Protein AF-A0A2M8AE95-F1 (afdb_monomer)

Radius of gyration: 59.17 Å; Cα contacts (8 Å, |Δi|>4): 294; chains: 1; bounding box: 162×64×140 Å

pLDDT: mean 81.01, std 19.3, range [27.33, 98.5]

Structure (mmCIF, N/CA/C/O backbone):
data_AF-A0A2M8AE95-F1
#
_entry.id   AF-A0A2M8AE95-F1
#
loop_
_atom_site.group_PD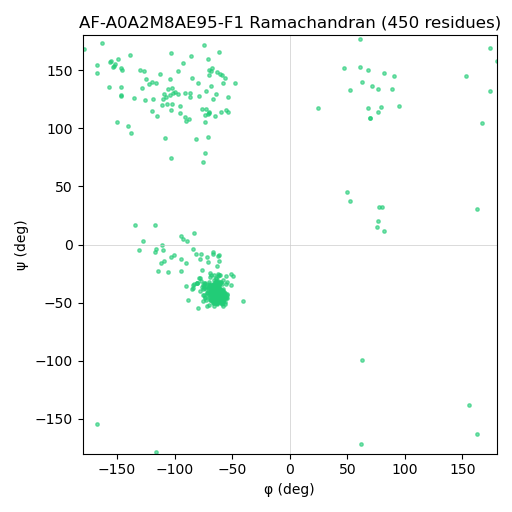B
_atom_site.id
_atom_site.type_symbol
_atom_site.label_atom_id
_atom_site.label_alt_id
_atom_site.label_comp_id
_atom_site.label_asym_id
_atom_site.label_entity_id
_atom_site.label_seq_id
_atom_site.pdbx_PDB_ins_code
_atom_site.Cartn_x
_atom_site.Cartn_y
_atom_site.Cartn_z
_atom_site.occupancy
_atom_site.B_iso_or_equiv
_atom_site.auth_seq_id
_atom_site.auth_comp_id
_atom_site.auth_asym_id
_atom_site.auth_atom_id
_atom_site.pdbx_PDB_model_num
ATOM 1 N N . MET A 1 1 ? -1.022 -20.435 -6.841 1.00 42.38 1 MET A N 1
ATOM 2 C CA . MET A 1 1 ? -2.293 -20.079 -7.516 1.00 42.38 1 MET A CA 1
ATOM 3 C C . MET A 1 1 ? -3.198 -19.402 -6.495 1.00 42.38 1 MET A C 1
ATOM 5 O O . MET A 1 1 ? -3.298 -19.947 -5.400 1.00 42.38 1 MET A O 1
ATOM 9 N N . PRO A 1 2 ? -3.819 -18.249 -6.792 1.00 39.44 2 PRO A N 1
ATOM 10 C CA . PRO A 1 2 ? -4.744 -17.602 -5.864 1.00 39.44 2 PRO A CA 1
ATOM 11 C C . PRO A 1 2 ? -6.071 -18.375 -5.791 1.00 39.44 2 PRO A C 1
ATOM 13 O O . PRO A 1 2 ? -6.656 -18.700 -6.822 1.00 39.44 2 PRO A O 1
ATOM 16 N N . LYS A 1 3 ? -6.560 -18.652 -4.577 1.00 48.22 3 LYS A N 1
ATOM 17 C CA . LYS A 1 3 ? -7.941 -19.104 -4.351 1.00 48.22 3 LYS A CA 1
ATOM 18 C C . LYS A 1 3 ? -8.813 -17.866 -4.143 1.00 48.22 3 LYS A C 1
ATOM 20 O O . LYS A 1 3 ? -8.722 -17.227 -3.100 1.00 48.22 3 LYS A O 1
ATOM 25 N N . SER A 1 4 ? -9.629 -17.512 -5.131 1.00 47.53 4 SER A N 1
ATOM 26 C CA . SER A 1 4 ? -10.583 -16.404 -5.024 1.00 47.53 4 SER A CA 1
ATOM 27 C C . SER A 1 4 ? -11.722 -16.761 -4.064 1.00 47.53 4 SER A C 1
ATOM 29 O O . SER A 1 4 ? -12.526 -17.645 -4.362 1.00 47.53 4 SER A O 1
ATOM 31 N N . LEU A 1 5 ? -11.808 -16.058 -2.932 1.00 52.19 5 LEU A N 1
ATOM 32 C CA . LEU A 1 5 ? -12.947 -16.109 -2.008 1.00 52.19 5 LEU A CA 1
ATOM 33 C C . LEU A 1 5 ? -14.142 -15.329 -2.583 1.00 52.19 5 LEU A C 1
ATOM 35 O O . LEU A 1 5 ? -14.493 -14.258 -2.099 1.00 52.19 5 LEU A O 1
ATOM 39 N N . ASP A 1 6 ? -14.767 -15.872 -3.627 1.00 53.12 6 ASP A N 1
ATOM 40 C CA . ASP A 1 6 ? -15.984 -15.314 -4.230 1.00 53.12 6 ASP A CA 1
ATOM 41 C C . ASP A 1 6 ? -17.212 -16.129 -3.785 1.00 53.12 6 ASP A C 1
ATOM 43 O O . ASP A 1 6 ? -17.710 -17.013 -4.484 1.00 53.12 6 ASP A O 1
ATOM 47 N N . GLY A 1 7 ? -17.611 -15.912 -2.526 1.00 52.91 7 GLY A N 1
ATOM 48 C CA . GLY A 1 7 ? -18.641 -16.695 -1.825 1.00 52.91 7 GLY A CA 1
ATOM 49 C C . GLY A 1 7 ? -19.902 -15.918 -1.433 1.00 52.91 7 GLY A C 1
ATOM 50 O O . GLY A 1 7 ? -20.849 -16.512 -0.914 1.00 52.91 7 GLY A O 1
ATOM 51 N N . ILE A 1 8 ? -19.948 -14.603 -1.670 1.00 60.50 8 ILE A N 1
ATOM 52 C CA . ILE A 1 8 ? -21.085 -13.760 -1.277 1.00 60.50 8 ILE A CA 1
ATOM 53 C C . ILE A 1 8 ? -22.193 -13.889 -2.328 1.00 60.50 8 ILE A C 1
ATOM 55 O O . ILE A 1 8 ? -22.260 -13.138 -3.303 1.00 60.50 8 ILE A O 1
ATOM 59 N N . LYS A 1 9 ? -23.104 -14.848 -2.116 1.00 66.50 9 LYS A N 1
ATOM 60 C CA . LYS A 1 9 ? -24.360 -14.929 -2.874 1.00 66.50 9 LYS A CA 1
ATOM 61 C C . LYS A 1 9 ? -25.110 -13.602 -2.751 1.00 66.50 9 LYS A C 1
ATOM 63 O O . LYS A 1 9 ? -25.570 -13.248 -1.667 1.00 66.50 9 LYS A O 1
ATOM 68 N N . LYS A 1 10 ? -25.287 -12.898 -3.872 1.00 68.00 10 LYS A N 1
ATOM 69 C CA . LYS A 1 10 ? -26.171 -11.727 -3.946 1.00 68.00 10 LYS A CA 1
ATOM 70 C C . LYS A 1 10 ? -27.594 -12.160 -3.574 1.00 68.00 10 LYS A C 1
ATOM 72 O O . LYS A 1 10 ? -28.198 -12.957 -4.290 1.00 68.00 10 LYS A O 1
ATOM 77 N N . LEU A 1 11 ? -28.096 -11.654 -2.447 1.00 69.50 11 LEU A N 1
ATOM 78 C CA . LEU A 1 11 ? -29.481 -11.841 -2.014 1.00 69.50 11 LEU A CA 1
ATOM 79 C C . LEU A 1 11 ? -30.442 -11.293 -3.076 1.00 69.50 11 LEU A C 1
ATOM 81 O O . LEU A 1 11 ? -30.143 -10.293 -3.735 1.00 69.50 11 LEU A O 1
ATOM 85 N N . LYS A 1 12 ? -31.605 -11.931 -3.238 1.00 80.00 12 LYS A N 1
ATOM 86 C CA . LYS A 1 12 ? -32.659 -11.385 -4.098 1.00 80.00 12 LYS A CA 1
ATOM 87 C C . LYS A 1 12 ? -33.258 -10.133 -3.446 1.00 80.00 12 LYS A C 1
ATOM 89 O O . LYS A 1 12 ? -33.339 -10.084 -2.217 1.00 80.00 12 LYS A O 1
ATOM 94 N N . PRO A 1 13 ? -33.754 -9.157 -4.230 1.00 75.88 13 PRO A N 1
ATOM 95 C CA . PRO A 1 13 ? -34.421 -7.977 -3.675 1.00 75.88 13 PRO A CA 1
ATOM 96 C C . PRO A 1 13 ? -35.641 -8.336 -2.807 1.00 75.88 13 PRO A C 1
ATOM 98 O O . PRO A 1 13 ? -35.895 -7.659 -1.820 1.00 75.88 13 PRO A O 1
ATOM 101 N N . GLU A 1 14 ? -36.335 -9.437 -3.114 1.00 76.44 14 GLU A N 1
ATOM 102 C CA . GLU A 1 14 ? -37.441 -9.995 -2.315 1.00 76.44 14 GLU A CA 1
ATOM 103 C C . GLU A 1 14 ? -37.008 -10.393 -0.890 1.00 76.44 14 GLU A C 1
ATOM 105 O O . GLU A 1 14 ? -37.695 -10.093 0.085 1.00 76.44 14 GLU A O 1
ATOM 110 N N . ASP A 1 15 ? -35.851 -11.046 -0.751 1.00 75.75 15 ASP A N 1
ATOM 111 C CA . ASP A 1 15 ? -35.314 -11.471 0.549 1.00 75.75 15 ASP A CA 1
ATOM 112 C C . ASP A 1 15 ? -34.770 -10.265 1.334 1.00 75.75 15 ASP A C 1
ATOM 114 O O . ASP A 1 15 ? -34.904 -10.195 2.556 1.00 75.75 15 ASP A O 1
ATOM 118 N N . LEU A 1 16 ? -34.233 -9.276 0.611 1.00 71.81 16 LEU A N 1
ATOM 119 C CA . LEU A 1 16 ? -33.784 -7.984 1.137 1.00 71.81 16 LEU A CA 1
ATOM 120 C C . LEU A 1 16 ? -34.950 -7.097 1.615 1.00 71.81 16 LEU A C 1
ATOM 122 O O . LEU A 1 16 ? -34.774 -6.293 2.526 1.00 71.81 16 LEU A O 1
ATOM 126 N N . GLN A 1 17 ? -36.147 -7.245 1.038 1.00 71.75 17 GLN A N 1
ATOM 127 C CA . GLN A 1 17 ? -37.371 -6.625 1.551 1.00 71.75 17 GLN A CA 1
ATOM 128 C C . GLN A 1 17 ? -37.873 -7.338 2.813 1.00 71.75 17 GLN A C 1
ATOM 130 O O . GLN A 1 17 ? -38.192 -6.666 3.790 1.00 71.75 17 GLN A O 1
ATOM 135 N N . LYS A 1 18 ? -37.875 -8.679 2.840 1.00 77.56 18 LYS A N 1
ATOM 136 C CA . LYS A 1 18 ? -38.295 -9.460 4.020 1.00 77.56 18 LYS A CA 1
ATOM 137 C C . LYS A 1 18 ? -37.411 -9.213 5.243 1.00 77.56 18 LYS A C 1
ATOM 139 O O . LYS A 1 18 ? -37.941 -9.044 6.335 1.00 77.56 18 LYS A O 1
ATOM 144 N N . SER A 1 19 ? -36.088 -9.140 5.082 1.00 75.50 19 SER A N 1
ATOM 145 C CA . SER A 1 19 ? -35.198 -8.800 6.203 1.00 75.50 19 SER A CA 1
ATOM 146 C C . SER A 1 19 ? -35.429 -7.373 6.711 1.00 75.50 19 SER A C 1
ATOM 148 O O . SER A 1 19 ? -35.422 -7.149 7.918 1.00 75.50 19 SER A O 1
ATOM 150 N N . ARG A 1 20 ? -35.726 -6.419 5.815 1.00 71.81 20 ARG A N 1
ATOM 151 C CA . ARG A 1 20 ? -36.128 -5.054 6.193 1.00 71.81 20 ARG A CA 1
ATOM 152 C C . ARG A 1 20 ? -37.452 -5.022 6.957 1.00 71.81 20 ARG A C 1
ATOM 154 O O . ARG A 1 20 ? -37.547 -4.282 7.927 1.00 71.81 20 ARG A O 1
ATOM 161 N N . GLN A 1 21 ? -38.432 -5.824 6.541 1.00 71.25 21 GLN A N 1
ATOM 162 C CA . GLN A 1 21 ? -39.724 -5.967 7.218 1.00 71.25 21 GLN A CA 1
ATOM 163 C C . GLN A 1 21 ? -39.521 -6.432 8.669 1.00 71.25 21 GLN A C 1
ATOM 165 O O . GLN A 1 21 ? -39.922 -5.735 9.591 1.00 71.25 21 GLN A O 1
ATOM 170 N N . ILE A 1 22 ? -38.775 -7.528 8.864 1.00 73.81 22 ILE A N 1
ATOM 171 C CA . ILE A 1 22 ? -38.477 -8.102 10.188 1.00 73.81 22 ILE A CA 1
ATOM 172 C C . ILE A 1 22 ? -37.761 -7.093 11.101 1.00 73.81 22 ILE A C 1
ATOM 174 O O . ILE A 1 22 ? -38.083 -7.004 12.281 1.00 73.81 22 ILE A O 1
ATOM 178 N N . ILE A 1 23 ? -36.813 -6.311 10.572 1.00 64.00 23 ILE A N 1
ATOM 179 C CA . ILE A 1 23 ? -36.101 -5.283 11.351 1.00 64.00 23 ILE A CA 1
ATOM 180 C C . ILE A 1 23 ? -37.037 -4.129 11.749 1.00 64.00 23 ILE A C 1
ATOM 182 O O . ILE A 1 23 ? -36.957 -3.648 12.875 1.00 64.00 23 ILE A O 1
ATOM 186 N N . LEU A 1 24 ? -37.937 -3.693 10.861 1.00 58.88 24 LEU A N 1
ATOM 187 C CA . LEU A 1 24 ? -38.900 -2.625 11.157 1.00 58.88 24 LEU A CA 1
ATOM 188 C C . LEU A 1 24 ? -39.956 -3.071 12.180 1.00 58.88 24 LEU A C 1
ATOM 190 O O . LEU A 1 24 ? -40.242 -2.330 13.120 1.00 58.88 24 LEU A O 1
ATOM 194 N N . ASP A 1 25 ? -40.468 -4.297 12.048 1.00 64.81 25 ASP A N 1
ATOM 195 C CA . ASP A 1 25 ? -41.425 -4.880 12.994 1.00 64.81 25 ASP A CA 1
ATOM 196 C C . ASP A 1 25 ? -40.797 -5.064 14.396 1.00 64.81 25 ASP A C 1
ATOM 198 O O . ASP A 1 25 ? -41.482 -4.903 15.405 1.00 64.81 25 ASP A O 1
ATOM 202 N N . PHE A 1 26 ? -39.483 -5.326 14.478 1.00 63.97 26 PHE A N 1
ATOM 203 C CA . PHE A 1 26 ? -38.739 -5.456 15.743 1.00 63.97 26 PHE A CA 1
ATOM 204 C C . PHE A 1 26 ? -38.430 -4.111 16.434 1.00 63.97 26 PHE A C 1
ATOM 206 O O . PHE A 1 26 ? -38.200 -4.084 17.640 1.00 63.97 26 PHE A O 1
ATOM 213 N N . ILE A 1 27 ? -38.427 -2.994 15.695 1.00 58.19 27 ILE A N 1
ATOM 214 C CA . ILE A 1 27 ? -38.140 -1.645 16.229 1.00 58.19 27 ILE A CA 1
ATOM 215 C C . ILE A 1 27 ? -39.421 -0.930 16.717 1.00 58.19 27 ILE A C 1
ATOM 217 O O . ILE A 1 27 ? -39.345 0.013 17.501 1.00 58.19 27 ILE A O 1
ATOM 221 N N . GLY A 1 28 ? -40.610 -1.409 16.333 1.00 46.84 28 GLY A N 1
ATOM 222 C CA . GLY A 1 28 ? -41.886 -0.979 16.925 1.00 46.84 28 GLY A CA 1
ATOM 223 C C . GLY A 1 28 ? -42.479 0.329 16.379 1.00 46.84 28 GLY A C 1
ATOM 224 O O . GLY A 1 28 ? -43.452 0.841 16.940 1.00 46.84 28 GLY A O 1
ATOM 225 N N . GLU A 1 29 ? -41.953 0.871 15.276 1.00 43.97 29 GLU A N 1
ATOM 226 C CA . GLU A 1 29 ? -42.468 2.098 14.652 1.00 43.97 29 GLU A CA 1
ATOM 227 C C . GLU A 1 29 ? -43.832 1.891 13.961 1.00 43.97 29 GLU A C 1
ATOM 229 O O . GLU A 1 29 ? -43.932 1.587 12.768 1.00 43.97 29 GLU A O 1
ATOM 234 N N . LYS A 1 30 ? -44.925 2.143 14.692 1.00 49.62 30 LYS A N 1
ATOM 235 C CA . LYS A 1 30 ? -46.255 2.313 14.087 1.00 49.62 30 LYS A CA 1
ATOM 236 C C . LYS A 1 30 ? -46.289 3.563 13.202 1.00 49.62 30 LYS A C 1
ATOM 238 O O . LYS A 1 30 ? -46.329 4.684 13.703 1.00 49.62 30 LYS A O 1
ATOM 243 N N . LYS A 1 31 ? -46.383 3.378 11.883 1.00 41.44 31 LYS A N 1
ATOM 244 C CA . LYS A 1 31 ? -46.636 4.479 10.942 1.00 41.44 31 LYS A CA 1
ATOM 245 C C . LYS A 1 31 ? -48.066 5.014 11.067 1.00 41.44 31 LYS A C 1
ATOM 247 O O . LYS A 1 31 ? -49.020 4.341 10.684 1.00 41.44 31 LYS A O 1
ATOM 252 N N . ALA A 1 32 ? -48.199 6.255 11.527 1.00 41.31 32 ALA A N 1
ATOM 253 C CA . ALA A 1 32 ? -49.382 7.092 11.324 1.00 41.31 32 ALA A CA 1
ATOM 254 C C . ALA A 1 32 ? -49.151 8.035 10.125 1.00 41.31 32 ALA A C 1
ATOM 256 O O . ALA A 1 32 ? -48.007 8.431 9.903 1.00 41.31 32 ALA A O 1
ATOM 257 N N . GLY A 1 33 ? -50.193 8.430 9.365 1.00 38.28 33 GLY A N 1
ATOM 258 C CA . GLY A 1 33 ? -49.979 9.466 8.332 1.00 38.28 33 GLY A CA 1
ATOM 259 C C . GLY A 1 33 ? -50.961 9.715 7.170 1.00 38.28 33 GLY A C 1
ATOM 260 O O . GLY A 1 33 ? -50.482 10.189 6.151 1.00 38.28 33 GLY A O 1
ATOM 261 N N . GLY A 1 34 ? -52.281 9.500 7.290 1.00 37.19 34 GLY A N 1
ATOM 262 C CA . GLY A 1 34 ? -53.304 10.160 6.431 1.00 37.19 34 GLY A CA 1
ATOM 263 C C . GLY A 1 34 ? -53.283 9.900 4.900 1.00 37.19 34 GLY A C 1
ATOM 264 O O . GLY A 1 34 ? -52.563 9.029 4.430 1.00 37.19 34 GLY A O 1
ATOM 265 N N . LYS A 1 35 ? -54.080 10.603 4.067 1.00 38.38 35 LYS A N 1
ATOM 266 C CA . LYS A 1 35 ? -55.273 11.464 4.312 1.00 38.38 35 LYS A CA 1
ATOM 267 C C . LYS A 1 35 ? -56.059 11.694 2.983 1.00 38.38 35 LYS A C 1
ATOM 269 O O . LYS A 1 35 ? -55.512 11.406 1.927 1.00 38.38 35 LYS A O 1
ATOM 274 N N . VAL A 1 36 ? -57.244 12.333 3.061 1.00 35.00 36 VAL A N 1
ATOM 275 C CA . VAL A 1 36 ? -58.127 12.826 1.954 1.00 35.00 36 VAL A CA 1
ATOM 276 C C . VAL A 1 36 ? -58.947 11.726 1.228 1.00 35.00 36 VAL A C 1
ATOM 278 O O . VAL A 1 36 ? -58.392 10.686 0.899 1.00 35.00 36 VAL A O 1
ATOM 281 N N . GLY A 1 37 ? -60.258 11.884 0.966 1.00 34.81 37 GLY A N 1
ATOM 282 C CA . GLY A 1 37 ? -61.173 12.968 1.382 1.00 34.81 37 GLY A CA 1
ATOM 283 C C . GLY A 1 37 ? -62.648 12.828 0.933 1.00 34.81 37 GLY A C 1
ATOM 284 O O . GLY A 1 37 ? -62.957 12.003 0.081 1.00 34.81 37 GLY A O 1
ATOM 285 N N . ASP A 1 38 ? -63.476 13.689 1.542 1.00 32.12 38 ASP A N 1
ATOM 286 C CA . ASP A 1 38 ? -64.802 14.242 1.175 1.00 32.12 38 ASP A CA 1
ATOM 287 C C . ASP A 1 38 ? -66.143 13.454 1.168 1.00 32.12 38 ASP A C 1
ATOM 289 O O . ASP A 1 38 ? -66.253 12.327 0.703 1.00 32.12 38 ASP A O 1
ATOM 293 N N . GLU A 1 39 ? -67.149 14.175 1.711 1.00 35.81 39 GLU A N 1
ATOM 294 C CA . GLU A 1 39 ? -68.609 14.250 1.434 1.00 35.81 39 GLU A CA 1
ATOM 295 C C . GLU A 1 39 ? -69.486 12.959 1.402 1.00 35.81 39 GLU A C 1
ATOM 297 O O . GLU A 1 39 ? -69.161 11.973 0.761 1.00 35.81 39 GLU A O 1
ATOM 302 N N . SER A 1 40 ? -70.672 12.866 2.043 1.00 34.53 40 SER A N 1
ATOM 303 C CA . SER A 1 40 ? -71.634 13.911 2.470 1.00 34.53 40 SER A CA 1
ATOM 304 C C . SER A 1 40 ? -72.745 13.442 3.460 1.00 34.53 40 SER A C 1
ATOM 306 O O . SER A 1 40 ? -73.200 12.307 3.379 1.00 34.53 40 SER A O 1
ATOM 308 N N . LEU A 1 41 ? -73.280 14.392 4.256 1.00 33.72 41 LEU A N 1
ATOM 309 C CA . LEU A 1 41 ? -74.686 14.568 4.732 1.00 33.72 41 LEU A CA 1
ATOM 310 C C . LEU A 1 41 ? -75.423 13.612 5.735 1.00 33.72 41 LEU A C 1
ATOM 312 O O . LEU A 1 41 ? -75.870 12.525 5.398 1.00 33.72 41 LEU A O 1
ATOM 316 N N . ALA A 1 42 ? -75.781 14.221 6.888 1.00 34.62 42 ALA A N 1
ATOM 317 C CA . ALA A 1 42 ? -77.111 14.268 7.561 1.00 34.62 42 ALA A CA 1
ATOM 318 C C . ALA A 1 42 ? -77.691 13.098 8.435 1.00 34.62 42 ALA A C 1
ATOM 320 O O . ALA A 1 42 ? -78.057 12.047 7.917 1.00 34.62 42 ALA A O 1
ATOM 321 N N . PRO A 1 43 ? -77.955 13.347 9.750 1.00 55.47 43 PRO A N 1
ATOM 322 C CA . PRO A 1 43 ? -78.745 12.478 10.658 1.00 55.47 43 PRO A CA 1
ATOM 323 C C . PRO A 1 43 ? -79.950 13.170 11.369 1.00 55.47 43 PRO A C 1
ATOM 325 O O . PRO A 1 43 ? -79.819 14.308 11.819 1.00 55.47 43 PRO A O 1
ATOM 328 N N . ILE A 1 44 ? -81.110 12.500 11.566 1.00 37.19 44 ILE A N 1
ATOM 329 C CA . ILE A 1 44 ? -82.309 13.075 12.252 1.00 37.19 44 ILE A CA 1
ATOM 330 C C . ILE A 1 44 ? -83.153 12.046 13.073 1.00 37.19 44 ILE A C 1
ATOM 332 O O . ILE A 1 44 ? -83.663 11.093 12.500 1.00 37.19 44 ILE A O 1
ATOM 336 N N . ARG A 1 45 ? -83.423 12.371 14.365 1.00 33.41 45 ARG A N 1
ATOM 337 C CA . ARG A 1 45 ? -84.492 11.900 15.321 1.00 33.41 45 ARG A CA 1
ATOM 338 C C . ARG A 1 45 ? -84.592 10.402 15.731 1.00 33.41 45 ARG A C 1
ATOM 340 O O . ARG A 1 45 ? -84.245 9.520 14.967 1.00 33.41 45 ARG A O 1
ATOM 347 N N . GLY A 1 46 ? -85.131 10.053 16.920 1.00 35.09 46 GLY A N 1
ATOM 348 C CA . GLY A 1 46 ? -85.419 10.875 18.124 1.00 35.09 46 GLY A CA 1
ATOM 349 C C . GLY A 1 46 ? -86.575 10.405 19.054 1.00 35.09 46 GLY A C 1
ATOM 350 O O . GLY A 1 46 ? -87.614 9.981 18.564 1.00 35.09 46 GLY A O 1
ATOM 351 N N . GLY A 1 47 ? -86.428 10.606 20.383 1.00 32.62 47 GLY A N 1
ATOM 352 C CA . GLY A 1 47 ? -87.447 10.389 21.452 1.00 32.62 47 GLY A CA 1
ATOM 353 C C . GLY A 1 47 ? -87.446 8.973 22.069 1.00 32.62 47 GLY A C 1
ATOM 354 O O . GLY A 1 47 ? -87.166 8.024 21.352 1.00 32.62 47 GLY A O 1
ATOM 355 N N . GLY A 1 48 ? -87.712 8.713 23.364 1.00 32.78 48 GLY A N 1
ATOM 356 C CA . GLY A 1 48 ? -88.051 9.497 24.584 1.00 32.78 48 GLY A CA 1
ATOM 357 C C . GLY A 1 48 ? -87.921 8.555 25.822 1.00 32.78 48 GLY A C 1
ATOM 358 O O . GLY A 1 48 ? -87.229 7.553 25.692 1.00 32.78 48 GLY A O 1
ATOM 359 N N . ALA A 1 49 ? -88.547 8.666 27.010 1.00 32.78 49 ALA A N 1
ATOM 360 C CA . ALA A 1 49 ? -89.221 9.689 27.850 1.00 32.78 49 ALA A CA 1
ATOM 361 C C . ALA A 1 49 ? -89.709 8.950 29.152 1.00 32.78 49 ALA A C 1
ATOM 363 O O . ALA A 1 49 ? -89.896 7.742 29.074 1.00 32.78 49 ALA A O 1
ATOM 364 N N . LYS A 1 50 ? -89.993 9.495 30.357 1.00 35.19 50 LYS A N 1
ATOM 365 C CA . LYS A 1 50 ? -89.871 10.816 31.032 1.00 35.19 50 LYS A CA 1
ATOM 366 C C . LYS A 1 50 ? -90.124 10.627 32.567 1.00 35.19 50 LYS A C 1
ATOM 368 O O . LYS A 1 50 ? -91.039 9.884 32.892 1.00 35.19 50 LYS A O 1
ATOM 373 N N . LYS A 1 51 ? -89.467 11.421 33.445 1.00 35.31 51 LYS A N 1
ATOM 374 C CA . LYS A 1 51 ? -89.795 11.717 34.884 1.00 35.31 51 LYS A CA 1
ATOM 375 C C . LYS A 1 51 ? -89.670 10.577 35.939 1.00 35.31 51 LYS A C 1
ATOM 377 O O . LYS A 1 51 ? -89.758 9.421 35.557 1.00 35.31 51 LYS A O 1
ATOM 382 N N . LEU A 1 52 ? -89.370 10.746 37.249 1.00 37.12 52 LEU A N 1
ATOM 383 C CA . LEU A 1 52 ? -89.374 11.823 38.293 1.00 37.12 52 LEU A CA 1
ATOM 384 C C . LEU A 1 52 ? -90.721 12.241 38.927 1.00 37.12 52 LEU A C 1
ATOM 386 O O . LEU A 1 52 ? -91.540 12.861 38.262 1.00 37.12 52 LEU A O 1
ATOM 390 N N . ASP A 1 53 ? -90.892 11.981 40.233 1.00 30.36 53 ASP A N 1
ATOM 391 C CA . ASP A 1 53 ? -91.048 12.988 41.316 1.00 30.36 53 ASP A CA 1
ATOM 392 C C . ASP A 1 53 ? -91.385 12.288 42.664 1.00 30.36 53 ASP A C 1
ATOM 394 O O . ASP A 1 53 ? -91.660 11.088 42.700 1.00 30.36 53 ASP A O 1
ATOM 398 N N . GLY A 1 54 ? -91.346 13.016 43.788 1.00 36.28 54 GLY A N 1
ATOM 399 C CA . GLY A 1 54 ? -91.790 12.548 45.113 1.00 36.28 54 GLY A CA 1
ATOM 400 C C . GLY A 1 54 ? -92.264 13.717 45.988 1.00 36.28 54 GLY A C 1
ATOM 401 O O . GLY A 1 54 ? -91.851 14.846 45.744 1.00 36.28 54 GLY A O 1
ATOM 402 N N . ILE A 1 55 ? -93.134 13.475 46.980 1.00 34.47 55 ILE A N 1
ATOM 403 C CA . ILE A 1 55 ? -93.696 14.509 47.879 1.00 34.47 55 ILE A CA 1
ATOM 404 C C . ILE A 1 55 ? -94.157 13.904 49.224 1.00 34.47 55 ILE A C 1
ATOM 406 O O . ILE A 1 55 ? -94.400 12.703 49.328 1.00 34.47 55 ILE A O 1
ATOM 410 N N . THR A 1 56 ? -94.237 14.738 50.265 1.00 33.97 56 THR A N 1
ATOM 411 C CA . THR A 1 56 ? -94.536 14.390 51.670 1.00 33.97 56 THR A CA 1
ATOM 412 C C . THR A 1 56 ? -95.974 14.732 52.093 1.00 33.97 56 THR A C 1
ATOM 414 O O . THR A 1 56 ? -96.639 15.548 51.461 1.00 33.97 56 THR A O 1
ATOM 417 N N . ILE A 1 57 ? -96.444 14.181 53.224 1.00 31.12 57 ILE A N 1
ATOM 418 C CA . ILE A 1 57 ? -97.579 14.733 53.993 1.00 31.12 57 ILE A CA 1
ATOM 419 C C . ILE A 1 57 ? -97.415 14.439 55.503 1.00 31.12 57 ILE A C 1
ATOM 421 O O . ILE A 1 57 ? -96.567 13.632 55.881 1.00 31.12 57 ILE A O 1
ATOM 425 N N . ASN A 1 58 ? -98.098 15.186 56.386 1.00 29.62 58 ASN A N 1
ATOM 426 C CA . ASN A 1 58 ? -97.507 15.573 57.682 1.00 29.62 58 ASN A CA 1
ATOM 427 C C . ASN A 1 58 ? -98.519 15.757 58.848 1.00 29.62 58 ASN A C 1
ATOM 429 O O . ASN A 1 58 ? -99.116 16.823 58.953 1.00 29.62 58 ASN A O 1
ATOM 433 N N . LYS A 1 59 ? -98.565 14.779 59.783 1.00 30.45 59 LYS A N 1
ATOM 434 C CA . LYS A 1 59 ? -99.055 14.854 61.195 1.00 30.45 59 LYS A CA 1
ATOM 435 C C . LYS A 1 59 ? -100.539 15.185 61.480 1.00 30.45 59 LYS A C 1
ATOM 437 O O . LYS A 1 59 ? -101.063 16.178 60.999 1.00 30.45 59 LYS A O 1
ATOM 442 N N . SER A 1 60 ? -101.128 14.496 62.470 1.00 32.25 60 SER A N 1
ATOM 443 C CA . SER A 1 60 ? -101.909 15.032 63.631 1.00 32.25 60 SER A CA 1
ATOM 444 C C . SER A 1 60 ? -102.510 13.842 64.420 1.00 32.25 60 SER A C 1
ATOM 446 O O . SER A 1 60 ? -102.894 12.867 63.792 1.00 32.25 60 SER A O 1
ATOM 448 N N . LYS A 1 61 ? -102.449 13.692 65.759 1.00 30.80 61 LYS A N 1
ATOM 449 C CA . LYS A 1 61 ? -102.656 14.536 66.972 1.00 30.80 61 LYS A CA 1
ATOM 450 C C . LYS A 1 61 ? -104.078 14.412 67.558 1.00 30.80 61 LYS A C 1
ATOM 452 O O . LYS A 1 61 ? -105.009 14.845 66.900 1.00 30.80 61 LYS A O 1
ATOM 457 N N . ILE A 1 62 ? -104.162 13.951 68.820 1.00 35.16 62 ILE A N 1
ATOM 458 C CA . ILE A 1 62 ? -105.047 14.320 69.970 1.00 35.16 62 ILE A CA 1
ATOM 459 C C . ILE A 1 62 ? -104.850 13.188 71.020 1.00 35.16 62 ILE A C 1
ATOM 461 O O . ILE A 1 62 ? -105.052 12.031 70.678 1.00 35.16 62 ILE A O 1
ATOM 465 N N . LYS A 1 63 ? -104.116 13.376 72.136 1.00 32.06 63 LYS A N 1
ATOM 466 C CA . LYS A 1 63 ? -104.430 14.059 73.427 1.00 32.06 63 LYS A CA 1
ATOM 467 C C . LYS A 1 63 ? -105.478 13.294 74.274 1.00 32.06 63 LYS A C 1
ATOM 469 O O . LYS A 1 63 ? -106.587 13.119 73.803 1.00 32.06 63 LYS A O 1
ATOM 474 N N . GLU A 1 64 ? -105.075 12.669 75.399 1.00 29.02 64 GLU A N 1
ATOM 475 C CA . GLU A 1 64 ? -105.187 13.153 76.817 1.00 29.02 64 GLU A CA 1
ATOM 476 C C . GLU A 1 64 ? -106.593 12.908 77.428 1.00 29.02 64 GLU A C 1
ATOM 478 O O . GLU A 1 64 ? -107.563 12.951 76.689 1.00 29.02 64 GLU A O 1
ATOM 483 N N . ASN A 1 65 ? -106.844 12.647 78.725 1.00 29.05 65 ASN A N 1
ATOM 484 C CA . ASN A 1 65 ? -106.051 12.498 79.969 1.00 29.05 65 ASN A CA 1
ATOM 485 C C . ASN A 1 65 ? -106.896 11.628 80.962 1.00 29.05 65 ASN A C 1
ATOM 487 O O . ASN A 1 65 ? -108.114 11.737 80.945 1.00 29.05 65 ASN A O 1
ATOM 491 N N . ALA A 1 66 ? -106.368 10.629 81.685 1.00 27.33 66 ALA A N 1
ATOM 492 C CA . ALA A 1 66 ? -105.721 10.668 83.017 1.00 27.33 66 ALA A CA 1
ATOM 493 C C . ALA A 1 66 ? -106.635 10.500 84.274 1.00 27.33 66 ALA A C 1
ATOM 495 O O . ALA A 1 66 ? -107.601 11.227 84.451 1.00 27.33 66 ALA A O 1
ATOM 496 N N . LYS A 1 67 ? -106.177 9.632 85.203 1.00 33.22 67 LYS A N 1
ATOM 497 C CA . LYS A 1 67 ? -106.462 9.534 86.665 1.00 33.22 67 LYS A CA 1
ATOM 498 C C . LYS A 1 67 ? -107.846 9.085 87.197 1.00 33.22 67 LYS A C 1
ATOM 500 O O . LYS A 1 67 ? -108.792 9.853 87.271 1.00 33.22 67 LYS A O 1
ATOM 505 N N . SER A 1 68 ? -107.842 7.865 87.750 1.00 40.69 68 SER A N 1
ATOM 506 C CA . SER A 1 68 ? -108.359 7.460 89.081 1.00 40.69 68 SER A CA 1
ATOM 507 C C . SER A 1 68 ? -109.467 8.280 89.773 1.00 40.69 68 SER A C 1
ATOM 509 O O . SER A 1 68 ? -109.188 9.366 90.279 1.00 40.69 68 SER A O 1
ATOM 511 N N . ILE A 1 69 ? -110.623 7.645 90.007 1.00 33.88 69 ILE A N 1
ATOM 512 C CA . ILE A 1 69 ? -111.434 7.776 91.235 1.00 33.88 69 ILE A CA 1
ATOM 513 C C . ILE A 1 69 ? -112.240 6.482 91.464 1.00 33.88 69 ILE A C 1
ATOM 515 O O . ILE A 1 69 ? -112.467 5.703 90.542 1.00 33.88 69 ILE A O 1
ATOM 519 N N . GLN A 1 70 ? -112.553 6.237 92.732 1.00 34.72 70 GLN A N 1
ATOM 520 C CA . GLN A 1 70 ? -113.008 4.990 93.349 1.00 34.72 70 GLN A CA 1
ATOM 521 C C . GLN A 1 70 ? -114.335 4.389 92.827 1.00 34.72 70 GLN A C 1
ATOM 523 O O . GLN A 1 70 ? -115.264 5.125 92.529 1.00 34.72 70 GLN A O 1
ATOM 528 N N . GLN A 1 71 ? -114.383 3.046 92.836 1.00 49.44 71 GLN A N 1
ATOM 529 C CA . GLN A 1 71 ? -115.436 2.126 93.339 1.00 49.44 71 GLN A CA 1
ATOM 530 C C . GLN A 1 71 ? -116.947 2.332 93.006 1.00 49.44 71 GLN A C 1
ATOM 532 O O . GLN A 1 71 ? -117.464 3.425 92.823 1.00 49.44 71 GLN A O 1
ATOM 537 N N . ASP A 1 72 ? -117.667 1.201 92.995 1.00 49.50 72 ASP A N 1
ATOM 538 C CA . ASP A 1 72 ? -119.134 1.058 93.121 1.00 49.50 72 ASP A CA 1
ATOM 539 C C . ASP A 1 72 ? -120.058 1.362 91.917 1.00 49.50 72 ASP A C 1
ATOM 541 O O . ASP A 1 72 ? -121.229 1.705 92.096 1.00 49.50 72 ASP A O 1
ATOM 545 N N . ARG A 1 73 ? -119.609 1.112 90.671 1.00 44.19 73 ARG A N 1
ATOM 546 C CA . ARG A 1 73 ? -120.516 0.879 89.507 1.00 44.19 73 ARG A CA 1
ATOM 547 C C . ARG A 1 73 ? -120.168 -0.317 88.598 1.00 44.19 73 ARG A C 1
ATOM 549 O O . ARG A 1 73 ? -120.697 -0.424 87.496 1.00 44.19 73 ARG A O 1
ATOM 556 N N . ALA A 1 74 ? -119.334 -1.248 89.066 1.00 44.66 74 ALA A N 1
ATOM 557 C CA . ALA A 1 74 ? -118.788 -2.340 88.246 1.00 44.66 74 ALA A CA 1
ATOM 558 C C . ALA A 1 74 ? -119.828 -3.338 87.679 1.00 44.66 74 ALA A C 1
ATOM 560 O O . ALA A 1 74 ? -119.644 -3.863 86.584 1.00 44.66 74 ALA A O 1
ATOM 561 N N . GLU A 1 75 ? -120.932 -3.597 88.386 1.00 52.16 75 GLU A N 1
ATOM 562 C CA . GLU A 1 75 ? -121.795 -4.764 88.112 1.00 52.16 75 GLU A CA 1
ATOM 563 C C . GLU A 1 75 ? -122.738 -4.631 86.899 1.00 52.16 75 GLU A C 1
ATOM 565 O O . GLU A 1 75 ? -123.326 -5.626 86.477 1.00 52.16 75 GLU A O 1
ATOM 570 N N . LYS A 1 76 ? -122.913 -3.429 86.323 1.00 53.06 76 LYS A N 1
ATOM 571 C CA . LYS A 1 76 ? -123.876 -3.205 85.219 1.00 53.06 76 LYS A CA 1
ATOM 572 C C . LYS A 1 76 ? -123.259 -3.037 83.833 1.00 53.06 76 LYS A C 1
ATOM 574 O O . LYS A 1 76 ? -123.931 -3.347 82.853 1.00 53.06 76 LYS A O 1
ATOM 579 N N . GLU A 1 77 ? -121.999 -2.623 83.725 1.00 52.31 77 GLU A N 1
ATOM 580 C CA . GLU A 1 77 ? -121.296 -2.656 82.433 1.00 52.31 77 GLU A CA 1
ATOM 581 C C . GLU A 1 77 ? -120.822 -4.074 82.085 1.00 52.31 77 GLU A C 1
ATOM 583 O O . GLU A 1 77 ? -120.780 -4.434 80.909 1.00 52.31 77 GLU A O 1
ATOM 588 N N . GLU A 1 78 ? -120.538 -4.920 83.084 1.00 54.19 78 GLU A N 1
ATOM 589 C CA . GLU A 1 78 ? -119.969 -6.249 82.839 1.00 54.19 78 GLU A CA 1
ATOM 590 C C . GLU A 1 78 ? -120.913 -7.187 82.063 1.00 54.19 78 GLU A C 1
ATOM 592 O O . GLU A 1 78 ? -120.461 -7.953 81.213 1.00 54.19 78 GLU A O 1
ATOM 597 N N . GLN A 1 79 ? -122.230 -7.108 82.289 1.00 57.25 79 GLN A N 1
ATOM 598 C CA . GLN A 1 79 ? -123.202 -7.918 81.540 1.00 57.25 79 GLN A CA 1
ATOM 599 C C . GLN A 1 79 ? -123.276 -7.504 80.061 1.00 57.25 79 GLN A C 1
ATOM 601 O O . GLN A 1 79 ? -123.232 -8.366 79.183 1.00 57.25 79 GLN A O 1
ATOM 606 N N . ALA A 1 80 ? -123.290 -6.198 79.769 1.00 57.47 80 ALA A N 1
ATOM 607 C CA . ALA A 1 80 ? -123.265 -5.692 78.395 1.00 57.47 80 ALA A CA 1
ATOM 608 C C . ALA A 1 80 ? -121.935 -6.013 77.685 1.00 57.47 80 ALA A C 1
ATOM 610 O O . ALA A 1 80 ? -121.927 -6.426 76.523 1.00 57.47 80 ALA A O 1
ATOM 611 N N . ALA A 1 81 ? -120.809 -5.890 78.398 1.00 57.69 81 ALA A N 1
ATOM 612 C CA . ALA A 1 81 ? -119.487 -6.226 77.879 1.00 57.69 81 ALA A CA 1
ATOM 613 C C . ALA A 1 81 ? -119.357 -7.721 77.539 1.00 57.69 81 ALA A C 1
ATOM 615 O O . ALA A 1 81 ? -118.801 -8.060 76.494 1.00 57.69 81 ALA A O 1
ATOM 616 N N . ARG A 1 82 ? -119.900 -8.621 78.374 1.00 62.22 82 ARG A N 1
ATOM 617 C CA . ARG A 1 82 ? -119.871 -10.076 78.137 1.00 62.22 82 ARG A CA 1
ATOM 618 C C . ARG A 1 82 ? -120.638 -10.482 76.869 1.00 62.22 82 ARG A C 1
ATOM 620 O O . ARG A 1 82 ? -120.151 -11.342 76.135 1.00 62.22 82 ARG A O 1
ATOM 627 N N . GLU A 1 83 ? -121.780 -9.858 76.563 1.00 64.06 83 GLU A N 1
ATOM 628 C CA . GLU A 1 83 ? -122.520 -10.152 75.323 1.00 64.06 83 GLU A CA 1
ATOM 629 C C . GLU A 1 83 ? -121.815 -9.648 74.055 1.00 64.06 83 GLU A C 1
ATOM 631 O O . GLU A 1 83 ? -121.749 -10.374 73.058 1.00 64.06 83 GLU A O 1
ATOM 636 N N . ASP A 1 84 ? -121.273 -8.426 74.070 1.00 62.75 84 ASP A N 1
ATOM 637 C CA . ASP A 1 84 ? -120.545 -7.891 72.912 1.00 62.75 84 ASP A CA 1
ATOM 638 C C . ASP A 1 84 ? -119.220 -8.646 72.689 1.00 62.75 84 ASP A C 1
ATOM 640 O O . ASP A 1 84 ? -118.844 -8.937 71.553 1.00 62.75 84 ASP A O 1
ATOM 644 N N . TRP A 1 85 ? -118.555 -9.078 73.766 1.00 62.09 85 TRP A N 1
ATOM 645 C CA . TRP A 1 85 ? -117.362 -9.928 73.706 1.00 62.09 85 TRP A CA 1
ATOM 646 C C . TRP A 1 85 ? -117.641 -11.296 73.063 1.00 62.09 85 TRP A C 1
ATOM 648 O O . TRP A 1 85 ? -116.889 -11.715 72.182 1.00 62.09 85 TRP A O 1
ATOM 658 N N . GLN A 1 86 ? -118.751 -11.966 73.405 1.00 69.75 86 GLN A N 1
ATOM 659 C CA . GLN A 1 86 ? -119.124 -13.233 72.754 1.00 69.75 86 GLN A CA 1
ATOM 660 C C . GLN A 1 86 ? -119.461 -13.067 71.263 1.00 69.75 86 GLN A C 1
ATOM 662 O O . GLN A 1 86 ? -119.094 -13.923 70.454 1.00 69.75 86 GLN A O 1
ATOM 667 N N . LYS A 1 87 ? -120.117 -11.963 70.875 1.00 69.12 87 LYS A N 1
ATOM 668 C CA . LYS A 1 87 ? -120.384 -11.646 69.458 1.00 69.12 87 LYS A CA 1
ATOM 669 C C . LYS A 1 87 ? -119.087 -11.362 68.693 1.00 69.12 87 LYS A C 1
ATOM 671 O O . LYS A 1 87 ? -118.921 -11.862 67.581 1.00 69.12 87 LYS A O 1
ATOM 676 N N . ARG A 1 88 ? -118.142 -10.634 69.301 1.00 64.44 88 ARG A N 1
ATOM 677 C CA . ARG A 1 88 ? -116.809 -10.382 68.728 1.00 64.44 88 ARG A CA 1
ATOM 678 C C . ARG A 1 88 ? -116.002 -11.663 68.547 1.00 64.44 88 ARG A C 1
ATOM 680 O O . ARG A 1 88 ? -115.444 -11.835 67.472 1.00 64.44 88 ARG A O 1
ATOM 687 N N . ILE A 1 89 ? -115.977 -12.568 69.532 1.00 66.75 89 ILE A N 1
ATOM 688 C CA . ILE A 1 89 ? -115.233 -13.834 69.414 1.00 66.75 89 ILE A CA 1
ATOM 689 C C . ILE A 1 89 ? -115.734 -14.662 68.234 1.00 66.75 89 ILE A C 1
ATOM 691 O O . ILE A 1 89 ? -114.921 -15.020 67.388 1.00 66.75 89 ILE A O 1
ATOM 695 N N . LYS A 1 90 ? -117.048 -14.886 68.098 1.00 70.75 90 LYS A N 1
ATOM 696 C CA . LYS A 1 90 ? -117.579 -15.661 66.961 1.00 70.75 90 LYS A CA 1
ATOM 697 C C . LYS A 1 90 ? -117.244 -15.018 65.612 1.00 70.75 90 LYS A C 1
ATOM 699 O O . LYS A 1 90 ? -116.745 -15.699 64.723 1.00 70.75 90 LYS A O 1
ATOM 704 N N . ALA A 1 91 ? -117.410 -13.700 65.488 1.00 68.31 91 ALA A N 1
ATOM 705 C CA . ALA A 1 91 ? -117.051 -12.971 64.269 1.00 68.31 91 ALA A CA 1
ATOM 706 C C . ALA A 1 91 ? -115.531 -12.957 63.980 1.00 68.31 91 ALA A C 1
ATOM 708 O O . ALA A 1 91 ? -115.117 -12.823 62.826 1.00 68.31 91 ALA A O 1
ATOM 709 N N . GLU A 1 92 ? -114.681 -13.080 65.005 1.00 66.69 92 GLU A N 1
ATOM 710 C CA . GLU A 1 92 ? -113.225 -13.164 64.862 1.00 66.69 92 GLU A CA 1
ATOM 711 C C . GLU A 1 92 ? -112.756 -14.595 64.539 1.00 66.69 92 GLU A C 1
ATOM 713 O O . GLU A 1 92 ? -111.814 -14.767 63.765 1.00 66.69 92 GLU A O 1
ATOM 718 N N . GLU A 1 93 ? -113.422 -15.623 65.071 1.00 71.31 93 GLU A N 1
ATOM 719 C CA . GLU A 1 93 ? -113.188 -17.031 64.731 1.00 71.31 93 GLU A CA 1
ATOM 720 C C . GLU A 1 93 ? -113.626 -17.339 63.293 1.00 71.31 93 GLU A C 1
ATOM 722 O O . GLU A 1 93 ? -112.808 -17.841 62.521 1.00 71.31 93 GLU A O 1
ATOM 727 N N . GLU A 1 94 ? -114.828 -16.922 62.879 1.00 70.88 94 GLU A N 1
ATOM 728 C CA . GLU A 1 94 ? -115.298 -17.039 61.488 1.00 70.88 94 GLU A CA 1
ATOM 729 C C . GLU A 1 94 ? -114.348 -16.326 60.507 1.00 70.88 94 GLU A C 1
ATOM 731 O O . GLU A 1 94 ? -113.997 -16.877 59.459 1.00 70.88 94 GLU A O 1
ATOM 736 N N . LYS A 1 95 ? -113.834 -15.137 60.867 1.00 70.19 95 LYS A N 1
ATOM 737 C CA . LYS A 1 95 ? -112.790 -14.450 60.085 1.00 70.19 95 LYS A CA 1
ATOM 738 C C . LYS A 1 95 ? -111.481 -15.230 60.019 1.00 70.19 95 LYS A C 1
ATOM 740 O O . LYS A 1 95 ? -110.885 -15.308 58.946 1.00 70.19 95 LYS A O 1
ATOM 745 N N . LYS A 1 96 ? -111.009 -15.796 61.134 1.00 70.19 96 LYS A N 1
ATOM 746 C CA . LYS A 1 96 ? -109.770 -16.595 61.174 1.00 70.19 96 LYS A CA 1
ATOM 747 C C . LYS A 1 96 ? -109.904 -17.889 60.374 1.00 70.19 96 LYS A C 1
ATOM 749 O O . LYS A 1 96 ? -108.923 -18.319 59.767 1.00 70.19 96 LYS A O 1
ATOM 754 N N . GLU A 1 97 ? -111.087 -18.493 60.340 1.00 71.69 97 GLU A N 1
ATOM 755 C CA . GLU A 1 97 ? -111.367 -19.685 59.540 1.00 71.69 97 GLU A CA 1
ATOM 756 C C . GLU A 1 97 ? -111.467 -19.358 58.044 1.00 71.69 97 GLU A C 1
ATOM 758 O O . GLU A 1 97 ? -110.787 -19.998 57.238 1.00 71.69 97 GLU A O 1
ATOM 763 N N . GLN A 1 98 ? -112.181 -18.291 57.663 1.00 67.94 98 GLN A N 1
ATOM 764 C CA . GLN A 1 98 ? -112.174 -17.801 56.280 1.00 67.94 98 GLN A CA 1
ATOM 765 C C . GLN A 1 98 ? -110.764 -17.404 55.821 1.00 67.94 98 GLN A C 1
ATOM 767 O O . GLN A 1 98 ? -110.347 -17.819 54.743 1.00 67.94 98 GLN A O 1
ATOM 772 N N . GLU A 1 99 ? -109.974 -16.702 56.642 1.00 67.31 99 GLU A N 1
ATOM 773 C CA . GLU A 1 99 ? -108.573 -16.397 56.323 1.00 67.31 99 GLU A CA 1
ATOM 774 C C . GLU A 1 99 ? -107.701 -17.650 56.159 1.00 67.31 99 GLU A C 1
ATOM 776 O O . GLU A 1 99 ? -106.776 -17.635 55.344 1.00 67.31 99 GLU A O 1
ATOM 781 N 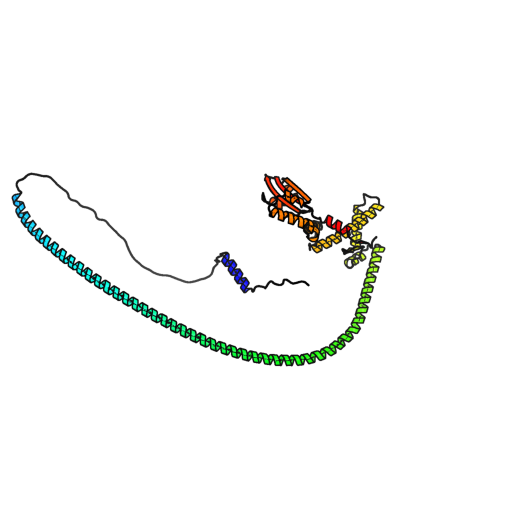N . ARG A 1 100 ? -107.952 -18.728 56.913 1.00 73.75 100 ARG A N 1
ATOM 782 C CA . ARG A 1 100 ? -107.244 -20.009 56.744 1.00 73.75 100 ARG A CA 1
ATOM 783 C C . ARG A 1 100 ? -107.618 -20.674 55.422 1.00 73.75 100 ARG A C 1
ATOM 785 O O . ARG A 1 100 ? -106.720 -21.045 54.670 1.00 73.75 100 ARG A O 1
ATOM 792 N N . LEU A 1 101 ? -108.909 -20.755 55.102 1.00 70.88 101 LEU A N 1
ATOM 793 C CA . LEU A 1 101 ? -109.398 -21.313 53.836 1.00 70.88 101 LEU A CA 1
ATOM 794 C C . LEU A 1 101 ? -108.879 -20.523 52.623 1.00 70.88 101 LEU A C 1
ATOM 796 O O . LEU A 1 101 ? -108.457 -21.120 51.633 1.00 70.88 101 LEU A O 1
ATOM 800 N N . ASP A 1 102 ? -108.834 -19.193 52.710 1.00 72.56 102 ASP A N 1
ATOM 801 C CA . ASP A 1 102 ? -108.300 -18.335 51.649 1.00 72.56 102 ASP A CA 1
ATOM 802 C C . ASP A 1 102 ? -106.777 -18.451 51.491 1.00 72.56 102 ASP A C 1
ATOM 804 O O . ASP A 1 102 ? -106.271 -18.355 50.372 1.00 72.56 102 ASP A O 1
ATOM 808 N N . LYS A 1 103 ? -106.032 -18.673 52.583 1.00 73.12 103 LYS A N 1
ATOM 809 C CA . LYS A 1 103 ? -104.585 -18.946 52.526 1.00 73.12 103 LYS A CA 1
ATOM 810 C C . LYS A 1 103 ? -104.314 -20.302 51.872 1.00 73.12 103 LYS A C 1
ATOM 812 O O . LYS A 1 103 ? -103.516 -20.349 50.942 1.00 73.12 103 LYS A O 1
ATOM 817 N N . ILE A 1 104 ? -105.048 -21.351 52.254 1.00 71.88 104 ILE A N 1
ATOM 818 C CA . ILE A 1 104 ? -104.944 -22.691 51.648 1.00 71.88 104 ILE A CA 1
ATOM 819 C C . ILE A 1 104 ? -105.241 -22.636 50.140 1.00 71.88 104 ILE A C 1
ATOM 821 O O . ILE A 1 104 ? -104.430 -23.104 49.343 1.00 71.88 104 ILE A O 1
ATOM 825 N N . LYS A 1 105 ? -106.335 -21.980 49.719 1.00 72.88 105 LYS A N 1
ATOM 826 C CA . LYS A 1 105 ? -106.656 -21.794 48.288 1.00 72.88 105 LYS A CA 1
ATOM 827 C C . LYS A 1 105 ? -105.542 -21.067 47.526 1.00 72.88 105 LYS A C 1
ATOM 829 O O . LYS A 1 105 ? -105.142 -21.515 46.454 1.00 72.88 105 LYS A O 1
ATOM 834 N N . LYS A 1 106 ? -104.995 -19.984 48.092 1.00 71.00 106 LYS A N 1
ATOM 835 C CA . LYS A 1 106 ? -103.904 -19.208 47.470 1.00 71.00 106 LYS A CA 1
ATOM 836 C C . LYS A 1 106 ? -102.584 -19.985 47.413 1.00 71.00 106 LYS A C 1
ATOM 838 O O . LYS A 1 106 ? -101.776 -19.726 46.522 1.00 71.00 106 LYS A O 1
ATOM 843 N N . GLU A 1 107 ? -102.351 -20.940 48.311 1.00 70.25 107 GLU A N 1
ATOM 844 C CA . GLU A 1 107 ? -101.202 -21.850 48.229 1.00 70.25 107 GLU A CA 1
ATOM 845 C C . GLU A 1 107 ? -101.415 -22.973 47.207 1.00 70.25 107 GLU A C 1
ATOM 847 O O . GLU A 1 107 ? -100.511 -23.227 46.410 1.00 70.25 107 GLU A O 1
ATOM 852 N N . GLU A 1 108 ? -102.614 -23.559 47.116 1.00 70.81 108 GLU A N 1
ATOM 853 C CA . GLU A 1 108 ? -102.961 -24.492 46.036 1.00 70.81 108 GLU A CA 1
ATOM 854 C C . GLU A 1 108 ? -102.825 -23.859 44.644 1.00 70.81 108 GLU A C 1
ATOM 856 O O . GLU A 1 108 ? -102.235 -24.461 43.747 1.00 70.81 108 GLU A O 1
ATOM 861 N N . GLU A 1 109 ? -103.342 -22.643 44.445 1.00 71.50 109 GLU A N 1
ATOM 862 C CA . GLU A 1 109 ? -103.198 -21.912 43.181 1.00 71.50 109 GLU A CA 1
ATOM 863 C C . GLU A 1 109 ? -101.724 -21.638 42.862 1.00 71.50 109 GLU A C 1
ATOM 865 O O . GLU A 1 109 ? -101.283 -21.851 41.732 1.00 71.50 109 GLU A O 1
ATOM 870 N N . ARG A 1 110 ? -100.916 -21.254 43.859 1.00 71.81 110 ARG A N 1
ATOM 871 C CA . ARG A 1 110 ? -99.464 -21.068 43.692 1.00 71.81 110 ARG A CA 1
ATOM 872 C C . ARG A 1 110 ? -98.732 -22.363 43.340 1.00 71.81 110 ARG A C 1
ATOM 874 O O . ARG A 1 110 ? -97.773 -22.304 42.571 1.00 71.81 110 ARG A O 1
ATOM 881 N N . LEU A 1 111 ? -99.155 -23.513 43.864 1.00 74.69 111 LEU A N 1
ATOM 882 C CA . LEU A 1 111 ? -98.607 -24.821 43.489 1.00 74.69 111 LEU A CA 1
ATOM 883 C C . LEU A 1 111 ? -99.000 -25.191 42.051 1.00 74.69 111 LEU A C 1
ATOM 885 O O . LEU A 1 111 ? -98.123 -25.494 41.244 1.00 74.69 111 LEU A O 1
ATOM 889 N N . LYS A 1 112 ? -100.281 -25.045 41.691 1.00 72.75 112 LYS A N 1
ATOM 890 C CA . LYS A 1 112 ? -100.800 -25.282 40.330 1.00 72.75 112 LYS A CA 1
ATOM 891 C C . LYS A 1 112 ? -100.105 -24.390 39.285 1.00 72.75 112 LYS A C 1
ATOM 893 O O . LYS A 1 112 ? -99.710 -24.878 38.228 1.00 72.75 112 LYS A O 1
ATOM 898 N N . ILE A 1 113 ? -99.857 -23.115 39.604 1.00 68.38 113 ILE A N 1
ATOM 899 C CA . ILE A 1 113 ? -99.096 -22.180 38.754 1.00 68.38 113 ILE A CA 1
ATOM 900 C C . ILE A 1 113 ? -97.621 -22.599 38.631 1.00 68.38 113 ILE A C 1
ATOM 902 O O . ILE A 1 113 ? -97.077 -22.584 37.526 1.00 68.38 113 ILE A O 1
ATOM 906 N N . LYS A 1 114 ? -96.965 -23.011 39.726 1.00 69.88 114 LYS A N 1
ATOM 907 C CA . LYS A 1 114 ? -95.578 -23.510 39.680 1.00 69.88 114 LYS A CA 1
ATOM 908 C C . LYS A 1 114 ? -95.446 -24.766 38.818 1.00 69.88 114 LYS A C 1
ATOM 910 O O . LYS A 1 114 ? -94.514 -24.844 38.024 1.00 69.88 114 LYS A O 1
ATOM 915 N N . GLU A 1 115 ? -96.373 -25.716 38.927 1.00 72.38 115 GLU A N 1
ATOM 916 C CA . GLU A 1 115 ? -96.378 -26.913 38.080 1.00 72.38 115 GLU A CA 1
ATOM 917 C C . GLU A 1 115 ? -96.636 -26.610 36.601 1.00 72.38 115 GLU A C 1
ATOM 919 O O . GLU A 1 115 ? -96.033 -27.241 35.733 1.00 72.38 115 GLU A O 1
ATOM 924 N N . ALA A 1 116 ? -97.516 -25.654 36.292 1.00 72.31 116 ALA A N 1
ATOM 925 C CA . ALA A 1 116 ? -97.741 -25.221 34.916 1.00 72.31 116 ALA A CA 1
ATOM 926 C C . ALA A 1 116 ? -96.467 -24.599 34.311 1.00 72.31 116 ALA A C 1
ATOM 928 O O . ALA A 1 116 ? -96.094 -24.924 33.183 1.00 72.31 116 ALA A O 1
ATOM 929 N N . LEU A 1 117 ? -95.759 -23.765 35.083 1.00 66.44 117 LEU A N 1
ATOM 930 C CA . LEU A 1 117 ? -94.502 -23.144 34.661 1.00 66.44 117 LEU A CA 1
ATOM 931 C C . LEU A 1 117 ? -93.375 -24.169 34.462 1.00 66.44 117 LEU A C 1
ATOM 933 O O . LEU A 1 117 ? -92.695 -24.117 33.439 1.00 66.44 117 LEU A O 1
ATOM 937 N N . THR A 1 118 ? -93.190 -25.137 35.369 1.00 72.44 118 THR A N 1
ATOM 938 C CA . THR A 1 118 ? -92.136 -26.158 35.204 1.00 72.44 118 THR A CA 1
ATOM 939 C C . THR A 1 118 ? -92.405 -27.094 34.025 1.00 72.44 118 THR A C 1
ATOM 941 O O . THR A 1 118 ? -91.463 -27.451 33.313 1.00 72.44 118 THR A O 1
ATOM 944 N N . LYS A 1 119 ? -93.675 -27.434 33.750 1.00 77.12 119 LYS A N 1
ATOM 945 C CA . LYS A 1 119 ? -94.081 -28.169 32.537 1.00 77.12 119 LYS A CA 1
ATOM 946 C C . LYS A 1 119 ? -93.768 -27.356 31.270 1.00 77.12 119 LYS A C 1
ATOM 948 O O . LYS A 1 119 ? -93.076 -27.858 30.385 1.00 77.12 119 LYS A O 1
ATOM 953 N N . GLN A 1 120 ? -94.155 -26.078 31.226 1.00 71.19 120 GLN A N 1
ATOM 954 C CA . GLN A 1 120 ? -93.896 -25.200 30.076 1.00 71.19 120 GLN A CA 1
ATOM 955 C C . GLN A 1 120 ? -92.392 -24.934 29.844 1.00 71.19 120 GLN A C 1
ATOM 957 O O . GLN A 1 120 ? -91.941 -24.860 28.699 1.00 71.19 120 GLN A O 1
ATOM 962 N N . GLU A 1 121 ? -91.582 -24.834 30.902 1.00 73.38 121 GLU A N 1
ATOM 963 C CA . GLU A 1 121 ? -90.121 -24.764 30.782 1.00 73.38 121 GLU A CA 1
ATOM 964 C C . GLU A 1 121 ? -89.504 -26.058 30.239 1.00 73.38 121 GLU A C 1
ATOM 966 O O . GLU A 1 121 ? -88.572 -25.997 29.433 1.00 73.38 121 GLU A O 1
ATOM 971 N N . ALA A 1 122 ? -89.989 -27.224 30.674 1.00 76.06 122 ALA A N 1
ATOM 972 C CA . ALA A 1 122 ? -89.500 -28.515 30.197 1.00 76.06 122 ALA A CA 1
ATOM 973 C C . ALA A 1 122 ? -89.810 -28.723 28.704 1.00 76.06 122 ALA A C 1
ATOM 975 O O . ALA A 1 122 ? -88.960 -29.210 27.959 1.00 76.06 122 ALA A O 1
ATOM 976 N N . GLU A 1 123 ? -90.989 -28.299 28.246 1.00 77.31 123 GLU A N 1
ATOM 977 C CA . GLU A 1 123 ? -91.358 -28.308 26.826 1.00 77.31 123 GLU A CA 1
ATOM 978 C C . GLU A 1 123 ? -90.507 -27.331 26.007 1.00 77.31 123 GLU A C 1
ATOM 980 O O . GLU A 1 123 ? -89.939 -27.723 24.987 1.00 77.31 123 GLU A O 1
ATOM 985 N N . ARG A 1 124 ? -90.308 -26.093 26.485 1.00 74.00 124 ARG A N 1
ATOM 986 C CA . ARG A 1 124 ? -89.411 -25.125 25.826 1.00 74.00 124 ARG A CA 1
ATOM 987 C C . ARG A 1 124 ? -87.975 -25.642 25.708 1.00 74.00 124 ARG A C 1
ATOM 989 O O . ARG A 1 124 ? -87.363 -25.458 24.660 1.00 74.00 124 ARG A O 1
ATOM 996 N N . LYS A 1 125 ? -87.446 -26.317 26.736 1.00 77.12 125 LYS A N 1
ATOM 997 C CA . LYS A 1 125 ? -86.107 -26.937 26.696 1.00 77.12 125 LYS A CA 1
ATOM 998 C C . LYS A 1 125 ? -86.027 -28.020 25.610 1.00 77.12 125 LYS A C 1
ATOM 1000 O O . LYS A 1 125 ? -85.110 -27.964 24.795 1.00 77.12 125 LYS A O 1
ATOM 1005 N N . LYS A 1 126 ? -87.024 -28.912 25.514 1.00 80.06 126 LYS A N 1
ATOM 1006 C CA . LYS A 1 126 ? -87.107 -29.936 24.449 1.00 80.06 126 LYS A CA 1
ATOM 1007 C C . LYS A 1 126 ? -87.171 -29.330 23.042 1.00 80.06 126 LYS A C 1
ATOM 1009 O O . LYS A 1 126 ? -86.464 -29.799 22.157 1.00 80.06 126 LYS A O 1
ATOM 1014 N N . ILE A 1 127 ? -87.966 -28.275 22.842 1.00 74.38 127 ILE A N 1
ATOM 1015 C CA . ILE A 1 127 ? -88.081 -27.584 21.545 1.00 74.38 127 ILE A CA 1
ATOM 1016 C C . ILE A 1 127 ? -86.736 -26.959 21.140 1.00 74.38 127 ILE A C 1
ATOM 1018 O O . ILE A 1 127 ? -86.277 -27.168 20.020 1.00 74.38 127 ILE A O 1
ATOM 1022 N N . ILE A 1 128 ? -86.063 -26.255 22.058 1.00 73.50 128 ILE A N 1
ATOM 1023 C CA . ILE A 1 128 ? -84.744 -25.642 21.810 1.00 73.50 128 ILE A CA 1
ATOM 1024 C C . ILE A 1 128 ? -83.679 -26.706 21.490 1.00 73.50 128 ILE A C 1
ATOM 1026 O O . ILE A 1 128 ? -82.795 -26.475 20.666 1.00 73.50 128 ILE A O 1
ATOM 1030 N N . GLU A 1 129 ? -83.743 -27.872 22.132 1.00 80.25 129 GLU A N 1
ATOM 1031 C CA . GLU A 1 129 ? -82.805 -28.974 21.906 1.00 80.25 129 GLU A CA 1
ATOM 1032 C C . GLU A 1 129 ? -83.031 -29.665 20.550 1.00 80.25 129 GLU A C 1
ATOM 1034 O O . GLU A 1 129 ? -82.071 -29.891 19.812 1.00 80.25 129 GLU A O 1
ATOM 1039 N N . GLN A 1 130 ? -84.290 -29.886 20.156 1.00 77.25 130 GLN A N 1
ATOM 1040 C CA . GLN A 1 130 ? -84.645 -30.362 18.813 1.00 77.25 130 GLN A CA 1
ATOM 1041 C C . GLN A 1 130 ? -84.243 -29.359 17.718 1.00 77.25 130 GLN A C 1
ATOM 1043 O O . GLN A 1 130 ? -83.684 -29.754 16.695 1.00 77.25 130 GLN A O 1
ATOM 1048 N N . GLU A 1 131 ? -84.457 -28.057 17.935 1.00 77.88 131 GLU A N 1
ATOM 1049 C CA . GLU A 1 131 ? -84.076 -27.015 16.973 1.00 77.88 131 GLU A CA 1
ATOM 1050 C C . GLU A 1 131 ? -82.548 -26.932 16.787 1.00 77.88 131 GLU A C 1
ATOM 1052 O O . GLU A 1 131 ? -82.068 -26.734 15.667 1.00 77.88 131 GLU A O 1
ATOM 1057 N N . LYS A 1 132 ? -81.770 -27.143 17.861 1.00 80.19 132 LYS A N 1
ATOM 1058 C CA . LYS A 1 132 ? -80.305 -27.267 17.789 1.00 80.19 132 LYS A CA 1
ATOM 1059 C C . LYS A 1 132 ? -79.875 -28.482 16.971 1.00 80.19 132 LYS A C 1
ATOM 1061 O O . LYS A 1 132 ? -79.095 -28.313 16.038 1.00 80.19 132 LYS A O 1
ATOM 1066 N N . GLN A 1 133 ? -80.404 -29.670 17.274 1.00 78.62 133 GLN A N 1
ATOM 1067 C CA . GLN A 1 133 ? -80.063 -30.900 16.546 1.00 78.62 133 GLN A CA 1
ATOM 1068 C C . GLN A 1 133 ? -80.406 -30.792 15.052 1.00 78.62 133 GLN A C 1
ATOM 1070 O O . GLN A 1 133 ? -79.616 -31.201 14.203 1.00 78.62 133 GLN A O 1
ATOM 1075 N N . TYR A 1 134 ? -81.542 -30.176 14.711 1.00 81.62 134 TYR A N 1
ATOM 1076 C CA . TYR A 1 134 ? -81.936 -29.950 13.319 1.00 81.62 134 TYR A CA 1
ATOM 1077 C C . TYR A 1 134 ? -81.007 -28.965 12.586 1.00 81.62 134 TYR A C 1
ATOM 1079 O O . TYR A 1 134 ? -80.617 -29.212 11.443 1.00 81.62 134 TYR A O 1
ATOM 1087 N N . LYS A 1 135 ? -80.596 -27.870 13.244 1.00 78.12 135 LYS A N 1
ATOM 1088 C CA . LYS A 1 135 ? -79.606 -26.925 12.693 1.00 78.12 135 LYS A CA 1
ATOM 1089 C C . LYS A 1 135 ? -78.244 -27.584 12.481 1.00 78.12 135 LYS A C 1
ATOM 1091 O O . LYS A 1 135 ? -77.665 -27.438 11.407 1.00 78.12 135 LYS A O 1
ATOM 1096 N N . GLU A 1 136 ? -77.776 -28.362 13.453 1.00 80.44 136 GLU A N 1
ATOM 1097 C CA . GLU A 1 136 ? -76.509 -29.090 13.365 1.00 80.44 136 GLU A CA 1
ATOM 1098 C C . GLU A 1 136 ? -76.510 -30.103 12.207 1.00 80.44 136 GLU A C 1
ATOM 1100 O O . GLU A 1 136 ? -75.563 -30.136 11.421 1.00 80.44 136 GLU A O 1
ATOM 1105 N N . GLN A 1 137 ? -77.601 -30.855 12.018 1.00 81.25 137 GLN A N 1
ATOM 1106 C CA . GLN A 1 137 ? -77.757 -31.752 10.866 1.00 81.25 137 GLN A CA 1
ATOM 1107 C C . GLN A 1 137 ? -77.728 -30.997 9.528 1.00 81.25 137 GLN A C 1
ATOM 1109 O O . GLN A 1 137 ? -77.035 -31.427 8.603 1.00 81.25 137 GLN A O 1
ATOM 1114 N N . GLN A 1 138 ? -78.421 -29.856 9.416 1.00 79.69 138 GLN A N 1
ATOM 1115 C CA . GLN A 1 138 ? -78.381 -29.048 8.193 1.00 79.69 138 GLN A CA 1
ATOM 1116 C C . GLN A 1 138 ? -76.983 -28.502 7.884 1.00 79.69 138 GLN A C 1
ATOM 1118 O O . GLN A 1 138 ? -76.605 -28.432 6.713 1.00 79.69 138 GLN A O 1
ATOM 1123 N N . ASP A 1 139 ? -76.221 -28.086 8.893 1.00 79.69 139 ASP A N 1
ATOM 1124 C CA . ASP A 1 139 ? -74.881 -27.539 8.679 1.00 79.69 139 ASP A CA 1
ATOM 1125 C C . ASP A 1 139 ? -73.864 -28.646 8.357 1.00 79.69 139 ASP A C 1
ATOM 1127 O O . ASP A 1 139 ? -73.102 -28.492 7.400 1.00 79.69 139 ASP A O 1
ATOM 1131 N N . GLN A 1 140 ? -73.950 -29.818 9.002 1.00 82.25 140 GLN A N 1
ATOM 1132 C CA . GLN A 1 140 ? -73.197 -31.011 8.588 1.00 82.25 140 GLN A CA 1
ATOM 1133 C C . GLN A 1 140 ? -73.513 -31.425 7.137 1.00 82.25 140 GLN A C 1
ATOM 1135 O O . GLN A 1 140 ? -72.610 -31.815 6.390 1.00 82.25 140 GLN A O 1
ATOM 1140 N N . GLU A 1 141 ? -74.770 -31.319 6.686 1.00 84.25 141 GLU A N 1
ATOM 1141 C CA . GLU A 1 141 ? -75.123 -31.624 5.294 1.00 84.25 141 GLU A CA 1
ATOM 1142 C C . GLU A 1 141 ? -74.560 -30.582 4.309 1.00 84.25 141 GLU A C 1
ATOM 1144 O O . GLU A 1 141 ? -74.017 -30.947 3.261 1.00 84.25 141 GLU A O 1
ATOM 1149 N N . LYS A 1 142 ? -74.614 -29.285 4.652 1.00 81.06 142 LYS A N 1
ATOM 1150 C CA . LYS A 1 142 ? -73.991 -28.206 3.859 1.00 81.06 142 LYS A CA 1
ATOM 1151 C C . LYS A 1 142 ? -72.479 -28.398 3.746 1.00 81.06 142 LYS A C 1
ATOM 1153 O O . LYS A 1 142 ? -71.928 -28.189 2.664 1.00 81.06 142 LYS A O 1
ATOM 1158 N N . GLU A 1 143 ? -71.803 -28.815 4.815 1.00 82.06 143 GLU A N 1
ATOM 1159 C CA . GLU A 1 143 ? -70.369 -29.118 4.773 1.00 82.06 143 GLU A CA 1
ATOM 1160 C C . GLU A 1 143 ? -70.057 -30.330 3.893 1.00 82.06 143 GLU A C 1
ATOM 1162 O O . GLU A 1 143 ? -69.185 -30.229 3.030 1.00 82.06 143 GLU A O 1
ATOM 1167 N N . ARG A 1 144 ? -70.813 -31.431 4.006 1.00 84.81 144 ARG A N 1
ATOM 1168 C CA . ARG A 1 144 ? -70.658 -32.598 3.115 1.00 84.81 144 ARG A CA 1
ATOM 1169 C C . ARG A 1 144 ? -70.868 -32.235 1.642 1.00 84.81 144 ARG A C 1
ATOM 1171 O O . ARG A 1 144 ? -70.082 -32.656 0.794 1.00 84.81 144 ARG A O 1
ATOM 1178 N N . ARG A 1 145 ? -71.874 -31.407 1.327 1.00 83.12 145 ARG A N 1
ATOM 1179 C CA . ARG A 1 145 ? -72.104 -30.888 -0.036 1.00 83.12 145 ARG A CA 1
ATOM 1180 C C . ARG A 1 145 ? -70.917 -30.044 -0.527 1.00 83.12 145 ARG A C 1
ATOM 1182 O O . ARG A 1 145 ? -70.431 -30.285 -1.630 1.00 83.12 145 ARG A O 1
ATOM 1189 N N . ARG A 1 146 ? -70.397 -29.127 0.302 1.00 83.31 146 ARG A N 1
ATOM 1190 C CA . ARG A 1 146 ? -69.210 -28.300 -0.009 1.00 83.31 146 ARG A CA 1
ATOM 1191 C C . ARG A 1 146 ? -67.940 -29.131 -0.211 1.00 83.31 146 ARG A C 1
ATOM 1193 O O . ARG A 1 146 ? -67.171 -28.836 -1.122 1.00 83.31 146 ARG A O 1
ATOM 1200 N N . GLN A 1 147 ? -67.713 -30.164 0.601 1.00 84.38 147 GLN A N 1
ATOM 1201 C CA . GLN A 1 147 ? -66.574 -31.077 0.450 1.00 84.38 147 GLN A CA 1
ATOM 1202 C C . GLN A 1 147 ? -66.666 -31.844 -0.879 1.00 84.38 147 GLN A C 1
ATOM 1204 O O . GLN A 1 147 ? -65.736 -31.789 -1.681 1.00 84.38 147 GLN A O 1
ATOM 1209 N N . ALA A 1 148 ? -67.823 -32.447 -1.177 1.00 84.44 148 ALA A N 1
ATOM 1210 C CA . ALA A 1 148 ? -68.050 -33.168 -2.431 1.00 84.44 148 ALA A CA 1
ATOM 1211 C C . ALA A 1 148 ? -67.919 -32.275 -3.683 1.00 84.44 148 ALA A C 1
ATOM 1213 O O . ALA A 1 148 ? -67.439 -32.727 -4.725 1.00 84.44 148 ALA A O 1
ATOM 1214 N N . GLU A 1 149 ? -68.320 -31.004 -3.603 1.00 84.00 149 GLU A N 1
ATOM 1215 C CA . GLU A 1 149 ? -68.117 -30.018 -4.670 1.00 84.00 149 GLU A CA 1
ATOM 1216 C C . GLU A 1 149 ? -66.635 -29.645 -4.835 1.00 84.00 149 GLU A C 1
ATOM 1218 O O . GLU A 1 149 ? -66.104 -29.685 -5.948 1.00 84.00 149 GLU A O 1
ATOM 1223 N N . GLN A 1 150 ? -65.925 -29.370 -3.734 1.00 84.19 150 GLN A N 1
ATOM 1224 C CA . GLN A 1 150 ? -64.482 -29.122 -3.771 1.00 84.19 150 GLN A CA 1
ATOM 1225 C C . GLN A 1 150 ? -63.703 -30.308 -4.347 1.00 84.19 150 GLN A C 1
ATOM 1227 O O . GLN A 1 150 ? -62.752 -30.092 -5.097 1.00 84.19 150 GLN A O 1
ATOM 1232 N N . ASP A 1 151 ? -64.084 -31.545 -4.032 1.00 87.50 151 ASP A N 1
ATOM 1233 C CA . ASP A 1 151 ? -63.384 -32.740 -4.506 1.00 87.50 151 ASP A CA 1
ATOM 1234 C C . ASP A 1 151 ? -63.647 -33.027 -5.990 1.00 87.50 151 ASP A C 1
ATOM 1236 O O . ASP A 1 151 ? -62.711 -33.386 -6.710 1.00 87.50 151 ASP A O 1
ATOM 1240 N N . LYS A 1 152 ? -64.852 -32.730 -6.503 1.00 89.62 152 LYS A N 1
ATOM 1241 C CA . LYS A 1 152 ? -65.107 -32.674 -7.956 1.00 89.62 152 LYS A CA 1
ATOM 1242 C C . LYS A 1 152 ? -64.197 -31.648 -8.640 1.00 89.62 152 LYS A C 1
ATOM 1244 O O . LYS A 1 152 ? -63.515 -31.985 -9.607 1.00 89.62 152 LYS A O 1
ATOM 1249 N N . ILE A 1 153 ? -64.110 -30.433 -8.092 1.00 83.44 153 ILE A N 1
ATOM 1250 C CA . ILE A 1 153 ? -63.259 -29.354 -8.620 1.00 83.44 153 ILE A CA 1
ATOM 1251 C C . ILE A 1 153 ? -61.764 -29.729 -8.563 1.00 83.44 153 ILE A C 1
ATOM 1253 O O . ILE A 1 153 ? -61.007 -29.381 -9.472 1.00 83.44 153 ILE A O 1
ATOM 1257 N N . LYS A 1 154 ? -61.307 -30.447 -7.526 1.00 88.81 154 LYS A N 1
ATOM 1258 C CA . LYS A 1 154 ? -59.932 -30.983 -7.441 1.00 88.81 154 LYS A CA 1
ATOM 1259 C C . LYS A 1 154 ? -59.688 -32.045 -8.519 1.00 88.81 154 LYS A C 1
ATOM 1261 O O . LYS A 1 154 ? -58.685 -31.956 -9.225 1.00 88.81 154 LYS A O 1
ATOM 1266 N N . ALA A 1 155 ? -60.600 -33.004 -8.684 1.00 86.81 155 ALA A N 1
ATOM 1267 C CA . ALA A 1 155 ? -60.483 -34.079 -9.671 1.00 86.81 155 ALA A CA 1
ATOM 1268 C C . ALA A 1 155 ? -60.462 -33.554 -11.120 1.00 86.81 155 ALA A C 1
ATOM 1270 O O . ALA A 1 155 ? -59.651 -34.001 -11.931 1.00 86.81 155 ALA A O 1
ATOM 1271 N N . GLU A 1 156 ? -61.297 -32.565 -11.441 1.00 88.19 156 GLU A N 1
ATOM 1272 C CA . GLU A 1 156 ? -61.301 -31.910 -12.753 1.00 88.19 156 GLU A CA 1
ATOM 1273 C C . GLU A 1 156 ? -59.995 -31.137 -13.010 1.00 88.19 156 GLU A C 1
ATOM 1275 O O . GLU A 1 156 ? -59.361 -31.301 -14.055 1.00 88.19 156 GLU A O 1
ATOM 1280 N N . LYS A 1 157 ? -59.518 -30.367 -12.019 1.00 87.44 157 LYS A N 1
ATOM 1281 C CA . LYS A 1 157 ? -58.226 -29.663 -12.099 1.00 87.44 157 LYS A CA 1
ATOM 1282 C C . LYS A 1 157 ? -57.041 -30.617 -12.274 1.00 87.44 157 LYS A C 1
ATOM 1284 O O . LYS A 1 157 ? -56.091 -3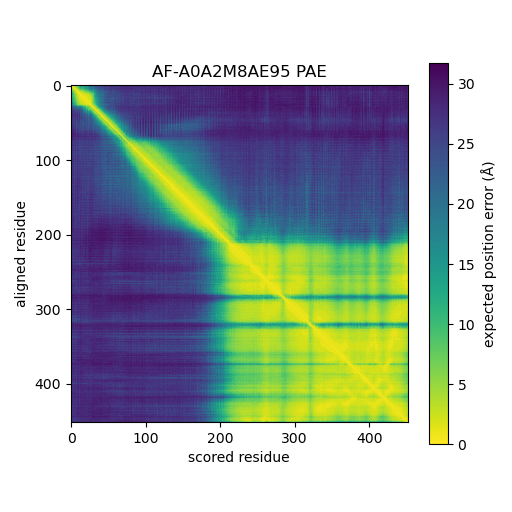0.248 -12.963 1.00 87.44 157 LYS A O 1
ATOM 1289 N N . LEU A 1 158 ? -57.090 -31.820 -11.696 1.00 88.94 158 LEU A N 1
ATOM 1290 C CA . LEU A 1 158 ? -56.073 -32.857 -11.894 1.00 88.94 158 LEU A CA 1
ATOM 1291 C C . LEU A 1 158 ? -56.065 -33.374 -13.339 1.00 88.94 158 LEU A C 1
ATOM 1293 O O . LEU A 1 158 ? -55.012 -33.321 -13.972 1.00 88.94 158 LEU A O 1
ATOM 1297 N N . LYS A 1 159 ? -57.223 -33.749 -13.904 1.00 91.25 159 LYS A N 1
ATOM 1298 C CA . LYS A 1 159 ? -57.332 -34.179 -15.315 1.00 91.25 159 LYS A CA 1
ATOM 1299 C C . LYS A 1 159 ? -56.805 -33.114 -16.283 1.00 91.25 159 LYS A C 1
ATOM 1301 O O . LYS A 1 159 ? -55.913 -33.382 -17.086 1.00 91.25 159 LYS A O 1
ATOM 1306 N N . ILE A 1 160 ? -57.256 -31.869 -16.117 1.00 87.06 160 ILE A N 1
ATOM 1307 C CA . ILE A 1 160 ? -56.801 -30.720 -16.916 1.00 87.06 160 ILE A CA 1
ATOM 1308 C C . ILE A 1 160 ? -55.286 -30.482 -16.753 1.00 87.06 160 ILE A C 1
ATOM 1310 O O . ILE A 1 160 ? -54.622 -30.019 -17.685 1.00 87.06 160 ILE A O 1
ATOM 1314 N N . ALA A 1 161 ? -54.706 -30.771 -15.583 1.00 89.31 161 ALA A N 1
ATOM 1315 C CA . ALA A 1 161 ? -53.265 -30.669 -15.364 1.00 89.31 161 ALA A CA 1
ATOM 1316 C C . ALA A 1 161 ? -52.478 -31.809 -16.034 1.00 89.31 161 ALA A C 1
ATOM 1318 O O . ALA A 1 161 ? -51.358 -31.570 -16.484 1.00 89.31 161 ALA A O 1
ATOM 1319 N N . GLU A 1 162 ? -53.038 -33.015 -16.128 1.00 89.94 162 GLU A N 1
ATOM 1320 C CA . GLU A 1 162 ? -52.426 -34.180 -16.780 1.00 89.94 162 GLU A CA 1
ATOM 1321 C C . GLU A 1 162 ? -52.436 -34.060 -18.305 1.00 89.94 162 GLU A C 1
ATOM 1323 O O . GLU A 1 162 ? -51.379 -34.173 -18.927 1.00 89.94 162 GLU A O 1
ATOM 1328 N N . GLU A 1 163 ? -53.562 -33.673 -18.906 1.00 89.38 163 GLU A N 1
ATOM 1329 C CA . GLU A 1 163 ? -53.639 -33.322 -20.333 1.00 89.38 163 GLU A CA 1
ATOM 1330 C C . GLU A 1 163 ? -52.615 -32.229 -20.694 1.00 89.38 163 GLU A C 1
ATOM 1332 O O . GLU A 1 163 ? -51.872 -32.334 -21.675 1.00 89.38 163 GLU A O 1
ATOM 1337 N N . LYS A 1 164 ? -52.487 -31.204 -19.837 1.00 86.88 164 LYS A N 1
ATOM 1338 C CA . LYS A 1 164 ? -51.490 -30.131 -19.986 1.00 86.88 164 LYS A CA 1
ATOM 1339 C C . LYS A 1 164 ? -50.046 -30.571 -19.714 1.00 86.88 164 LYS A C 1
ATOM 1341 O O . LYS A 1 164 ? -49.146 -29.813 -20.081 1.00 86.88 164 LYS A O 1
ATOM 1346 N N . LYS A 1 165 ? -49.784 -31.732 -19.099 1.00 89.62 165 LYS A N 1
ATOM 1347 C CA . LYS A 1 165 ? -48.440 -32.348 -19.051 1.00 89.62 165 LYS A CA 1
ATOM 1348 C C . LYS A 1 165 ? -48.158 -33.067 -20.368 1.00 89.62 165 LYS A C 1
ATOM 1350 O O . LYS A 1 165 ? -47.198 -32.705 -21.042 1.00 89.62 165 LYS A O 1
ATOM 1355 N N . LEU A 1 166 ? -49.043 -33.977 -20.782 1.00 91.56 166 LEU A N 1
ATOM 1356 C CA . LEU A 1 166 ? -48.898 -34.776 -22.006 1.00 91.56 166 LEU A CA 1
ATOM 1357 C C . LEU A 1 166 ? -48.714 -33.893 -23.253 1.00 91.56 166 LEU A C 1
ATOM 1359 O O . LEU A 1 166 ? -47.781 -34.092 -24.031 1.00 91.56 166 LEU A O 1
ATOM 1363 N N . LEU A 1 167 ? -49.525 -32.839 -23.398 1.00 89.81 167 LEU A N 1
ATOM 1364 C CA . LEU A 1 167 ? -49.415 -31.892 -24.512 1.00 89.81 167 LEU A CA 1
ATOM 136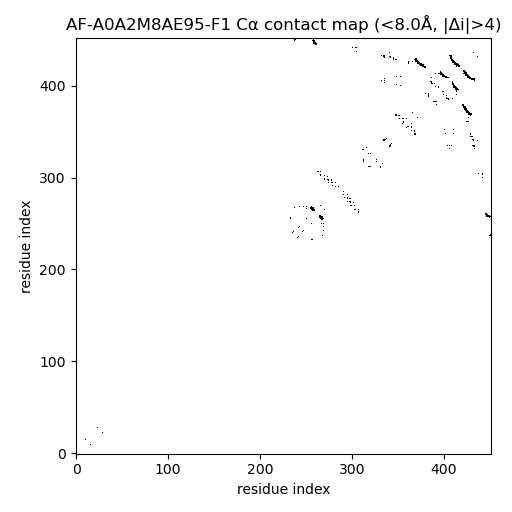5 C C . LEU A 1 167 ? -48.098 -31.087 -24.479 1.00 89.81 167 LEU A C 1
ATOM 1367 O O . LEU A 1 167 ? -47.510 -30.810 -25.526 1.00 89.81 167 LEU A O 1
ATOM 1371 N N . LYS A 1 168 ? -47.578 -30.745 -23.289 1.00 88.75 168 LYS A N 1
ATOM 1372 C CA . LYS A 1 168 ? -46.252 -30.110 -23.156 1.00 88.75 168 LYS A CA 1
ATOM 1373 C C . LYS A 1 168 ? -45.124 -31.076 -23.509 1.00 88.75 168 LYS A C 1
ATOM 1375 O O . LYS A 1 168 ? -44.151 -30.648 -24.124 1.00 88.75 168 LYS A O 1
ATOM 1380 N N . GLU A 1 169 ? -45.236 -32.345 -23.138 1.00 89.12 169 GLU A N 1
ATOM 1381 C CA . GLU A 1 169 ? -44.230 -33.368 -23.430 1.00 89.12 169 GLU A CA 1
ATOM 1382 C C . GLU A 1 169 ? -44.162 -33.676 -24.929 1.00 89.12 169 GLU A C 1
ATOM 1384 O O . GLU A 1 169 ? -43.067 -33.644 -25.495 1.00 89.12 169 GLU A O 1
ATOM 1389 N N . ALA A 1 170 ? -45.307 -33.815 -25.604 1.00 90.25 170 ALA A N 1
ATOM 1390 C CA . ALA A 1 170 ? -45.380 -33.930 -27.062 1.00 90.25 170 ALA A CA 1
ATOM 1391 C C . ALA A 1 170 ? -44.700 -32.739 -27.772 1.00 90.25 170 ALA A C 1
ATOM 1393 O O . ALA A 1 170 ? -43.784 -32.930 -28.578 1.00 90.25 170 ALA A O 1
ATOM 1394 N N . LEU A 1 171 ? -45.052 -31.500 -27.397 1.00 91.00 171 LEU A N 1
ATOM 1395 C CA . LEU A 1 171 ? -44.416 -30.287 -27.933 1.00 91.00 171 LEU A CA 1
ATOM 1396 C C . LEU A 1 171 ? -42.914 -30.203 -27.611 1.00 91.00 171 LEU A C 1
ATOM 1398 O O . LEU A 1 171 ? -42.143 -29.631 -28.384 1.00 91.00 171 LEU A O 1
ATOM 1402 N N . LEU A 1 172 ? -42.458 -30.747 -26.478 1.00 91.31 172 LEU A N 1
ATOM 1403 C CA . LEU A 1 172 ? -41.034 -30.809 -26.138 1.00 91.31 172 LEU A CA 1
ATOM 1404 C C . LEU A 1 172 ? -40.284 -31.850 -26.977 1.00 91.31 172 LEU A C 1
ATOM 1406 O O . LEU A 1 172 ? -39.141 -31.583 -27.353 1.00 91.31 172 LEU A O 1
ATOM 1410 N N . ILE A 1 173 ? -40.898 -32.990 -27.299 1.00 89.94 173 ILE A N 1
ATOM 1411 C CA . ILE A 1 173 ? -40.333 -34.017 -28.187 1.00 89.94 173 ILE A CA 1
ATOM 1412 C C . ILE A 1 173 ? -40.204 -33.468 -29.613 1.00 89.94 173 ILE A C 1
ATOM 1414 O O . ILE A 1 173 ? -39.113 -33.510 -30.186 1.00 89.94 173 ILE A O 1
ATOM 1418 N N . GLU A 1 174 ? -41.259 -32.851 -30.150 1.00 89.56 174 GLU A N 1
ATOM 1419 C CA . GLU A 1 174 ? -41.231 -32.216 -31.472 1.00 89.56 174 GLU A CA 1
ATOM 1420 C C . GLU A 1 174 ? -40.156 -31.116 -31.538 1.00 89.56 174 GLU A C 1
ATOM 1422 O O . GLU A 1 174 ? -39.263 -31.148 -32.391 1.00 89.56 174 GLU A O 1
ATOM 1427 N N . ARG A 1 175 ? -40.147 -30.191 -30.565 1.00 87.50 175 ARG A N 1
ATOM 1428 C CA . ARG A 1 175 ? -39.126 -29.131 -30.468 1.00 87.50 175 ARG A CA 1
ATOM 1429 C C . ARG A 1 175 ? -37.710 -29.677 -30.273 1.00 87.50 175 ARG A C 1
ATOM 1431 O O . ARG A 1 175 ? -36.759 -28.980 -30.627 1.00 87.50 175 ARG A O 1
ATOM 1438 N N . ARG A 1 176 ? -37.522 -30.878 -29.712 1.00 88.38 176 ARG A N 1
ATOM 1439 C CA . ARG A 1 176 ? -36.213 -31.558 -29.667 1.00 88.38 176 ARG A CA 1
ATOM 1440 C C . ARG A 1 176 ? -35.834 -32.055 -31.062 1.00 88.38 176 ARG A C 1
ATOM 1442 O O . ARG A 1 176 ? -34.780 -31.654 -31.550 1.00 88.38 176 ARG A O 1
ATOM 1449 N N . ALA A 1 177 ? -36.695 -32.818 -31.734 1.00 89.75 177 ALA A N 1
ATOM 1450 C CA . ALA A 1 177 ? -36.445 -33.333 -33.084 1.00 89.75 177 ALA A CA 1
ATOM 1451 C C . ALA A 1 177 ? -36.173 -32.212 -34.111 1.00 89.75 177 ALA A C 1
ATOM 1453 O O . ALA A 1 177 ? -35.264 -32.313 -34.939 1.00 89.75 177 ALA A O 1
ATOM 1454 N N . GLU A 1 178 ? -36.905 -31.100 -34.029 1.00 91.19 178 GLU A N 1
ATOM 1455 C CA . GLU A 1 178 ? -36.721 -29.935 -34.900 1.00 91.19 178 GLU A CA 1
ATOM 1456 C C . GLU A 1 178 ? -35.394 -29.209 -34.604 1.00 91.19 178 GLU A C 1
ATOM 1458 O O . GLU A 1 178 ? -34.628 -28.898 -35.523 1.00 91.19 178 GLU A O 1
ATOM 1463 N N . LYS A 1 179 ? -35.027 -29.055 -33.320 1.00 87.69 179 LYS A N 1
ATOM 1464 C CA . LYS A 1 179 ? -33.701 -28.553 -32.912 1.00 87.69 179 LYS A CA 1
ATOM 1465 C C . LYS A 1 179 ? -32.565 -29.464 -33.378 1.00 87.69 179 LYS A C 1
ATOM 1467 O O . LYS A 1 179 ? -31.527 -28.943 -33.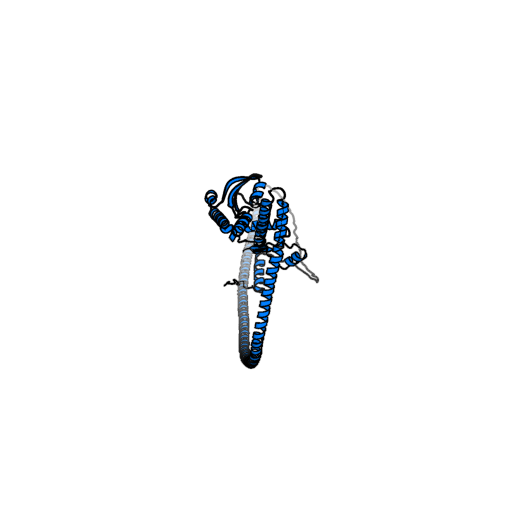773 1.00 87.69 179 LYS A O 1
ATOM 1472 N N . GLU A 1 180 ? -32.733 -30.782 -33.372 1.00 87.25 180 GLU A N 1
ATOM 1473 C CA . GLU A 1 180 ? -31.741 -31.751 -33.864 1.00 87.25 180 GLU A CA 1
ATOM 1474 C C . GLU A 1 180 ? -31.545 -31.621 -35.384 1.00 87.25 180 GLU A C 1
ATOM 1476 O O . GLU A 1 180 ? -30.417 -31.431 -35.847 1.00 87.25 180 GLU A O 1
ATOM 1481 N N . LYS A 1 181 ? -32.635 -31.577 -36.165 1.00 89.19 181 LYS A N 1
ATOM 1482 C CA . LYS A 1 181 ? -32.591 -31.296 -37.614 1.00 89.19 181 LYS A CA 1
ATOM 1483 C C . LYS A 1 181 ? -31.897 -29.952 -37.903 1.00 89.19 181 LYS A C 1
ATOM 1485 O O . LYS A 1 181 ? -30.979 -29.893 -38.729 1.00 89.19 181 LYS A O 1
ATOM 1490 N N . ARG A 1 182 ? -32.234 -28.886 -37.158 1.00 84.62 182 ARG A N 1
ATOM 1491 C CA . ARG A 1 182 ? -31.566 -27.567 -37.239 1.00 84.62 182 ARG A CA 1
ATOM 1492 C C . ARG A 1 182 ? -30.079 -27.626 -36.849 1.00 84.62 182 ARG A C 1
ATOM 1494 O O . ARG A 1 182 ? -29.260 -27.017 -37.542 1.00 84.62 182 ARG A O 1
ATOM 1501 N N . LYS A 1 183 ? -29.695 -28.357 -35.791 1.00 86.50 183 LYS A N 1
ATOM 1502 C CA . LYS A 1 183 ? -28.289 -28.578 -35.384 1.00 86.50 183 LYS A CA 1
ATOM 1503 C C . LYS A 1 183 ? -27.504 -29.277 -36.494 1.00 86.50 183 LYS A C 1
ATOM 1505 O O . LYS A 1 183 ? -26.434 -28.798 -36.854 1.00 86.50 183 LYS A O 1
ATOM 1510 N N . LEU A 1 184 ? -28.028 -30.365 -37.062 1.00 88.25 184 LEU A N 1
ATOM 1511 C CA . LEU A 1 184 ? -27.365 -31.139 -38.118 1.00 88.25 184 LEU A CA 1
ATOM 1512 C C . LEU A 1 184 ? -27.188 -30.316 -39.403 1.00 88.25 184 LEU A C 1
ATOM 1514 O O . LEU A 1 184 ? -26.103 -30.315 -39.990 1.00 88.25 184 LEU A O 1
ATOM 1518 N N . ALA A 1 185 ? -28.204 -29.544 -39.804 1.00 85.50 185 ALA A N 1
ATOM 1519 C CA . ALA A 1 185 ? -28.106 -28.618 -40.932 1.00 85.50 185 ALA A CA 1
ATOM 1520 C C . ALA A 1 185 ? -27.048 -27.521 -40.692 1.00 85.50 185 ALA A C 1
ATOM 1522 O O . ALA A 1 185 ? -26.193 -27.279 -41.552 1.00 85.50 185 ALA A O 1
ATOM 1523 N N . ARG A 1 186 ? -27.041 -26.901 -39.500 1.00 83.81 186 ARG A N 1
ATOM 1524 C CA . ARG A 1 186 ? -26.008 -25.930 -39.092 1.00 83.81 186 ARG A CA 1
ATOM 1525 C C . ARG A 1 186 ? -24.617 -26.569 -39.066 1.00 83.81 186 ARG A C 1
ATOM 1527 O O . ARG A 1 186 ? -23.690 -25.988 -39.617 1.00 83.81 186 ARG A O 1
ATOM 1534 N N . ALA A 1 187 ? -24.465 -27.778 -38.529 1.00 83.50 187 ALA A N 1
ATOM 1535 C CA . ALA A 1 187 ? -23.195 -28.500 -38.485 1.00 83.50 187 ALA A CA 1
ATOM 1536 C C . ALA A 1 187 ? -22.656 -28.827 -39.890 1.00 83.50 187 ALA A C 1
ATOM 1538 O O . ALA A 1 187 ? -21.462 -28.652 -40.133 1.00 83.50 187 ALA A O 1
ATOM 1539 N N . LYS A 1 188 ? -23.515 -29.227 -40.841 1.00 86.62 188 LYS A N 1
ATOM 1540 C CA . LYS A 1 188 ? -23.127 -29.425 -42.252 1.00 86.62 188 LYS A CA 1
ATOM 1541 C C . LYS A 1 188 ? -22.661 -28.109 -42.901 1.00 86.62 188 LYS A C 1
ATOM 1543 O O . LYS A 1 188 ? -21.594 -28.095 -43.519 1.00 86.62 188 LYS A O 1
ATOM 1548 N N . LYS A 1 189 ? -23.381 -26.993 -42.702 1.00 82.25 189 LYS A N 1
ATOM 1549 C CA . LYS A 1 189 ? -22.965 -25.655 -43.185 1.00 82.25 189 LYS A CA 1
ATOM 1550 C C . LYS A 1 189 ? -21.638 -25.199 -42.551 1.00 82.25 189 LYS A C 1
ATOM 1552 O O . LYS A 1 189 ? -20.716 -24.823 -43.272 1.00 82.25 189 LYS A O 1
ATOM 1557 N N . ILE A 1 190 ? -21.490 -25.328 -41.230 1.00 80.31 190 ILE A N 1
ATOM 1558 C CA . ILE A 1 190 ? -20.270 -24.974 -40.483 1.00 80.31 190 ILE A CA 1
ATOM 1559 C C . ILE A 1 190 ? -19.077 -25.846 -40.904 1.00 80.31 190 ILE A C 1
ATOM 1561 O O . ILE A 1 190 ? -17.978 -25.317 -41.040 1.00 80.31 190 ILE A O 1
ATOM 1565 N N . LYS A 1 191 ? -19.255 -27.151 -41.166 1.00 80.25 191 LYS A N 1
ATOM 1566 C CA . LYS A 1 191 ? -18.174 -28.019 -41.675 1.00 80.25 191 LYS A CA 1
ATOM 1567 C C . LYS A 1 191 ? -17.672 -27.567 -43.055 1.00 80.25 191 LYS A C 1
ATOM 1569 O O . LYS A 1 191 ? -16.458 -27.526 -43.244 1.00 80.25 191 LYS A O 1
ATOM 1574 N N . LYS A 1 192 ? -18.559 -27.171 -43.983 1.00 78.50 192 LYS A N 1
ATOM 1575 C CA . LYS A 1 192 ? -18.149 -26.575 -45.274 1.00 78.50 192 LYS A CA 1
ATOM 1576 C C . LYS A 1 192 ? -17.414 -25.241 -45.067 1.00 78.50 192 LYS A C 1
ATOM 1578 O O . LYS A 1 192 ? -16.290 -25.087 -45.534 1.00 78.50 192 LYS A O 1
ATOM 1583 N N . TYR A 1 193 ? -17.991 -24.322 -44.290 1.00 76.50 193 TYR A N 1
ATOM 1584 C CA . TYR A 1 193 ? -17.402 -22.999 -44.038 1.00 76.50 193 TYR A CA 1
ATOM 1585 C C . TYR A 1 193 ? -16.028 -23.083 -43.343 1.00 76.50 193 TYR A C 1
ATOM 1587 O O . TYR A 1 193 ? -15.081 -22.422 -43.761 1.00 76.50 193 TYR A O 1
ATOM 1595 N N . ARG A 1 194 ? -15.867 -23.978 -42.355 1.00 76.31 194 ARG A N 1
ATOM 1596 C CA . ARG A 1 194 ? -14.582 -24.236 -41.680 1.00 76.31 194 ARG A CA 1
ATOM 1597 C C . ARG A 1 194 ? -13.510 -24.812 -42.609 1.00 76.31 194 ARG A C 1
ATOM 1599 O O . ARG A 1 194 ? -12.345 -24.501 -42.385 1.00 76.31 194 ARG A O 1
ATOM 1606 N N . LYS A 1 195 ? -13.849 -25.618 -43.627 1.00 77.62 195 LYS A N 1
ATOM 1607 C CA . LYS A 1 195 ? -12.860 -26.072 -44.628 1.00 77.62 195 LYS A CA 1
ATOM 1608 C C . LYS A 1 195 ? -12.351 -24.892 -45.463 1.00 77.62 195 LYS A C 1
ATOM 1610 O O . LYS A 1 195 ? -11.143 -24.680 -45.523 1.00 77.62 195 LYS A O 1
ATOM 1615 N N . ASN A 1 196 ? -13.257 -24.083 -46.012 1.00 75.31 196 ASN A N 1
ATOM 1616 C CA . ASN A 1 196 ? -12.890 -22.938 -46.853 1.00 75.31 196 ASN A CA 1
ATOM 1617 C C . ASN A 1 196 ? -12.126 -21.860 -46.061 1.00 75.31 196 ASN A C 1
ATOM 1619 O O . ASN A 1 196 ? -11.140 -21.323 -46.565 1.00 75.31 196 ASN A O 1
ATOM 1623 N N . ILE A 1 197 ? -12.520 -21.595 -44.806 1.00 75.88 197 ILE A N 1
ATOM 1624 C CA . ILE A 1 197 ? -11.745 -20.733 -43.903 1.00 75.88 197 ILE A CA 1
ATOM 1625 C C . ILE A 1 197 ? -10.376 -21.340 -43.617 1.00 75.88 197 ILE A C 1
ATOM 1627 O O . ILE A 1 197 ? -9.399 -20.621 -43.763 1.00 75.88 197 ILE A O 1
ATOM 1631 N N . LYS A 1 198 ? -10.259 -22.626 -43.246 1.00 74.50 198 LYS A N 1
ATOM 1632 C CA . LYS A 1 198 ? -8.949 -23.217 -42.916 1.00 74.50 198 LYS A CA 1
ATOM 1633 C C . LYS A 1 198 ? -7.932 -23.042 -44.044 1.00 74.50 198 LYS A C 1
ATOM 1635 O O . LYS A 1 198 ? -6.810 -22.671 -43.739 1.00 74.50 198 LYS A O 1
ATOM 1640 N N . ILE A 1 199 ? -8.331 -23.241 -45.303 1.00 74.44 199 ILE A N 1
ATOM 1641 C CA . ILE A 1 199 ? -7.445 -23.101 -46.471 1.00 74.44 199 ILE A CA 1
ATOM 1642 C C . ILE A 1 199 ? -7.014 -21.637 -46.673 1.00 74.44 199 ILE A C 1
ATOM 1644 O O . ILE A 1 199 ? -5.818 -21.354 -46.762 1.00 74.44 199 ILE A O 1
ATOM 1648 N N . LYS A 1 200 ? -7.965 -20.688 -46.683 1.00 73.56 200 LYS A N 1
ATOM 1649 C CA . LYS A 1 200 ? -7.641 -19.253 -46.812 1.00 73.56 200 LYS A CA 1
ATOM 1650 C C . LYS A 1 200 ? -6.805 -18.744 -45.632 1.00 73.56 200 LYS A C 1
ATOM 1652 O O . LYS A 1 200 ? -5.856 -17.995 -45.833 1.00 73.56 200 LYS A O 1
ATOM 1657 N N . LEU A 1 201 ? -7.117 -19.190 -44.415 1.00 72.69 201 LEU A N 1
ATOM 1658 C CA . LEU A 1 201 ? -6.412 -18.805 -43.196 1.00 72.69 201 LEU A CA 1
ATOM 1659 C C . LEU A 1 201 ? -5.011 -19.424 -43.129 1.00 72.69 201 LEU A C 1
ATOM 1661 O O . LEU A 1 201 ? -4.096 -18.738 -42.702 1.00 72.69 201 LEU A O 1
ATOM 1665 N N . SER A 1 202 ? -4.793 -20.669 -43.573 1.00 75.38 202 SER A N 1
ATOM 1666 C CA . SER A 1 202 ? -3.443 -21.255 -43.616 1.00 75.38 202 SER A CA 1
ATOM 1667 C C . SER A 1 202 ? -2.551 -20.581 -44.657 1.00 75.38 202 SER A C 1
ATOM 1669 O O . SER A 1 202 ? -1.375 -20.357 -44.382 1.00 75.38 202 SER A O 1
ATOM 1671 N N . ALA A 1 203 ? -3.105 -20.203 -45.815 1.00 73.62 203 ALA A N 1
ATOM 1672 C CA . ALA A 1 203 ? -2.383 -19.409 -46.808 1.00 73.62 203 ALA A CA 1
ATOM 1673 C C . ALA A 1 203 ? -2.016 -18.024 -46.245 1.00 73.62 203 ALA A C 1
ATOM 1675 O O . ALA A 1 203 ? -0.846 -17.645 -46.252 1.00 73.62 203 ALA A O 1
ATOM 1676 N N . PHE A 1 204 ? -2.992 -17.315 -45.663 1.00 71.75 204 PHE A N 1
ATOM 1677 C CA . PHE A 1 204 ? -2.780 -16.008 -45.038 1.00 71.75 204 PHE A CA 1
ATOM 1678 C C . PHE A 1 204 ? -1.783 -16.061 -43.870 1.00 71.75 204 PHE A C 1
ATOM 1680 O O . PHE A 1 204 ? -0.896 -15.219 -43.799 1.00 71.75 204 PHE A O 1
ATOM 1687 N N . LEU A 1 205 ? -1.872 -17.068 -42.992 1.00 71.69 205 LEU A N 1
ATOM 1688 C CA . LEU A 1 205 ? -0.959 -17.248 -41.857 1.00 71.69 205 LEU A CA 1
ATOM 1689 C C . LEU A 1 205 ? 0.465 -17.604 -42.292 1.00 71.69 205 LEU A C 1
ATOM 1691 O O . LEU A 1 205 ? 1.413 -17.191 -41.634 1.00 71.69 205 LEU A O 1
ATOM 1695 N N . ASN A 1 206 ? 0.646 -18.364 -43.373 1.00 72.75 206 ASN A N 1
ATOM 1696 C CA . ASN A 1 206 ? 1.986 -18.667 -43.877 1.00 72.75 206 ASN A CA 1
ATOM 1697 C C . ASN A 1 206 ? 2.608 -17.461 -44.594 1.00 72.75 206 ASN A C 1
ATOM 1699 O O . ASN A 1 206 ? 3.792 -17.197 -44.396 1.00 72.75 206 ASN A O 1
ATOM 1703 N N . LEU A 1 207 ? 1.815 -16.681 -45.337 1.00 70.12 207 LEU A N 1
ATOM 1704 C CA . LEU A 1 207 ? 2.278 -15.426 -45.930 1.00 70.12 207 LEU A CA 1
ATOM 1705 C C . LEU A 1 207 ? 2.619 -14.394 -44.841 1.00 70.12 207 LEU A C 1
ATOM 1707 O O . LEU A 1 207 ? 3.717 -13.836 -44.840 1.00 70.12 207 LEU A O 1
ATOM 1711 N N . SER A 1 208 ? 1.735 -14.199 -43.855 1.00 67.81 208 SER A N 1
ATOM 1712 C CA . SER A 1 208 ? 1.980 -13.270 -42.748 1.00 67.81 208 SER A CA 1
ATOM 1713 C C . SER A 1 208 ? 3.160 -13.705 -41.881 1.00 67.81 208 SER A C 1
ATOM 1715 O O . SER A 1 208 ? 3.960 -12.857 -41.518 1.00 67.81 208 SER A O 1
ATOM 1717 N N . ARG A 1 209 ? 3.387 -15.005 -41.640 1.00 74.69 209 ARG A N 1
ATOM 1718 C CA . ARG A 1 209 ? 4.610 -15.500 -40.971 1.00 74.69 209 ARG A CA 1
ATOM 1719 C C . ARG A 1 209 ? 5.906 -15.064 -41.662 1.00 74.69 209 ARG A C 1
ATOM 1721 O O . ARG A 1 209 ? 6.894 -14.846 -40.965 1.00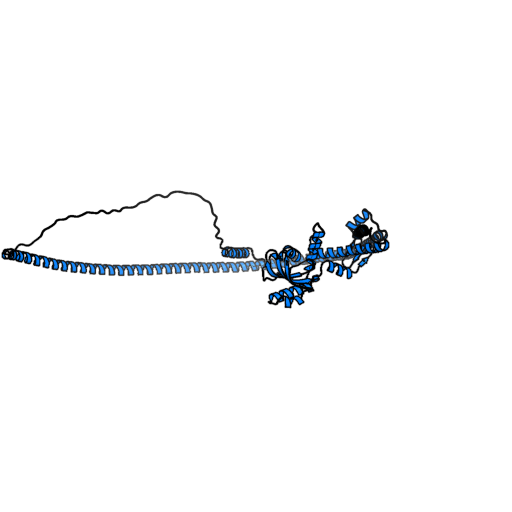 74.69 209 ARG A O 1
ATOM 1728 N N . ILE A 1 210 ? 5.929 -14.946 -42.990 1.00 72.62 210 ILE A N 1
ATOM 1729 C CA . ILE A 1 210 ? 7.120 -14.503 -43.734 1.00 72.62 210 ILE A CA 1
ATOM 1730 C C . ILE A 1 210 ? 7.304 -12.987 -43.584 1.00 72.62 210 ILE A C 1
ATOM 1732 O O . ILE A 1 210 ? 8.390 -12.539 -43.210 1.00 72.62 210 ILE A O 1
ATOM 1736 N N . PHE A 1 211 ? 6.242 -12.203 -43.796 1.00 72.81 211 PHE A N 1
ATOM 1737 C CA . PHE A 1 211 ? 6.291 -10.747 -43.629 1.00 72.81 211 PHE A CA 1
ATOM 1738 C C . PHE A 1 211 ? 6.569 -10.338 -42.177 1.00 72.81 211 PHE A C 1
ATOM 1740 O O . PHE A 1 211 ? 7.521 -9.602 -41.937 1.00 72.81 211 PHE A O 1
ATOM 1747 N N . CYS A 1 212 ? 5.831 -10.880 -41.204 1.00 75.25 212 CYS A N 1
ATOM 1748 C CA . CYS A 1 212 ? 6.010 -10.609 -39.777 1.00 75.25 212 CYS A CA 1
ATOM 1749 C C . CYS A 1 212 ? 7.406 -10.978 -39.266 1.00 75.25 212 CYS A C 1
ATOM 1751 O O . CYS A 1 212 ? 7.907 -10.287 -38.391 1.00 75.25 212 CYS A O 1
ATOM 1753 N N . LYS A 1 213 ? 8.073 -12.013 -39.803 1.00 84.75 213 LYS A N 1
ATOM 1754 C CA . LYS A 1 213 ? 9.476 -12.295 -39.444 1.00 84.75 213 LYS A CA 1
ATOM 1755 C C . LYS A 1 213 ? 10.414 -11.169 -39.883 1.00 84.75 213 LYS A C 1
ATOM 1757 O O . LYS A 1 213 ? 11.258 -10.752 -39.097 1.00 84.75 213 LYS A O 1
ATOM 1762 N N . ARG A 1 214 ? 10.260 -10.661 -41.112 1.00 88.00 214 ARG A N 1
ATOM 1763 C CA . ARG A 1 214 ? 11.087 -9.555 -41.627 1.00 88.00 214 ARG A CA 1
ATOM 1764 C C . ARG A 1 214 ? 10.759 -8.230 -40.936 1.00 88.00 214 ARG A C 1
ATOM 1766 O O . ARG A 1 214 ? 11.679 -7.543 -40.510 1.00 88.00 214 ARG A O 1
ATOM 1773 N N . THR A 1 215 ? 9.482 -7.890 -40.758 1.00 85.88 215 THR A N 1
ATOM 1774 C CA . THR A 1 215 ? 9.099 -6.639 -40.084 1.00 85.88 215 THR A CA 1
ATOM 1775 C C . THR A 1 215 ? 9.424 -6.660 -38.592 1.00 85.88 215 THR A C 1
ATOM 1777 O O . THR A 1 215 ? 9.907 -5.654 -38.089 1.00 85.88 215 THR A O 1
ATOM 1780 N N . ALA A 1 216 ? 9.271 -7.790 -37.890 1.00 87.94 216 ALA A N 1
ATOM 1781 C CA . ALA A 1 216 ? 9.708 -7.904 -36.496 1.00 87.94 216 ALA A CA 1
ATOM 1782 C C . ALA A 1 216 ? 11.233 -7.782 -36.352 1.00 87.94 216 ALA A C 1
ATOM 1784 O O . ALA A 1 216 ? 11.688 -7.145 -35.410 1.00 87.94 216 ALA A O 1
ATOM 1785 N N . ALA A 1 217 ? 12.023 -8.324 -37.289 1.00 92.50 217 ALA A N 1
ATOM 1786 C CA . ALA A 1 217 ? 13.476 -8.140 -37.287 1.00 92.50 217 ALA A CA 1
ATOM 1787 C C . ALA A 1 217 ? 13.874 -6.666 -37.497 1.00 92.50 217 ALA A C 1
ATOM 1789 O O . ALA A 1 217 ? 14.717 -6.155 -36.765 1.00 92.50 217 ALA A O 1
ATOM 1790 N N . VAL A 1 218 ? 13.226 -5.960 -38.434 1.00 95.00 218 VAL A N 1
ATOM 1791 C CA . VAL A 1 218 ? 13.451 -4.519 -38.661 1.00 95.00 218 VAL A CA 1
ATOM 1792 C C . VAL A 1 218 ? 13.016 -3.681 -37.452 1.00 95.00 218 VAL A C 1
ATOM 1794 O O . VAL A 1 218 ? 13.751 -2.790 -37.040 1.00 95.00 218 VAL A O 1
ATOM 1797 N N . LEU A 1 219 ? 11.869 -3.986 -36.837 1.00 94.06 219 LEU A N 1
ATOM 1798 C CA . LEU A 1 219 ? 11.392 -3.299 -35.630 1.00 94.06 219 LEU A CA 1
ATOM 1799 C C . LEU A 1 219 ? 12.298 -3.560 -34.417 1.00 94.06 219 LEU A C 1
ATOM 1801 O O . LEU A 1 219 ? 12.573 -2.635 -33.660 1.00 94.06 219 LEU A O 1
ATOM 1805 N N . ALA A 1 220 ? 12.801 -4.786 -34.248 1.00 95.12 220 ALA A N 1
ATOM 1806 C CA . ALA A 1 220 ? 13.760 -5.117 -33.196 1.00 95.12 220 ALA A CA 1
ATOM 1807 C C . ALA A 1 220 ? 15.103 -4.400 -33.407 1.00 95.12 220 ALA A C 1
ATOM 1809 O O . ALA A 1 220 ? 15.652 -3.849 -32.457 1.00 95.12 220 ALA A O 1
ATOM 1810 N N . TYR A 1 221 ? 15.601 -4.340 -34.647 1.00 97.25 221 TYR A N 1
ATOM 1811 C CA . TYR A 1 221 ? 16.802 -3.574 -34.990 1.00 97.25 221 TYR A CA 1
ATOM 1812 C C . TYR A 1 221 ? 16.620 -2.072 -34.717 1.00 97.25 221 TYR A C 1
ATOM 1814 O O . TYR A 1 221 ? 17.480 -1.455 -34.095 1.00 97.25 221 TYR A O 1
ATOM 1822 N N . LEU A 1 222 ? 15.477 -1.497 -35.105 1.00 97.12 222 LEU A N 1
ATOM 1823 C CA . LEU A 1 222 ? 15.142 -0.096 -34.838 1.00 97.12 222 LEU A CA 1
ATOM 1824 C C . LEU A 1 222 ? 15.052 0.189 -33.328 1.00 97.12 222 LEU A C 1
ATOM 1826 O O . LEU A 1 222 ? 15.555 1.213 -32.875 1.00 97.12 222 LEU A O 1
ATOM 1830 N N . LEU A 1 223 ? 14.487 -0.728 -32.536 1.00 96.69 223 LEU A N 1
ATOM 1831 C CA . LEU A 1 223 ? 14.449 -0.622 -31.073 1.00 96.69 223 LEU A CA 1
ATOM 1832 C C . LEU A 1 223 ? 15.859 -0.667 -30.460 1.00 96.69 223 LEU A C 1
ATOM 1834 O O . LEU A 1 223 ? 16.165 0.145 -29.590 1.00 96.69 223 LEU A O 1
ATOM 1838 N N . VAL A 1 224 ? 16.734 -1.560 -30.935 1.00 97.62 224 VAL A N 1
ATOM 1839 C CA . VAL A 1 224 ? 18.145 -1.620 -30.506 1.00 97.62 224 VAL A CA 1
ATOM 1840 C C . VAL A 1 224 ? 18.900 -0.341 -30.884 1.00 97.62 224 VAL A C 1
ATOM 1842 O O . VAL A 1 224 ? 19.674 0.165 -30.074 1.00 97.62 224 VAL A O 1
ATOM 1845 N N . LEU A 1 225 ? 18.643 0.225 -32.067 1.00 97.88 225 LEU A N 1
ATOM 1846 C CA . LEU A 1 225 ? 19.240 1.487 -32.513 1.00 97.88 225 LEU A CA 1
ATOM 1847 C C . LEU A 1 225 ? 18.772 2.668 -31.648 1.00 97.88 225 LEU A C 1
ATOM 1849 O O . LEU A 1 225 ? 19.604 3.459 -31.209 1.00 97.88 225 LEU A O 1
ATOM 1853 N N . LEU A 1 226 ? 17.474 2.759 -31.332 1.00 96.62 226 LEU A N 1
ATOM 1854 C CA . LEU A 1 226 ? 16.944 3.766 -30.402 1.00 96.62 226 LEU A CA 1
ATOM 1855 C C . LEU A 1 226 ? 17.533 3.620 -28.991 1.00 96.62 226 LEU A C 1
ATOM 1857 O O . LEU A 1 226 ? 17.874 4.625 -28.371 1.00 96.62 226 LEU A O 1
ATOM 1861 N N . LEU A 1 227 ? 17.699 2.389 -28.497 1.00 96.88 227 LEU A N 1
ATOM 1862 C CA . LEU A 1 227 ? 18.325 2.123 -27.200 1.00 96.88 227 LEU A CA 1
ATOM 1863 C C . LEU A 1 227 ? 19.800 2.557 -27.183 1.00 96.88 227 LEU A C 1
ATOM 1865 O O . LEU A 1 227 ? 20.230 3.221 -26.242 1.00 96.88 227 LEU A O 1
ATOM 1869 N N . ALA A 1 228 ? 20.560 2.239 -28.235 1.00 97.00 228 ALA A N 1
ATOM 1870 C CA . ALA A 1 228 ? 21.950 2.669 -28.381 1.00 97.00 228 ALA A CA 1
ATOM 1871 C C . ALA A 1 228 ? 22.074 4.201 -28.478 1.00 97.00 228 ALA A C 1
ATOM 1873 O O . ALA A 1 228 ? 22.943 4.788 -27.834 1.00 97.00 228 ALA A O 1
ATOM 1874 N N . PHE A 1 229 ? 21.172 4.857 -29.218 1.00 96.69 229 PHE A N 1
ATOM 1875 C CA . PHE A 1 229 ? 21.106 6.316 -29.308 1.00 96.69 229 PHE A CA 1
ATOM 1876 C C . PHE A 1 229 ? 20.791 6.967 -27.952 1.00 96.69 229 PHE A C 1
ATOM 1878 O O . PHE A 1 229 ? 21.467 7.915 -27.565 1.00 96.69 229 PHE A O 1
ATOM 1885 N N . TYR A 1 230 ? 19.825 6.434 -27.197 1.00 96.19 230 TYR A N 1
ATOM 1886 C CA . TYR A 1 230 ? 19.502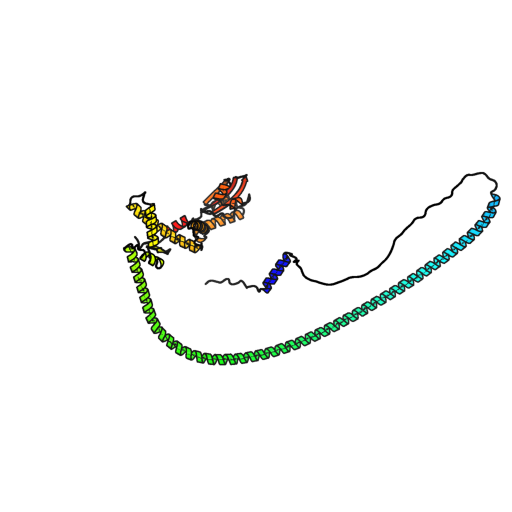 6.903 -25.843 1.00 96.19 230 TYR A CA 1
ATOM 1887 C C . TYR A 1 230 ? 20.686 6.754 -24.869 1.00 96.19 230 TYR A C 1
ATOM 1889 O O . TYR A 1 230 ? 20.984 7.681 -24.112 1.00 96.19 230 TYR A O 1
ATOM 1897 N N . ILE A 1 231 ? 21.405 5.626 -24.916 1.00 95.81 231 ILE A N 1
ATOM 1898 C CA . ILE A 1 231 ? 22.607 5.403 -24.097 1.00 95.81 231 ILE A CA 1
ATOM 1899 C C . ILE A 1 231 ? 23.704 6.416 -24.463 1.00 95.81 231 ILE A C 1
ATOM 1901 O O . ILE A 1 231 ? 24.260 7.061 -23.574 1.00 95.81 231 ILE A O 1
ATOM 1905 N N . ALA A 1 232 ? 23.974 6.621 -25.756 1.00 96.06 232 ALA A N 1
ATOM 1906 C CA . ALA A 1 232 ? 24.950 7.608 -26.221 1.00 96.06 232 ALA A CA 1
ATOM 1907 C C . ALA A 1 232 ? 24.564 9.046 -25.820 1.00 96.06 232 ALA A C 1
ATOM 1909 O O . ALA A 1 232 ? 25.405 9.792 -25.320 1.00 96.06 232 ALA A O 1
ATOM 1910 N N . LEU A 1 233 ? 23.288 9.420 -25.968 1.00 95.19 233 LEU A N 1
ATOM 1911 C CA . LEU A 1 233 ? 22.757 10.720 -25.547 1.00 95.19 233 LEU A CA 1
ATOM 1912 C C . LEU A 1 233 ? 22.916 10.944 -24.034 1.00 95.19 233 LEU A C 1
ATOM 1914 O O . LEU A 1 233 ? 23.324 12.029 -23.622 1.00 95.19 233 LEU A O 1
ATOM 1918 N N . SER A 1 234 ? 22.658 9.915 -23.220 1.00 95.56 234 SER A N 1
ATOM 1919 C CA . SER A 1 234 ? 22.851 9.965 -21.764 1.00 95.56 234 SER A CA 1
ATOM 1920 C C . SER A 1 234 ? 24.317 10.235 -21.411 1.00 95.56 234 SER A C 1
ATOM 1922 O O . SER A 1 234 ? 24.605 11.169 -20.664 1.00 95.56 234 SER A O 1
ATOM 1924 N N . PHE A 1 235 ? 25.258 9.490 -22.007 1.00 96.25 235 PHE A N 1
ATOM 1925 C CA . PHE A 1 235 ? 26.693 9.713 -21.790 1.00 96.25 235 PHE A CA 1
ATOM 1926 C C . PHE A 1 235 ? 27.156 11.106 -22.241 1.00 96.25 235 PHE A C 1
ATOM 1928 O O . PHE A 1 235 ? 27.958 11.728 -21.545 1.00 96.25 235 PHE A O 1
ATOM 1935 N N . ILE A 1 236 ? 26.635 11.630 -23.356 1.00 96.19 236 ILE A N 1
ATOM 1936 C CA . ILE A 1 236 ? 26.955 12.984 -23.836 1.00 96.19 236 ILE A CA 1
ATOM 1937 C C . ILE A 1 236 ? 26.455 14.048 -22.848 1.00 96.19 236 ILE A C 1
ATOM 1939 O O . ILE A 1 236 ? 27.226 14.925 -22.460 1.00 96.19 236 ILE A O 1
ATOM 1943 N N . ILE A 1 237 ? 25.194 13.975 -22.407 1.00 95.81 237 ILE A N 1
ATOM 1944 C CA . ILE A 1 237 ? 24.617 14.980 -21.498 1.00 95.81 237 ILE A CA 1
ATOM 1945 C C . ILE A 1 237 ? 25.348 14.995 -20.152 1.00 95.81 237 ILE A C 1
ATOM 1947 O O . ILE A 1 237 ? 25.666 16.075 -19.649 1.00 95.81 237 ILE A O 1
ATOM 1951 N N . ILE A 1 238 ? 25.655 13.819 -19.598 1.00 95.06 238 ILE A N 1
ATOM 1952 C CA . ILE A 1 238 ? 26.327 13.692 -18.301 1.00 95.06 238 ILE A CA 1
ATOM 1953 C C . ILE A 1 238 ? 27.809 14.092 -18.410 1.00 95.06 238 ILE A C 1
ATOM 1955 O O . ILE A 1 238 ? 28.280 14.916 -17.626 1.00 95.06 238 ILE A O 1
ATOM 1959 N N . GLY A 1 239 ? 28.533 13.578 -19.411 1.00 94.75 239 GLY A N 1
ATOM 1960 C CA . GLY A 1 239 ? 29.968 13.824 -19.592 1.00 94.75 239 GLY A CA 1
ATOM 1961 C C . GLY A 1 239 ? 30.310 15.286 -19.896 1.00 94.75 239 GLY A C 1
ATOM 1962 O O . GLY A 1 239 ? 31.248 15.831 -19.317 1.00 94.75 239 GLY A O 1
ATOM 1963 N N . PHE A 1 240 ? 29.512 15.953 -20.738 1.00 95.94 240 PHE A N 1
ATOM 1964 C CA . PHE A 1 240 ? 29.657 17.387 -21.027 1.00 95.94 240 PHE A CA 1
ATOM 1965 C C . PHE A 1 240 ? 28.865 18.293 -20.065 1.00 95.94 240 PHE A C 1
ATOM 1967 O O . PHE A 1 240 ? 28.870 19.511 -20.234 1.00 95.94 240 PHE A O 1
ATOM 1974 N N . LYS A 1 241 ? 28.195 17.718 -19.054 1.00 95.44 241 LYS A N 1
ATOM 1975 C CA . LYS A 1 241 ? 27.398 18.411 -18.024 1.00 95.44 241 LYS A CA 1
ATOM 1976 C C . LYS A 1 241 ? 26.401 19.426 -18.598 1.00 95.44 241 LYS A C 1
ATOM 1978 O O . LYS A 1 241 ? 26.288 20.553 -18.119 1.00 95.44 241 LYS A O 1
ATOM 1983 N N . ILE A 1 242 ? 25.682 19.029 -19.646 1.00 95.44 242 ILE A N 1
ATOM 1984 C CA . ILE A 1 242 ? 24.859 19.939 -20.450 1.00 95.44 242 ILE A CA 1
ATOM 1985 C C . ILE A 1 242 ? 23.598 20.343 -19.674 1.00 95.44 242 ILE A C 1
ATOM 1987 O O . ILE A 1 242 ? 22.647 19.568 -19.591 1.00 95.44 242 ILE A O 1
ATOM 1991 N N . ASP A 1 243 ? 23.551 21.573 -19.159 1.00 95.12 243 ASP A N 1
ATOM 1992 C CA . ASP A 1 243 ? 22.338 22.164 -18.581 1.00 95.12 243 ASP A CA 1
ATOM 1993 C C . ASP A 1 243 ? 21.759 23.258 -19.488 1.00 95.12 243 ASP A C 1
ATOM 1995 O O . ASP A 1 243 ? 22.131 24.429 -19.424 1.00 95.12 243 ASP A O 1
ATOM 1999 N N . ASN A 1 244 ? 20.851 22.851 -20.378 1.00 95.81 244 ASN A N 1
ATOM 2000 C CA . ASN A 1 244 ? 20.163 23.732 -21.313 1.00 95.81 244 ASN A CA 1
ATOM 2001 C C . ASN A 1 244 ? 18.643 23.564 -21.208 1.00 95.81 244 ASN A C 1
ATOM 2003 O O . ASN A 1 244 ? 18.124 22.466 -21.010 1.00 95.81 244 ASN A O 1
ATOM 2007 N N . LYS A 1 245 ? 17.895 24.645 -21.475 1.00 96.25 245 LYS A N 1
ATOM 2008 C CA . LYS A 1 245 ? 16.415 24.626 -21.493 1.00 96.25 245 LYS A CA 1
ATOM 2009 C C . LYS A 1 245 ? 15.827 23.575 -22.447 1.00 96.25 245 LYS A C 1
ATOM 2011 O O . LYS A 1 245 ? 14.713 23.116 -22.221 1.00 96.25 245 LYS A O 1
ATOM 2016 N N . LEU A 1 246 ? 16.554 23.207 -23.508 1.00 95.25 246 LEU A N 1
ATOM 2017 C CA . LEU A 1 246 ? 16.157 22.143 -24.432 1.00 95.25 246 LEU A CA 1
ATOM 2018 C C . LEU A 1 246 ? 16.368 20.745 -23.835 1.00 95.25 246 LEU A C 1
ATOM 2020 O O . LEU A 1 246 ? 15.487 19.905 -23.963 1.00 95.25 246 LEU A O 1
ATOM 2024 N N . THR A 1 247 ? 17.498 20.488 -23.171 1.00 94.00 247 THR A N 1
ATOM 2025 C CA . THR A 1 247 ? 17.806 19.157 -22.627 1.00 94.00 247 THR A CA 1
ATOM 2026 C C . THR A 1 247 ? 16.994 18.852 -21.369 1.00 94.00 247 THR A C 1
ATOM 2028 O O . THR A 1 247 ? 16.501 17.735 -21.247 1.00 94.00 247 THR A O 1
ATOM 2031 N N . ARG A 1 248 ? 16.706 19.853 -20.521 1.00 95.00 248 ARG A N 1
ATOM 2032 C CA . ARG A 1 248 ? 15.695 19.722 -19.451 1.00 95.00 248 ARG A CA 1
ATOM 2033 C C . ARG A 1 248 ? 14.310 19.361 -20.007 1.00 95.00 248 ARG A C 1
ATOM 2035 O O . ARG A 1 248 ? 13.703 18.405 -19.545 1.00 95.00 248 ARG A O 1
ATOM 2042 N N . LYS A 1 249 ? 13.863 20.027 -21.082 1.00 95.50 249 LYS A N 1
ATOM 2043 C CA . LYS A 1 249 ? 12.605 19.687 -21.782 1.00 95.50 249 LYS A CA 1
ATOM 2044 C C . LYS A 1 249 ? 12.578 18.299 -22.427 1.00 95.50 249 LYS A C 1
ATOM 2046 O O . LYS A 1 249 ? 11.502 17.820 -22.766 1.00 95.50 249 LYS A O 1
ATOM 2051 N N . ILE A 1 250 ? 13.733 17.675 -22.655 1.00 92.19 250 ILE A N 1
ATOM 2052 C CA . ILE A 1 250 ? 13.821 16.280 -23.107 1.00 92.19 250 ILE A CA 1
ATOM 2053 C C . ILE A 1 250 ? 13.730 15.338 -21.897 1.00 92.19 250 ILE A C 1
ATOM 2055 O O . ILE A 1 250 ? 13.047 14.319 -21.987 1.00 92.19 250 ILE A O 1
ATOM 2059 N N . ALA A 1 251 ? 14.331 15.707 -20.760 1.00 92.19 251 ALA A N 1
ATOM 2060 C CA . ALA A 1 251 ? 14.250 14.947 -19.512 1.00 92.19 251 ALA A CA 1
ATOM 2061 C C . ALA A 1 251 ? 12.813 14.803 -18.976 1.00 92.19 251 ALA A C 1
ATOM 2063 O O . ALA A 1 251 ? 12.462 13.732 -18.487 1.00 92.19 251 ALA A O 1
ATOM 2064 N N . ASP A 1 252 ? 11.954 15.811 -19.192 1.00 92.81 252 ASP A N 1
ATOM 2065 C CA . ASP A 1 252 ? 10.503 15.752 -18.919 1.00 92.81 252 ASP A CA 1
ATOM 2066 C C . ASP A 1 252 ? 9.804 14.517 -19.549 1.00 92.81 252 ASP A C 1
ATOM 2068 O O . ASP A 1 252 ? 8.764 14.074 -19.059 1.00 92.81 252 ASP A O 1
ATOM 2072 N N . TYR A 1 253 ? 10.362 13.955 -20.632 1.00 94.94 253 TYR A N 1
ATOM 2073 C CA . TYR A 1 253 ? 9.839 12.775 -21.343 1.00 94.94 253 TYR A CA 1
ATOM 2074 C C . TYR A 1 253 ? 10.758 11.546 -21.270 1.00 94.94 253 TYR A C 1
ATOM 2076 O O . TYR A 1 253 ? 10.296 10.424 -21.487 1.00 94.94 253 TYR A O 1
ATOM 2084 N N . ILE A 1 254 ? 12.058 11.741 -21.033 1.00 93.94 254 ILE A N 1
ATOM 2085 C CA . ILE A 1 254 ? 13.097 10.707 -21.094 1.00 93.94 254 ILE A CA 1
ATOM 2086 C C . ILE A 1 254 ? 14.044 10.898 -19.906 1.00 93.94 254 ILE A C 1
ATOM 2088 O O . ILE A 1 254 ? 14.994 11.670 -19.993 1.00 93.94 254 ILE A O 1
ATOM 2092 N N . THR A 1 255 ? 13.811 10.166 -18.816 1.00 95.19 255 THR A N 1
ATOM 2093 C CA . THR A 1 255 ? 14.687 10.166 -17.632 1.00 95.19 255 THR A CA 1
ATOM 2094 C C . THR A 1 255 ? 16.137 9.860 -18.015 1.00 95.19 255 THR A C 1
ATOM 2096 O O . THR A 1 255 ? 16.406 8.829 -18.631 1.00 95.19 255 THR A O 1
ATOM 2099 N N . ILE A 1 256 ? 17.074 10.719 -17.614 1.00 96.62 256 ILE A N 1
ATOM 2100 C CA . ILE A 1 256 ? 18.513 10.549 -17.849 1.00 96.62 256 ILE A CA 1
ATOM 2101 C C . ILE A 1 256 ? 19.144 10.072 -16.534 1.00 96.62 256 ILE A C 1
ATOM 2103 O O . ILE A 1 256 ? 19.109 10.806 -15.548 1.00 96.62 256 ILE A O 1
ATOM 2107 N N . PRO A 1 257 ? 19.713 8.857 -16.459 1.00 97.06 257 PRO A N 1
ATOM 2108 C CA . PRO A 1 257 ? 20.147 8.281 -15.190 1.00 97.06 257 PRO A CA 1
ATOM 2109 C C . PRO A 1 257 ? 21.415 8.958 -14.647 1.00 97.06 257 PRO A C 1
ATOM 2111 O O . PRO A 1 257 ? 22.486 8.817 -15.229 1.00 97.06 257 PRO A O 1
ATOM 2114 N N . ALA A 1 258 ? 21.323 9.615 -13.488 1.00 96.88 258 ALA A N 1
ATOM 2115 C CA . ALA A 1 258 ? 22.495 10.029 -12.707 1.00 96.88 258 ALA A CA 1
ATOM 2116 C C . ALA A 1 258 ? 22.951 8.946 -11.724 1.00 96.88 258 ALA A C 1
ATOM 2118 O O . ALA A 1 258 ? 24.135 8.619 -11.663 1.00 96.88 258 ALA A O 1
ATOM 2119 N N . LEU A 1 259 ? 22.011 8.382 -10.961 1.00 96.88 259 LEU A N 1
ATOM 2120 C CA . LEU A 1 259 ? 22.272 7.306 -10.004 1.00 96.88 259 LEU A CA 1
ATOM 2121 C C . LEU A 1 259 ? 21.341 6.134 -10.317 1.00 96.88 259 LEU A C 1
ATOM 2123 O O . LEU A 1 259 ? 20.119 6.294 -10.331 1.00 96.88 259 LEU A O 1
ATOM 2127 N N . ILE A 1 260 ? 21.910 4.952 -10.540 1.00 96.62 260 ILE A N 1
ATOM 2128 C CA . ILE A 1 260 ? 21.167 3.703 -10.730 1.00 96.62 260 ILE A CA 1
ATOM 2129 C C . ILE A 1 260 ? 21.269 2.890 -9.442 1.00 96.62 260 ILE A C 1
ATOM 2131 O O . ILE A 1 260 ? 22.354 2.673 -8.905 1.00 96.62 260 ILE A O 1
ATOM 2135 N N . THR A 1 261 ? 20.128 2.439 -8.927 1.00 96.38 261 THR A N 1
ATOM 2136 C CA . THR A 1 261 ? 20.041 1.716 -7.654 1.00 96.38 261 THR A CA 1
ATOM 2137 C C . THR A 1 261 ? 19.067 0.544 -7.757 1.00 96.38 261 THR A C 1
ATOM 2139 O O . THR A 1 261 ? 18.194 0.518 -8.624 1.00 96.38 261 THR A O 1
ATOM 2142 N N . ASN A 1 262 ? 19.128 -0.404 -6.817 1.00 94.38 262 ASN A N 1
ATOM 2143 C CA . ASN A 1 262 ? 18.092 -1.441 -6.686 1.00 94.38 262 ASN A CA 1
ATOM 2144 C C . ASN A 1 262 ? 16.715 -0.886 -6.252 1.00 94.38 262 ASN A C 1
ATOM 2146 O O . ASN A 1 262 ? 15.722 -1.616 -6.268 1.00 94.38 262 ASN A O 1
ATOM 2150 N N . TYR A 1 263 ? 16.631 0.396 -5.881 1.00 92.94 263 TYR A N 1
ATOM 2151 C CA . TYR A 1 263 ? 15.362 1.079 -5.643 1.00 92.94 263 TYR A CA 1
ATOM 2152 C C . TYR A 1 263 ? 14.825 1.746 -6.917 1.00 92.94 263 TYR A C 1
ATOM 2154 O O . TYR A 1 263 ? 13.622 1.686 -7.153 1.00 92.94 263 TYR A O 1
ATOM 2162 N N . GLY A 1 264 ? 15.675 2.288 -7.779 1.00 95.19 264 GLY A N 1
ATOM 2163 C CA . GLY A 1 264 ? 15.268 2.938 -9.020 1.00 95.19 264 GLY A CA 1
ATOM 2164 C C . GLY A 1 264 ? 16.370 3.817 -9.599 1.00 95.19 264 GLY A C 1
ATOM 2165 O O . GLY A 1 264 ? 17.537 3.701 -9.221 1.00 95.19 264 GLY A O 1
ATOM 2166 N N . ILE A 1 265 ? 15.973 4.701 -10.508 1.00 96.19 265 ILE A N 1
ATOM 2167 C CA . ILE A 1 265 ? 16.846 5.663 -11.179 1.00 96.19 265 ILE A CA 1
ATOM 2168 C C . ILE A 1 265 ? 16.576 7.055 -10.601 1.00 96.19 265 ILE A C 1
ATOM 2170 O O . ILE A 1 265 ? 15.418 7.444 -10.466 1.00 96.19 265 ILE A O 1
ATOM 2174 N N . VAL A 1 266 ? 17.636 7.793 -10.277 1.00 96.06 266 VAL A N 1
ATOM 2175 C CA . VAL A 1 266 ? 17.589 9.241 -10.023 1.00 96.06 266 VAL A CA 1
ATOM 2176 C C . VAL A 1 266 ? 17.849 9.962 -11.343 1.00 96.06 266 VAL A C 1
ATOM 2178 O O . VAL A 1 266 ? 18.833 9.638 -12.015 1.00 96.06 266 VAL A O 1
ATOM 2181 N N . ASP A 1 267 ? 17.004 1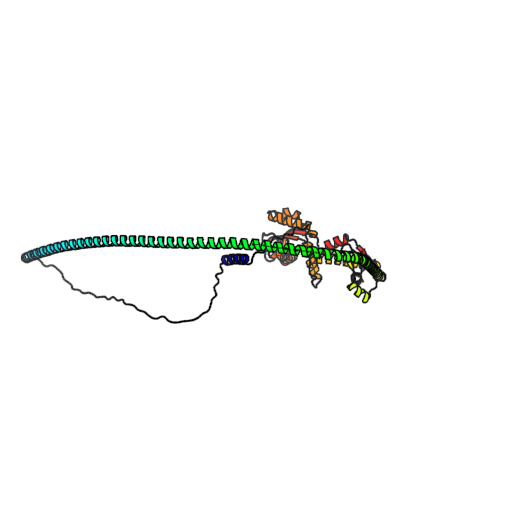0.931 -11.703 1.00 96.69 267 ASP A N 1
ATOM 2182 C CA . ASP A 1 267 ? 17.230 11.761 -12.890 1.00 96.69 267 ASP A CA 1
ATOM 2183 C C . ASP A 1 267 ? 18.416 12.722 -12.706 1.00 96.69 267 ASP A C 1
ATOM 2185 O O . ASP A 1 267 ? 18.684 13.230 -11.613 1.00 96.69 267 ASP A O 1
ATOM 2189 N N . TYR A 1 268 ? 19.131 12.981 -13.795 1.00 96.62 268 TYR A N 1
ATOM 2190 C CA . TYR A 1 268 ? 20.287 13.858 -13.832 1.00 96.62 268 TYR A CA 1
ATOM 2191 C C . TYR A 1 268 ? 19.979 15.308 -13.449 1.00 96.62 268 TYR A C 1
ATOM 2193 O O . TYR A 1 268 ? 20.746 15.893 -12.683 1.00 96.62 268 TYR A O 1
ATOM 2201 N N . TYR A 1 269 ? 18.870 15.891 -13.906 1.00 96.19 269 TYR A N 1
ATOM 2202 C CA . TYR A 1 269 ? 18.544 17.281 -13.575 1.00 96.19 269 TYR A CA 1
ATOM 2203 C C . TYR A 1 269 ? 18.014 17.424 -12.148 1.00 96.19 269 TYR A C 1
ATOM 2205 O O . TYR A 1 269 ? 18.419 18.358 -11.455 1.00 96.19 269 TYR A O 1
ATOM 2213 N N . ASP A 1 270 ? 17.237 16.448 -11.664 1.00 94.62 270 ASP A N 1
ATOM 2214 C CA . ASP A 1 270 ? 16.903 16.340 -10.237 1.00 94.62 270 ASP A CA 1
ATOM 2215 C C . ASP A 1 270 ? 18.177 16.269 -9.381 1.00 94.62 270 ASP A C 1
ATOM 2217 O O . ASP A 1 270 ? 18.274 16.945 -8.361 1.00 94.62 270 ASP A O 1
ATOM 2221 N N . TYR A 1 271 ? 19.188 15.493 -9.785 1.00 95.88 271 TYR A N 1
ATOM 2222 C CA . TYR A 1 271 ? 20.452 15.416 -9.049 1.00 95.88 271 TYR A CA 1
ATOM 2223 C C . TYR A 1 271 ? 21.228 16.746 -9.071 1.00 95.88 271 TYR A C 1
ATOM 2225 O O . TYR A 1 271 ? 21.669 17.210 -8.016 1.00 95.88 271 TYR A O 1
ATOM 2233 N N . GLN A 1 272 ? 21.355 17.399 -10.234 1.00 95.50 272 GLN A N 1
ATOM 2234 C CA . GLN A 1 272 ? 22.069 18.679 -10.362 1.00 95.50 272 GLN A CA 1
ATOM 2235 C C . GLN A 1 272 ? 21.410 19.811 -9.560 1.00 95.50 272 GLN A C 1
ATOM 2237 O O . GLN A 1 272 ? 22.106 20.541 -8.851 1.00 95.50 272 GLN A O 1
ATOM 2242 N N . ASP A 1 273 ? 20.081 19.932 -9.585 1.00 94.88 273 ASP A N 1
ATOM 2243 C CA . ASP A 1 273 ? 19.373 20.980 -8.834 1.00 94.88 273 ASP A CA 1
ATOM 2244 C C . ASP A 1 273 ? 19.541 20.817 -7.313 1.00 94.88 273 ASP A C 1
ATOM 2246 O O . ASP A 1 273 ? 19.554 21.800 -6.564 1.00 94.88 273 ASP A O 1
ATOM 2250 N N . LYS A 1 274 ? 19.731 19.580 -6.837 1.00 93.62 274 LYS A N 1
ATOM 2251 C CA . LYS A 1 274 ? 19.949 19.261 -5.416 1.00 93.62 274 LYS A CA 1
ATOM 2252 C C . LYS A 1 274 ? 21.410 19.416 -5.014 1.00 93.62 274 LYS A C 1
ATOM 2254 O O . LYS A 1 274 ? 21.672 19.914 -3.921 1.00 93.62 274 LYS A O 1
ATOM 2259 N N . LEU A 1 275 ? 22.345 19.098 -5.910 1.00 94.31 275 LEU A N 1
ATOM 2260 C CA . LEU A 1 275 ? 23.762 19.435 -5.766 1.00 94.31 275 LEU A CA 1
ATOM 2261 C C . LEU A 1 275 ? 23.945 20.959 -5.646 1.00 94.31 275 LEU A C 1
ATOM 2263 O O . LEU A 1 275 ? 24.617 21.433 -4.730 1.00 94.31 275 LEU A O 1
ATOM 2267 N N . ALA A 1 276 ? 23.262 21.735 -6.494 1.00 93.50 276 ALA A N 1
ATOM 2268 C CA . ALA A 1 276 ? 23.244 23.195 -6.433 1.00 93.50 276 ALA A CA 1
ATOM 2269 C C . ALA A 1 276 ? 22.572 23.735 -5.154 1.00 93.50 276 ALA A C 1
ATOM 2271 O O . ALA A 1 276 ? 23.048 24.715 -4.577 1.00 93.50 276 ALA A O 1
ATOM 2272 N N . ALA A 1 277 ? 21.495 23.104 -4.674 1.00 91.81 277 ALA A N 1
ATOM 2273 C CA . ALA A 1 277 ? 20.855 23.475 -3.410 1.00 91.81 277 ALA A CA 1
ATOM 2274 C C . ALA A 1 277 ? 21.765 23.211 -2.193 1.00 91.81 277 ALA A C 1
ATOM 2276 O O . ALA A 1 277 ? 21.922 24.093 -1.348 1.00 91.81 277 ALA A O 1
ATOM 2277 N N . ALA A 1 278 ? 22.416 22.045 -2.132 1.00 90.38 278 ALA A N 1
ATOM 2278 C CA . ALA A 1 278 ? 23.371 21.703 -1.077 1.00 90.38 278 ALA A CA 1
ATOM 2279 C C . ALA A 1 278 ? 24.616 22.610 -1.111 1.00 90.38 278 ALA A C 1
ATOM 2281 O O . ALA A 1 278 ? 25.088 23.052 -0.061 1.00 90.38 278 ALA A O 1
ATOM 2282 N N . ALA A 1 279 ? 25.110 22.976 -2.299 1.00 90.06 279 ALA A N 1
ATOM 2283 C CA . ALA A 1 279 ? 26.222 23.917 -2.440 1.00 90.06 279 ALA A CA 1
ATOM 2284 C C . ALA A 1 279 ? 25.914 25.300 -1.835 1.00 90.06 279 ALA A C 1
ATOM 2286 O O . ALA A 1 279 ? 26.767 25.877 -1.162 1.00 90.06 279 ALA A O 1
ATOM 2287 N N . ARG A 1 280 ? 24.681 25.803 -1.997 1.00 89.31 280 ARG A N 1
ATOM 2288 C CA . ARG A 1 280 ? 24.236 27.073 -1.388 1.00 89.31 280 ARG A CA 1
ATOM 2289 C C . ARG A 1 280 ? 24.181 27.019 0.143 1.00 89.31 280 ARG A C 1
ATOM 2291 O O . ARG A 1 280 ? 24.386 28.044 0.779 1.00 89.31 280 ARG A O 1
ATOM 2298 N N . GLN A 1 281 ? 23.915 25.851 0.733 1.00 85.62 281 GLN A N 1
ATOM 2299 C CA . GLN A 1 281 ? 23.827 25.684 2.191 1.00 85.62 281 GLN A CA 1
ATOM 2300 C C . GLN A 1 281 ? 25.197 25.549 2.875 1.00 85.62 281 GLN A C 1
ATOM 2302 O O . GLN A 1 281 ? 25.364 26.023 3.993 1.00 85.62 281 GLN A O 1
ATOM 2307 N N . ASN A 1 282 ? 26.186 24.935 2.218 1.00 80.19 282 ASN A N 1
ATOM 2308 C CA . ASN A 1 282 ? 27.500 24.652 2.820 1.00 80.19 282 ASN A CA 1
ATOM 2309 C C . ASN A 1 282 ? 28.564 25.746 2.562 1.00 80.19 282 ASN A C 1
ATOM 2311 O O . ASN A 1 282 ? 29.717 25.580 2.951 1.00 80.19 282 ASN A O 1
ATOM 2315 N N . TYR A 1 283 ? 28.204 26.865 1.921 1.00 68.38 283 TYR A N 1
ATOM 2316 C CA . TYR A 1 283 ? 29.149 27.869 1.395 1.00 68.38 283 TYR A CA 1
ATOM 2317 C C . TYR A 1 283 ? 29.964 28.643 2.461 1.00 68.38 283 TYR A C 1
ATOM 2319 O O . TYR A 1 283 ? 30.832 29.435 2.109 1.00 68.38 283 TYR A O 1
ATOM 2327 N N . GLN A 1 284 ? 29.689 28.460 3.758 1.00 72.62 284 GLN A N 1
ATOM 2328 C CA . GLN A 1 284 ? 30.240 29.296 4.839 1.00 72.62 284 GLN A CA 1
ATOM 2329 C C . GLN A 1 284 ? 31.143 28.566 5.853 1.00 72.62 284 GLN A C 1
ATOM 2331 O O . GLN A 1 284 ? 31.692 29.226 6.730 1.00 72.62 284 GLN A O 1
ATOM 2336 N N . THR A 1 285 ? 31.286 27.233 5.798 1.00 67.38 285 THR A N 1
ATOM 2337 C CA . THR A 1 285 ? 31.728 26.458 6.985 1.00 67.38 285 THR A CA 1
ATOM 2338 C C . THR A 1 285 ? 32.875 25.459 6.791 1.00 67.38 285 THR A C 1
ATOM 2340 O O . THR A 1 285 ? 33.307 24.863 7.778 1.00 67.38 285 THR A O 1
ATOM 2343 N N . VAL A 1 286 ? 33.387 25.230 5.573 1.00 71.94 286 VAL A N 1
ATOM 2344 C CA . VAL A 1 286 ? 34.395 24.177 5.313 1.00 71.94 286 VAL A CA 1
ATOM 2345 C C . VAL A 1 286 ? 35.394 24.589 4.219 1.00 71.94 286 VAL A C 1
ATOM 2347 O O . VAL A 1 286 ? 35.038 25.311 3.291 1.00 71.94 286 VAL A O 1
ATOM 2350 N N . SER A 1 287 ? 36.630 24.077 4.297 1.00 82.12 287 SER A N 1
ATOM 2351 C CA . SER A 1 287 ? 37.608 24.069 3.193 1.00 82.12 287 SER A CA 1
ATOM 2352 C C . SER A 1 287 ? 36.987 23.578 1.877 1.00 82.12 287 SER A C 1
ATOM 2354 O O . SER A 1 287 ? 36.233 22.603 1.869 1.00 82.12 287 SER A O 1
ATOM 2356 N N . ALA A 1 288 ? 37.324 24.224 0.756 1.00 81.69 288 ALA A N 1
ATOM 2357 C CA . ALA A 1 288 ? 36.651 24.029 -0.532 1.00 81.69 288 ALA A CA 1
ATOM 2358 C C . ALA A 1 288 ? 36.684 22.578 -1.058 1.00 81.69 288 ALA A C 1
ATOM 2360 O O . ALA A 1 288 ? 35.714 22.126 -1.668 1.00 81.69 288 ALA A O 1
ATOM 2361 N N . ALA A 1 289 ? 37.766 21.833 -0.801 1.00 84.56 289 ALA A N 1
ATOM 2362 C CA . ALA A 1 289 ? 37.890 20.435 -1.220 1.00 84.56 289 ALA A CA 1
ATOM 2363 C C . ALA A 1 289 ? 36.944 19.512 -0.428 1.00 84.56 289 ALA A C 1
ATOM 2365 O O . ALA A 1 289 ? 36.129 18.797 -1.015 1.00 84.56 289 ALA A O 1
ATOM 2366 N N . ASP A 1 290 ? 36.985 19.584 0.906 1.00 86.62 290 ASP A N 1
ATOM 2367 C CA . ASP A 1 290 ? 36.112 18.795 1.784 1.00 86.62 290 ASP A CA 1
ATOM 2368 C C . ASP A 1 290 ? 34.637 19.192 1.631 1.00 86.62 290 ASP A C 1
ATOM 2370 O O . ASP A 1 290 ? 33.746 18.346 1.736 1.00 86.62 290 ASP A O 1
ATOM 2374 N N . ALA A 1 291 ? 34.370 20.476 1.361 1.00 87.00 291 ALA A N 1
ATOM 2375 C CA . ALA A 1 291 ? 33.041 20.977 1.039 1.00 87.00 291 ALA A CA 1
ATOM 2376 C C . ALA A 1 291 ? 32.476 20.266 -0.197 1.00 87.00 291 ALA A C 1
ATOM 2378 O O . ALA A 1 291 ? 31.365 19.745 -0.135 1.00 87.00 291 ALA A O 1
ATOM 2379 N N . ALA A 1 292 ? 33.238 20.175 -1.294 1.00 88.81 292 ALA A N 1
ATOM 2380 C CA . ALA A 1 292 ? 32.784 19.535 -2.529 1.00 88.81 292 ALA A CA 1
ATOM 2381 C C . ALA A 1 292 ? 32.418 18.051 -2.332 1.00 88.81 292 ALA A C 1
ATOM 2383 O O . ALA A 1 292 ? 31.382 17.601 -2.829 1.00 88.81 292 ALA A O 1
ATOM 2384 N N . VAL A 1 293 ? 33.216 17.304 -1.557 1.00 91.12 293 VAL A N 1
ATOM 2385 C CA . VAL A 1 293 ? 32.928 15.896 -1.220 1.00 91.12 293 VAL A CA 1
ATOM 2386 C C . VAL A 1 293 ? 31.658 15.784 -0.370 1.00 91.12 293 VAL A C 1
ATOM 2388 O O . VAL A 1 293 ? 30.770 14.993 -0.694 1.00 91.12 293 VAL A O 1
ATOM 2391 N N . LYS A 1 294 ? 31.516 16.616 0.671 1.00 89.75 294 LYS A N 1
ATOM 2392 C CA . LYS A 1 294 ? 30.322 16.638 1.538 1.00 89.75 294 LYS A CA 1
ATOM 2393 C C . LYS A 1 294 ? 29.056 17.044 0.778 1.00 89.75 294 LYS A C 1
ATOM 2395 O O . LYS A 1 294 ? 28.013 16.433 0.986 1.00 89.75 294 LYS A O 1
ATOM 2400 N N . ILE A 1 295 ? 29.143 18.011 -0.136 1.00 91.50 295 ILE A N 1
ATOM 2401 C CA . ILE A 1 295 ? 28.034 18.459 -0.996 1.00 91.50 295 ILE A CA 1
ATOM 2402 C C . ILE A 1 295 ? 27.578 17.325 -1.928 1.00 91.50 295 ILE A C 1
ATOM 2404 O O . ILE A 1 295 ? 26.380 17.041 -1.986 1.00 91.50 295 ILE A O 1
ATOM 2408 N N . LYS A 1 296 ? 28.509 16.622 -2.597 1.00 92.31 296 LYS A N 1
ATOM 2409 C CA . LYS A 1 296 ? 28.192 15.418 -3.392 1.00 92.31 296 LYS A CA 1
ATOM 2410 C C . LYS A 1 296 ? 27.515 14.341 -2.538 1.00 92.31 296 LYS A C 1
ATOM 2412 O O . LYS A 1 296 ? 26.465 13.822 -2.915 1.00 92.31 296 LYS A O 1
ATOM 2417 N N . GLN A 1 297 ? 28.078 14.037 -1.366 1.00 91.81 297 GLN A N 1
ATOM 2418 C CA . GLN A 1 297 ? 27.538 13.028 -0.454 1.00 91.81 297 GLN A CA 1
ATOM 2419 C C . GLN A 1 297 ? 26.115 13.381 0.009 1.00 91.81 297 GLN A C 1
ATOM 2421 O O . GLN A 1 297 ? 25.231 12.530 -0.061 1.00 91.81 297 GLN A O 1
ATOM 2426 N N . GLN A 1 298 ? 25.865 14.632 0.411 1.00 91.38 298 GLN A N 1
ATOM 2427 C CA . GLN A 1 298 ? 24.539 15.114 0.812 1.00 91.38 298 GLN A CA 1
ATOM 2428 C C . GLN A 1 298 ? 23.524 15.061 -0.339 1.00 91.38 298 GLN A C 1
ATOM 2430 O O . GLN A 1 298 ? 22.394 14.625 -0.125 1.00 91.38 298 GLN A O 1
ATOM 2435 N N . ALA A 1 299 ? 23.906 15.450 -1.561 1.00 92.69 299 ALA A N 1
ATOM 2436 C CA . ALA A 1 299 ? 23.024 15.374 -2.729 1.00 92.69 299 ALA A CA 1
ATOM 2437 C C . ALA A 1 299 ? 22.657 13.920 -3.082 1.00 92.69 299 ALA A C 1
ATOM 2439 O O . ALA A 1 299 ? 21.489 13.613 -3.328 1.00 92.69 299 ALA A O 1
ATOM 2440 N N . CYS A 1 300 ? 23.634 13.010 -3.030 1.00 92.69 300 CYS A N 1
ATOM 2441 C CA . CYS A 1 300 ? 23.435 11.578 -3.249 1.00 92.69 300 CYS A CA 1
ATOM 2442 C C . CYS A 1 300 ? 22.530 10.957 -2.166 1.00 92.69 300 CYS A C 1
ATOM 2444 O O . CYS A 1 300 ? 21.541 10.296 -2.488 1.00 92.69 300 CYS A O 1
ATOM 2446 N N . GLN A 1 301 ? 22.787 11.250 -0.886 1.00 92.69 301 GLN A N 1
ATOM 2447 C CA . GLN A 1 301 ? 21.933 10.829 0.230 1.00 92.69 301 GLN A CA 1
ATOM 2448 C C . GLN A 1 301 ? 20.509 11.384 0.106 1.00 92.69 301 GLN A C 1
ATOM 2450 O O . GLN A 1 301 ? 19.548 10.638 0.294 1.00 92.69 301 GLN A O 1
ATOM 2455 N N . TRP A 1 302 ? 20.339 12.661 -0.252 1.00 93.12 302 TRP A N 1
ATOM 2456 C CA . TRP A 1 302 ? 19.016 13.246 -0.482 1.00 93.12 302 TRP A CA 1
ATOM 2457 C C . TRP A 1 302 ? 18.260 12.496 -1.585 1.00 93.12 302 TRP A C 1
ATOM 2459 O O . TRP A 1 302 ? 17.104 12.122 -1.391 1.00 93.12 302 TRP A O 1
ATOM 2469 N N . ALA A 1 303 ? 18.915 12.226 -2.716 1.00 93.19 303 ALA A N 1
ATOM 2470 C CA . ALA A 1 303 ? 18.291 11.569 -3.859 1.00 93.19 303 ALA A CA 1
ATOM 2471 C C . ALA A 1 303 ? 17.902 10.108 -3.567 1.00 93.19 303 ALA A C 1
ATOM 2473 O O . ALA A 1 303 ? 16.794 9.680 -3.898 1.00 93.19 303 ALA A O 1
ATOM 2474 N N . ILE A 1 304 ? 18.772 9.360 -2.880 1.00 93.75 304 ILE A N 1
ATOM 2475 C CA . ILE A 1 304 ? 18.491 7.991 -2.423 1.00 93.75 304 ILE A CA 1
ATOM 2476 C C . ILE A 1 304 ? 17.313 7.979 -1.442 1.00 93.75 304 ILE A C 1
ATOM 2478 O O . ILE A 1 304 ? 16.381 7.188 -1.600 1.00 93.75 304 ILE A O 1
ATOM 2482 N N . ASN A 1 305 ? 17.307 8.887 -0.463 1.00 94.50 305 ASN A N 1
ATOM 2483 C CA . ASN A 1 305 ? 16.220 8.979 0.506 1.00 94.50 305 ASN A CA 1
ATOM 2484 C C . ASN A 1 305 ? 14.901 9.415 -0.150 1.00 94.50 305 ASN A C 1
ATOM 2486 O O . ASN A 1 305 ? 13.854 8.886 0.215 1.00 94.50 305 ASN A O 1
ATOM 2490 N N . ASN A 1 306 ? 14.935 10.278 -1.172 1.00 92.50 306 ASN A N 1
ATOM 2491 C CA . ASN A 1 306 ? 13.761 10.624 -1.976 1.00 92.50 306 ASN A CA 1
ATOM 2492 C C . ASN A 1 306 ? 13.204 9.407 -2.747 1.00 92.50 306 ASN A C 1
ATOM 2494 O O . ASN A 1 306 ? 11.995 9.185 -2.723 1.00 92.50 306 ASN A O 1
ATOM 2498 N N . LEU A 1 307 ? 14.052 8.559 -3.346 1.00 93.81 307 LEU A N 1
ATOM 2499 C CA . LEU A 1 307 ? 13.605 7.308 -3.985 1.00 93.81 307 LEU A CA 1
ATOM 2500 C C . LEU A 1 307 ? 12.959 6.330 -2.990 1.00 93.81 307 LEU A C 1
ATOM 2502 O O . LEU A 1 307 ? 11.909 5.749 -3.277 1.00 93.81 307 LEU A O 1
ATOM 2506 N N . ILE A 1 308 ? 13.562 6.139 -1.811 1.00 94.88 308 ILE A N 1
ATOM 2507 C CA . ILE A 1 308 ? 12.996 5.262 -0.772 1.00 94.88 308 ILE A CA 1
ATOM 2508 C C . ILE A 1 308 ? 11.663 5.840 -0.266 1.00 94.88 308 ILE A C 1
ATOM 2510 O O . ILE A 1 308 ? 10.683 5.106 -0.130 1.00 94.88 308 ILE A O 1
ATOM 2514 N N . TYR A 1 309 ? 11.599 7.156 -0.058 1.00 93.50 309 TYR A N 1
ATOM 2515 C CA . TYR A 1 309 ? 10.397 7.880 0.351 1.00 93.50 309 TYR A CA 1
ATOM 2516 C C . TYR A 1 309 ? 9.259 7.739 -0.671 1.00 93.50 309 TYR A C 1
ATOM 2518 O O . TYR A 1 309 ? 8.150 7.363 -0.296 1.00 93.50 309 TYR A O 1
ATOM 2526 N N . GLN A 1 310 ? 9.531 7.940 -1.966 1.00 91.88 310 GLN A N 1
ATOM 2527 C CA . GLN A 1 310 ? 8.556 7.736 -3.045 1.00 91.88 310 GLN A CA 1
ATOM 2528 C C . GLN A 1 310 ? 8.021 6.294 -3.073 1.00 91.88 310 GLN A C 1
ATOM 2530 O O . GLN A 1 310 ? 6.813 6.095 -3.224 1.00 91.88 310 GLN A O 1
ATOM 2535 N N . LYS A 1 311 ? 8.872 5.278 -2.850 1.00 94.00 311 LYS A N 1
ATOM 2536 C CA . LYS A 1 311 ? 8.403 3.886 -2.722 1.00 94.00 311 LYS A CA 1
ATOM 2537 C C . LYS A 1 311 ? 7.499 3.661 -1.518 1.00 94.00 311 LYS A C 1
ATOM 2539 O O . LYS A 1 311 ? 6.529 2.920 -1.641 1.00 94.00 311 LYS A O 1
ATOM 2544 N N . LEU A 1 312 ? 7.796 4.269 -0.372 1.00 94.81 312 LEU A N 1
ATOM 2545 C CA . LEU A 1 312 ? 6.949 4.156 0.815 1.00 94.81 312 LEU A CA 1
ATOM 2546 C C . LEU A 1 312 ? 5.598 4.861 0.597 1.00 94.81 312 LEU A C 1
ATOM 2548 O O . LEU A 1 312 ? 4.560 4.268 0.877 1.00 94.81 312 LEU A O 1
ATOM 2552 N N . VAL A 1 313 ? 5.586 6.065 0.010 1.00 94.12 313 VAL A N 1
ATOM 2553 C CA . VAL A 1 313 ? 4.355 6.772 -0.402 1.00 94.12 313 VAL A CA 1
ATOM 2554 C C . VAL A 1 313 ? 3.498 5.889 -1.318 1.00 94.12 313 VAL A C 1
ATOM 2556 O O . VAL A 1 313 ? 2.304 5.724 -1.069 1.00 94.12 313 VAL A O 1
ATOM 2559 N N . ALA A 1 314 ? 4.113 5.237 -2.312 1.00 93.25 314 ALA A N 1
ATOM 2560 C CA . ALA A 1 314 ? 3.432 4.294 -3.198 1.00 93.25 314 ALA A CA 1
ATOM 2561 C C . ALA A 1 314 ? 2.951 3.011 -2.483 1.00 93.25 314 ALA A C 1
ATOM 2563 O O . ALA A 1 314 ? 1.846 2.547 -2.766 1.00 93.25 314 ALA A O 1
ATOM 2564 N N . LYS A 1 315 ? 3.731 2.456 -1.536 1.00 95.31 315 LYS A N 1
ATOM 2565 C CA . LYS A 1 315 ? 3.361 1.272 -0.729 1.00 95.31 315 LYS A CA 1
ATOM 2566 C C . LYS A 1 315 ? 2.071 1.525 0.054 1.00 95.31 315 LYS A C 1
ATOM 2568 O O . LYS A 1 315 ? 1.133 0.737 -0.039 1.00 95.31 315 LYS A O 1
ATOM 2573 N N . TYR A 1 316 ? 2.016 2.642 0.778 1.00 95.38 316 TYR A N 1
ATOM 2574 C CA . TYR A 1 316 ? 0.872 3.016 1.616 1.00 95.38 316 TYR A CA 1
ATOM 2575 C C . TYR A 1 316 ? -0.258 3.716 0.847 1.00 95.38 316 TYR A C 1
ATOM 2577 O O . TYR A 1 316 ? -1.295 4.011 1.437 1.00 95.38 316 TYR A O 1
ATOM 2585 N N . ARG A 1 317 ? -0.072 3.986 -0.455 1.00 93.12 317 ARG A N 1
ATOM 2586 C CA . ARG A 1 317 ? -1.000 4.745 -1.313 1.00 93.12 317 ARG A CA 1
ATOM 2587 C C . ARG A 1 317 ? -1.387 6.105 -0.722 1.00 93.12 317 ARG A C 1
ATOM 2589 O O . ARG A 1 317 ? -2.534 6.528 -0.843 1.00 93.12 317 ARG A O 1
ATOM 2596 N N . LEU A 1 318 ? -0.435 6.780 -0.079 1.00 90.31 318 LEU A N 1
ATOM 2597 C CA . LEU A 1 318 ? -0.655 8.152 0.365 1.00 90.31 318 LEU A CA 1
ATOM 2598 C C . LEU A 1 318 ? -0.797 9.036 -0.876 1.00 90.31 318 LEU A C 1
ATOM 2600 O O . LEU A 1 318 ? 0.082 9.043 -1.740 1.00 90.31 318 LEU A O 1
ATOM 2604 N N . GLU A 1 319 ? -1.897 9.778 -0.963 1.00 86.12 319 GLU A N 1
ATOM 2605 C CA . GLU A 1 319 ? -2.031 10.841 -1.955 1.00 86.12 319 GLU A CA 1
ATOM 2606 C C . GLU A 1 319 ? -0.885 11.841 -1.762 1.00 86.12 319 GLU A C 1
ATOM 2608 O O . GLU A 1 319 ? -0.527 12.174 -0.629 1.00 86.12 319 GLU A O 1
ATOM 2613 N N . LEU A 1 320 ? -0.297 12.331 -2.858 1.00 72.75 320 LEU A N 1
ATOM 2614 C CA . LEU A 1 320 ? 0.714 13.384 -2.784 1.00 72.75 320 LEU A CA 1
ATOM 2615 C C . LEU A 1 320 ? 0.017 14.711 -2.461 1.00 72.75 320 LEU A C 1
ATOM 2617 O O . LEU A 1 320 ? -0.219 15.536 -3.342 1.00 72.75 320 LEU A O 1
ATOM 2621 N N . ALA A 1 321 ? -0.321 14.909 -1.185 1.00 65.75 321 ALA A N 1
ATOM 2622 C CA . ALA A 1 321 ? -0.873 16.166 -0.705 1.00 65.75 321 ALA A CA 1
ATOM 2623 C C . ALA A 1 321 ? 0.088 17.314 -1.045 1.00 65.75 321 ALA A C 1
ATOM 2625 O O . ALA A 1 321 ? 1.308 17.156 -0.946 1.00 65.75 321 ALA A O 1
ATOM 2626 N N . ALA A 1 322 ? -0.464 18.478 -1.400 1.00 59.06 322 ALA A N 1
ATOM 2627 C CA . ALA A 1 322 ? 0.286 19.615 -1.944 1.00 59.06 322 ALA A CA 1
ATOM 2628 C C . ALA A 1 322 ? 1.371 20.198 -1.007 1.00 59.06 322 ALA A C 1
ATOM 2630 O O . ALA A 1 322 ? 2.176 21.017 -1.442 1.00 59.06 322 ALA A O 1
ATOM 2631 N N . SER A 1 323 ? 1.422 19.770 0.261 1.00 68.88 323 SER A N 1
ATOM 2632 C CA . SER A 1 323 ? 2.511 20.078 1.189 1.00 68.88 323 SER A CA 1
ATOM 2633 C C . SER A 1 323 ? 3.342 18.835 1.515 1.00 68.88 323 SER A C 1
ATOM 2635 O O . SER A 1 323 ? 2.856 17.869 2.111 1.00 68.88 323 SER A O 1
ATOM 2637 N N . ALA A 1 324 ? 4.637 18.893 1.199 1.00 69.50 324 ALA A N 1
ATOM 2638 C CA . ALA A 1 324 ? 5.588 17.817 1.470 1.00 69.50 324 ALA A CA 1
ATOM 2639 C C . ALA A 1 324 ? 5.747 17.491 2.973 1.00 69.50 324 ALA A C 1
ATOM 2641 O O . ALA A 1 324 ? 6.062 16.351 3.316 1.00 69.50 324 ALA A O 1
ATOM 2642 N N . SER A 1 325 ? 5.505 18.452 3.875 1.00 75.75 325 SER A N 1
ATOM 2643 C CA . SER A 1 325 ? 5.665 18.248 5.324 1.00 75.75 325 SER A CA 1
ATOM 2644 C C . SER A 1 325 ? 4.578 17.348 5.923 1.00 75.75 325 SER A C 1
ATOM 2646 O O . SER A 1 325 ? 4.895 16.446 6.701 1.00 75.75 325 SER A O 1
ATOM 2648 N N . GLY A 1 326 ? 3.317 17.525 5.509 1.00 78.62 326 GLY A N 1
ATOM 2649 C CA . GLY A 1 326 ? 2.202 16.673 5.943 1.00 78.62 326 GLY A CA 1
ATOM 2650 C C . GLY A 1 326 ? 2.406 15.212 5.537 1.00 78.62 326 GLY A C 1
ATOM 2651 O O . GLY A 1 326 ? 2.166 14.296 6.327 1.00 78.62 326 GLY A O 1
ATOM 2652 N N . ASN A 1 327 ? 2.965 14.998 4.343 1.00 84.56 327 ASN A N 1
ATOM 2653 C CA . ASN A 1 327 ? 3.303 13.664 3.860 1.00 84.56 327 ASN A CA 1
ATOM 2654 C C . ASN A 1 327 ? 4.400 13.001 4.721 1.00 84.56 327 ASN A C 1
ATOM 2656 O O . ASN A 1 327 ? 4.239 11.823 5.038 1.00 84.56 327 ASN A O 1
ATOM 2660 N N . LYS A 1 328 ? 5.447 13.715 5.193 1.00 89.25 328 LYS A N 1
ATOM 2661 C CA . LYS A 1 328 ? 6.479 13.092 6.061 1.00 89.25 328 LYS A CA 1
ATOM 2662 C C . LYS A 1 328 ? 5.892 12.627 7.398 1.00 89.25 328 LYS A C 1
ATOM 2664 O O . LYS A 1 328 ? 6.209 11.519 7.829 1.00 89.25 328 LYS A O 1
ATOM 2669 N N . TYR A 1 329 ? 5.029 13.422 8.038 1.00 89.75 329 TYR A N 1
ATOM 2670 C CA . TYR A 1 329 ? 4.395 13.026 9.306 1.00 89.75 329 TYR A CA 1
ATOM 2671 C C . TYR A 1 329 ? 3.516 11.778 9.138 1.00 89.75 329 TYR A C 1
ATOM 2673 O O . TYR A 1 329 ? 3.673 10.798 9.871 1.00 89.75 329 TYR A O 1
ATOM 2681 N N . ASN A 1 330 ? 2.648 11.777 8.120 1.00 91.38 330 ASN A N 1
ATOM 2682 C CA . ASN A 1 330 ? 1.803 10.625 7.809 1.00 91.38 330 ASN A CA 1
ATOM 2683 C C . ASN A 1 330 ? 2.645 9.381 7.485 1.00 91.38 330 ASN A C 1
ATOM 2685 O O . ASN A 1 330 ? 2.355 8.299 7.993 1.00 91.38 330 ASN A O 1
ATOM 2689 N N . LEU A 1 331 ? 3.725 9.532 6.712 1.00 93.50 331 LEU A N 1
ATOM 2690 C CA . LEU A 1 331 ? 4.625 8.430 6.377 1.00 93.50 331 LEU A CA 1
ATOM 2691 C C . LEU A 1 331 ? 5.347 7.865 7.606 1.00 93.50 331 LEU A C 1
ATOM 2693 O O . LEU A 1 331 ? 5.462 6.649 7.729 1.00 93.50 331 LEU A O 1
ATOM 2697 N N . ALA A 1 332 ? 5.795 8.717 8.533 1.00 94.75 332 ALA A N 1
ATOM 2698 C CA . ALA A 1 332 ? 6.425 8.273 9.774 1.00 94.75 332 ALA A CA 1
ATOM 2699 C C . ALA A 1 332 ? 5.464 7.442 10.637 1.00 94.75 332 ALA A C 1
ATOM 2701 O O . ALA A 1 332 ? 5.842 6.372 11.115 1.00 94.75 332 ALA A O 1
ATOM 2702 N N . LYS A 1 333 ? 4.201 7.873 10.757 1.00 94.25 333 LYS A N 1
ATOM 2703 C CA . LYS A 1 333 ? 3.160 7.116 11.466 1.00 94.25 333 LYS A CA 1
ATOM 2704 C C . LYS A 1 333 ? 2.851 5.771 10.794 1.00 94.25 333 LYS A C 1
ATOM 2706 O O . LYS A 1 333 ? 2.695 4.777 11.499 1.00 94.25 333 LYS A O 1
ATOM 2711 N N . GLN A 1 334 ? 2.808 5.719 9.459 1.00 96.25 334 GLN A N 1
ATOM 2712 C CA . GLN A 1 334 ? 2.598 4.464 8.722 1.00 96.25 334 GLN A CA 1
ATOM 2713 C C . GLN A 1 334 ? 3.795 3.507 8.841 1.00 96.25 334 GLN A C 1
ATOM 2715 O O . GLN A 1 334 ? 3.592 2.330 9.099 1.00 96.25 334 GLN A O 1
ATOM 2720 N N . VAL A 1 335 ? 5.039 3.995 8.746 1.00 97.19 335 VAL A N 1
ATOM 2721 C CA . VAL A 1 335 ? 6.251 3.163 8.920 1.00 97.19 335 VAL A CA 1
ATOM 2722 C C . VAL A 1 335 ? 6.330 2.535 10.313 1.00 97.19 335 VAL A C 1
ATOM 2724 O O . VAL A 1 335 ? 6.747 1.385 10.439 1.00 97.19 335 VAL A O 1
ATOM 2727 N N . ILE A 1 336 ? 5.900 3.253 11.353 1.00 97.38 336 ILE A N 1
ATOM 2728 C CA . ILE A 1 336 ? 5.829 2.715 12.718 1.00 97.38 336 ILE A CA 1
ATOM 2729 C C . ILE A 1 336 ? 4.767 1.610 12.826 1.00 97.38 336 ILE A C 1
ATOM 2731 O O . ILE A 1 336 ? 5.003 0.610 13.496 1.00 97.38 336 ILE A O 1
ATOM 2735 N N . LEU A 1 337 ? 3.636 1.752 12.130 1.00 97.00 337 LEU A N 1
ATOM 2736 C CA . LEU A 1 337 ? 2.546 0.768 12.093 1.00 97.00 337 LEU A CA 1
ATOM 2737 C C . LEU A 1 337 ? 2.756 -0.403 11.116 1.00 97.00 337 LEU A C 1
ATOM 2739 O O . LEU A 1 337 ? 1.957 -1.334 11.130 1.00 97.00 337 LEU A O 1
ATOM 2743 N N . ASP A 1 338 ? 3.787 -0.371 10.273 1.00 98.12 338 ASP A N 1
ATOM 2744 C CA . ASP A 1 338 ? 4.011 -1.376 9.233 1.00 98.12 338 ASP A CA 1
ATOM 2745 C C . ASP A 1 338 ? 4.560 -2.693 9.810 1.00 98.12 338 ASP A C 1
ATOM 2747 O O . ASP A 1 338 ? 5.676 -2.743 10.336 1.00 98.12 338 ASP A O 1
ATOM 2751 N N . ASP A 1 339 ? 3.785 -3.774 9.673 1.00 97.25 339 ASP A N 1
ATOM 2752 C CA . ASP A 1 339 ? 4.122 -5.106 10.193 1.00 97.25 339 ASP A CA 1
ATOM 2753 C C . ASP A 1 339 ? 5.421 -5.693 9.605 1.00 97.25 339 ASP A C 1
ATOM 2755 O O . ASP A 1 339 ? 6.072 -6.491 10.276 1.00 97.25 339 ASP A O 1
ATOM 2759 N N . GLU A 1 340 ? 5.840 -5.309 8.390 1.00 97.56 340 GLU A N 1
ATOM 2760 C CA . GLU A 1 340 ? 7.093 -5.790 7.782 1.00 97.56 340 GLU A CA 1
ATOM 2761 C C . GLU A 1 340 ? 8.316 -5.030 8.322 1.00 97.56 340 GLU A C 1
ATOM 2763 O O . GLU A 1 340 ? 9.406 -5.594 8.434 1.00 97.56 340 GLU A O 1
ATOM 2768 N N . ILE A 1 341 ? 8.157 -3.743 8.653 1.00 97.56 341 ILE A N 1
ATOM 2769 C CA . ILE A 1 341 ? 9.242 -2.893 9.170 1.00 97.56 341 ILE A CA 1
ATOM 2770 C C . ILE A 1 341 ? 9.398 -3.040 10.689 1.00 97.56 341 ILE A C 1
ATOM 2772 O O . ILE A 1 341 ? 10.526 -3.031 11.191 1.00 97.56 341 ILE A O 1
ATOM 2776 N N . ASN A 1 342 ? 8.284 -3.165 11.414 1.00 98.06 342 ASN A N 1
ATOM 2777 C CA . ASN A 1 342 ? 8.220 -3.088 12.874 1.00 98.06 342 ASN A CA 1
ATOM 2778 C C . ASN A 1 342 ? 7.752 -4.386 13.559 1.00 98.06 342 ASN A C 1
ATOM 2780 O O . ASN A 1 342 ? 7.446 -4.365 14.754 1.00 98.06 342 ASN A O 1
ATOM 2784 N N . GLN A 1 343 ? 7.778 -5.523 12.847 1.00 97.88 343 GLN A N 1
ATOM 2785 C CA . GLN A 1 343 ? 7.340 -6.850 13.312 1.00 97.88 343 GLN A CA 1
ATOM 2786 C C . GLN A 1 343 ? 7.734 -7.176 14.764 1.00 97.88 343 GLN A C 1
ATOM 2788 O O . GLN A 1 343 ? 6.899 -7.603 15.559 1.00 97.88 343 GLN A O 1
ATOM 2793 N N . VAL A 1 344 ? 9.005 -6.962 15.129 1.00 98.06 344 VAL A N 1
ATOM 2794 C CA . VAL A 1 344 ? 9.540 -7.297 16.461 1.00 98.06 344 VAL A CA 1
ATOM 2795 C C . VAL A 1 344 ? 8.917 -6.424 17.551 1.00 98.06 344 VAL A C 1
ATOM 2797 O O . VAL A 1 344 ? 8.521 -6.933 18.597 1.00 98.06 344 VAL A O 1
ATOM 2800 N N . SER A 1 345 ? 8.793 -5.117 17.324 1.00 98.25 345 SER A N 1
ATOM 2801 C CA . SER A 1 345 ? 8.189 -4.205 18.301 1.00 98.25 345 SER A CA 1
ATOM 2802 C C . SER A 1 345 ? 6.675 -4.392 18.386 1.00 98.25 345 SER A C 1
ATOM 2804 O O . SER A 1 345 ? 6.142 -4.430 19.490 1.00 98.25 345 SER A O 1
ATOM 2806 N N . LEU A 1 346 ? 5.991 -4.632 17.265 1.00 98.06 346 LEU A N 1
ATOM 2807 C CA . LEU A 1 346 ? 4.559 -4.948 17.246 1.00 98.06 346 LEU A CA 1
ATOM 2808 C C . LEU A 1 346 ? 4.246 -6.282 17.951 1.00 98.06 346 LEU A C 1
ATOM 2810 O O . LEU A 1 346 ? 3.298 -6.345 18.732 1.00 98.06 346 LEU A O 1
ATOM 2814 N N . ALA A 1 347 ? 5.080 -7.313 17.781 1.00 98.31 347 ALA A N 1
ATOM 2815 C CA . ALA A 1 347 ? 4.954 -8.577 18.512 1.00 98.31 347 ALA A CA 1
ATOM 2816 C C . ALA A 1 347 ? 5.222 -8.425 20.023 1.00 98.31 347 ALA A C 1
ATOM 2818 O O . ALA A 1 347 ? 4.544 -9.060 20.833 1.00 98.31 347 ALA A O 1
ATOM 2819 N N . ARG A 1 348 ? 6.171 -7.561 20.426 1.00 98.44 348 ARG A N 1
ATOM 2820 C CA . ARG A 1 348 ? 6.389 -7.216 21.844 1.00 98.44 348 ARG A CA 1
ATOM 2821 C C . ARG A 1 348 ? 5.180 -6.488 22.434 1.00 98.44 348 ARG A C 1
ATOM 2823 O O . ARG A 1 348 ? 4.707 -6.891 23.489 1.00 98.44 348 ARG A O 1
ATOM 2830 N N . VAL A 1 349 ? 4.637 -5.493 21.729 1.00 98.38 349 VAL A N 1
ATOM 2831 C CA . VAL A 1 349 ? 3.414 -4.761 22.113 1.00 98.38 349 VAL A CA 1
ATOM 2832 C C . VAL A 1 349 ? 2.222 -5.704 22.276 1.00 98.38 349 VAL A C 1
ATOM 2834 O O . VAL A 1 349 ? 1.572 -5.667 23.316 1.00 98.38 349 VAL A O 1
ATOM 2837 N N . GLN A 1 350 ? 1.975 -6.599 21.314 1.00 98.19 350 GLN A N 1
ATOM 2838 C CA . GLN A 1 350 ? 0.892 -7.583 21.415 1.00 98.19 350 GLN A CA 1
ATOM 2839 C C . GLN A 1 350 ? 1.058 -8.472 22.656 1.00 98.19 350 GLN A C 1
ATOM 2841 O O . GLN A 1 350 ? 0.125 -8.626 23.437 1.00 98.19 350 GLN A O 1
ATOM 2846 N N . LYS A 1 351 ? 2.273 -8.979 22.900 1.00 98.38 351 LYS A N 1
ATOM 2847 C CA . LYS A 1 351 ? 2.578 -9.807 24.074 1.00 98.38 351 LYS A CA 1
ATOM 2848 C C . LYS A 1 351 ? 2.429 -9.056 25.403 1.00 98.38 351 LYS A C 1
ATOM 2850 O O . LYS A 1 351 ? 2.067 -9.676 26.400 1.00 98.38 351 LYS A O 1
ATOM 2855 N N . ILE A 1 352 ? 2.695 -7.748 25.430 1.00 98.25 352 ILE A N 1
ATOM 2856 C CA . ILE A 1 352 ? 2.418 -6.886 26.588 1.00 98.25 352 ILE A CA 1
ATOM 2857 C C . ILE A 1 352 ? 0.906 -6.804 26.809 1.00 98.25 352 ILE A C 1
ATOM 2859 O O . ILE A 1 352 ? 0.449 -7.122 27.904 1.00 98.25 352 ILE A O 1
ATOM 2863 N N . GLU A 1 353 ? 0.125 -6.459 25.778 1.00 98.00 353 GLU A N 1
ATOM 2864 C CA . GLU A 1 353 ? -1.336 -6.397 25.900 1.00 98.00 353 GLU A CA 1
ATOM 2865 C C . GLU A 1 353 ? -1.942 -7.736 26.355 1.00 98.00 353 GLU A C 1
ATOM 2867 O O . GLU A 1 353 ? -2.824 -7.745 27.208 1.00 98.00 353 GLU A O 1
ATOM 2872 N N . ASP A 1 354 ? -1.483 -8.865 25.813 1.00 97.88 354 ASP A N 1
ATOM 2873 C CA . ASP A 1 354 ? -2.034 -10.192 26.116 1.00 97.88 354 ASP A CA 1
ATOM 2874 C C . ASP A 1 354 ? -1.732 -10.641 27.556 1.00 97.88 354 ASP A C 1
ATOM 2876 O O . ASP A 1 354 ? -2.582 -11.249 28.205 1.00 97.88 354 ASP A O 1
ATOM 2880 N N . LEU A 1 355 ? -0.554 -10.297 28.093 1.00 98.19 355 LEU A N 1
ATOM 2881 C CA . LEU A 1 355 ? -0.211 -10.561 29.495 1.00 98.19 355 LEU A CA 1
ATOM 2882 C C . LEU A 1 355 ? -1.001 -9.667 30.459 1.00 98.19 355 LEU A C 1
ATOM 2884 O O . LEU A 1 355 ? -1.484 -10.156 31.479 1.00 98.19 355 LEU A O 1
ATOM 2888 N N . LEU A 1 356 ? -1.177 -8.386 30.125 1.00 97.12 356 LEU A N 1
ATOM 2889 C CA . LEU A 1 356 ? -1.988 -7.458 30.918 1.00 97.12 356 LEU A CA 1
ATOM 2890 C C . LEU A 1 356 ? -3.472 -7.881 30.923 1.00 97.12 356 LEU A C 1
ATOM 2892 O O . LEU A 1 356 ? -4.097 -7.919 31.981 1.00 97.12 356 LEU A O 1
ATOM 2896 N N . LYS A 1 357 ? -4.020 -8.318 29.777 1.00 96.75 357 LYS A N 1
ATOM 2897 C CA . LYS A 1 357 ? -5.372 -8.918 29.673 1.00 96.75 357 LYS A CA 1
ATOM 2898 C C . LYS A 1 357 ? -5.515 -10.213 30.485 1.00 96.75 357 LYS A C 1
ATOM 2900 O O . LYS A 1 357 ? -6.615 -10.527 30.928 1.00 96.75 357 LYS A O 1
ATOM 2905 N N . ALA A 1 358 ? -4.422 -10.945 30.709 1.00 97.69 358 ALA A N 1
ATOM 2906 C CA . ALA A 1 358 ? -4.370 -12.115 31.587 1.00 97.69 358 ALA A CA 1
ATOM 2907 C C . ALA A 1 358 ? -4.180 -11.767 33.083 1.00 97.69 358 ALA A C 1
ATOM 2909 O O . ALA A 1 358 ? -3.925 -12.661 33.889 1.00 97.69 358 ALA A O 1
ATOM 2910 N N . GLY A 1 359 ? -4.286 -10.488 33.467 1.00 97.12 359 GLY A N 1
ATOM 2911 C CA . GLY A 1 359 ? -4.198 -10.041 34.861 1.00 97.12 359 GLY A CA 1
ATOM 2912 C C . GLY A 1 359 ? -2.778 -9.997 35.431 1.00 97.12 359 GLY A C 1
ATOM 2913 O O . GLY A 1 359 ? -2.613 -10.041 36.649 1.00 97.12 359 GLY A O 1
ATOM 2914 N N . LYS A 1 360 ? -1.739 -9.941 34.585 1.00 97.81 360 LYS A N 1
ATOM 2915 C CA . LYS A 1 360 ? -0.360 -9.727 35.049 1.00 97.81 360 LYS A CA 1
ATOM 2916 C C . LYS A 1 360 ? -0.091 -8.257 35.343 1.00 97.81 360 LYS A C 1
ATOM 2918 O O . LYS A 1 360 ? -0.471 -7.394 34.562 1.00 97.81 360 LYS A O 1
ATOM 2923 N N . ASP A 1 361 ? 0.622 -7.989 36.436 1.00 96.44 361 ASP A N 1
ATOM 2924 C CA . ASP A 1 361 ? 1.060 -6.635 36.779 1.00 96.44 361 ASP A CA 1
ATOM 2925 C C . ASP A 1 361 ? 2.124 -6.109 35.799 1.00 96.44 361 ASP A C 1
ATOM 2927 O O . ASP A 1 361 ? 2.970 -6.855 35.289 1.00 96.44 361 ASP A O 1
ATOM 2931 N N . PHE A 1 362 ? 2.130 -4.791 35.604 1.00 95.94 362 PHE A N 1
ATOM 2932 C CA . PHE A 1 362 ? 3.112 -4.062 34.807 1.00 95.94 362 PHE A CA 1
ATOM 2933 C C . PHE A 1 362 ? 4.565 -4.408 35.192 1.00 95.94 362 PHE A C 1
ATOM 2935 O O . PHE A 1 362 ? 5.421 -4.520 34.307 1.00 95.94 362 PHE A O 1
ATOM 2942 N N . SER A 1 363 ? 4.850 -4.677 36.474 1.00 95.31 363 SER A N 1
ATOM 2943 C CA . SER A 1 363 ? 6.186 -5.063 36.952 1.00 95.31 363 SER A CA 1
ATOM 2944 C C . SER A 1 363 ? 6.689 -6.393 36.393 1.00 95.31 363 SER A C 1
ATOM 2946 O O . SER A 1 363 ? 7.898 -6.556 36.226 1.00 95.31 363 SER A O 1
ATOM 2948 N N . GLU A 1 364 ? 5.802 -7.343 36.081 1.00 96.75 364 GLU A N 1
ATOM 2949 C CA . GLU A 1 364 ? 6.183 -8.602 35.426 1.00 96.75 364 GLU A CA 1
ATOM 2950 C C . GLU A 1 364 ? 6.407 -8.432 33.919 1.00 96.75 364 GLU A C 1
ATOM 2952 O O . GLU A 1 364 ? 7.171 -9.194 33.310 1.00 96.75 364 GLU A O 1
ATOM 2957 N N . VAL A 1 365 ? 5.704 -7.469 33.318 1.00 97.50 365 VAL A N 1
ATOM 2958 C CA . VAL A 1 365 ? 5.568 -7.300 31.866 1.00 97.50 365 VAL A CA 1
ATOM 2959 C C . VAL A 1 365 ? 6.602 -6.315 31.299 1.00 97.50 365 VAL A C 1
ATOM 2961 O O . VAL A 1 365 ? 7.002 -6.460 30.142 1.00 97.50 365 VAL A O 1
ATOM 2964 N N . LYS A 1 366 ? 7.150 -5.404 32.121 1.00 96.81 366 LYS A N 1
ATOM 2965 C CA . LYS A 1 366 ? 8.190 -4.419 31.743 1.00 96.81 366 LYS A CA 1
ATOM 2966 C C . LYS A 1 366 ? 9.399 -4.988 30.988 1.00 96.81 366 LYS A C 1
ATOM 2968 O O . LYS A 1 366 ? 9.974 -4.292 30.163 1.00 96.81 366 LYS A O 1
ATOM 2973 N N . LYS A 1 367 ? 9.733 -6.270 31.188 1.00 97.44 367 LYS A N 1
ATOM 2974 C CA . LYS A 1 367 ? 10.801 -7.005 30.473 1.00 97.44 367 LYS A CA 1
ATOM 2975 C C . LYS A 1 367 ? 10.603 -7.147 28.953 1.00 97.44 367 LYS A C 1
ATOM 2977 O O . LYS A 1 367 ? 11.507 -7.620 28.273 1.00 97.44 367 LYS A O 1
ATOM 2982 N N . PHE A 1 368 ? 9.429 -6.794 28.425 1.00 97.88 368 PHE A N 1
ATOM 2983 C CA . PHE A 1 368 ? 9.162 -6.732 26.983 1.00 97.88 368 PHE A CA 1
ATOM 2984 C C . PHE A 1 368 ? 9.225 -5.302 26.414 1.00 97.88 368 PHE A C 1
ATOM 2986 O O . PHE A 1 368 ? 9.196 -5.141 25.194 1.00 97.88 368 PHE A O 1
ATOM 2993 N N . GLY A 1 369 ? 9.328 -4.285 27.274 1.00 97.81 369 GLY A N 1
ATOM 2994 C CA . GLY A 1 369 ? 9.542 -2.892 26.890 1.00 97.81 369 GLY A CA 1
ATOM 2995 C C . GLY A 1 369 ? 11.015 -2.537 26.700 1.00 97.81 369 GLY A C 1
ATOM 2996 O O . GLY A 1 369 ? 11.906 -3.227 27.185 1.00 97.81 369 GLY A O 1
ATOM 2997 N N . ASP A 1 370 ? 11.248 -1.420 26.015 1.00 98.12 370 ASP A N 1
ATOM 2998 C CA . ASP A 1 370 ? 12.541 -0.723 25.958 1.00 98.12 370 ASP A CA 1
ATOM 2999 C C . ASP A 1 370 ? 12.629 0.397 27.015 1.00 98.12 370 ASP A C 1
ATOM 3001 O O . ASP A 1 370 ? 13.704 0.928 27.279 1.00 98.12 370 ASP A O 1
ATOM 3005 N N . GLY A 1 371 ? 11.497 0.758 27.633 1.00 97.00 371 GLY A N 1
ATOM 3006 C CA . GLY A 1 371 ? 11.417 1.668 28.773 1.00 97.00 371 GLY A CA 1
ATOM 3007 C C . GLY A 1 371 ? 10.187 1.385 29.635 1.00 97.00 371 GLY A C 1
ATOM 3008 O O . GLY A 1 371 ? 9.176 0.874 29.148 1.00 97.00 371 GLY A O 1
ATOM 3009 N N . PHE A 1 372 ? 10.273 1.715 30.921 1.00 97.62 372 PHE A N 1
ATOM 3010 C CA . PHE A 1 372 ? 9.203 1.546 31.903 1.00 97.62 372 PHE A CA 1
ATOM 3011 C C . PHE A 1 372 ? 9.280 2.671 32.933 1.00 97.62 372 PHE A C 1
ATOM 3013 O O . PHE A 1 372 ? 10.369 2.974 33.418 1.00 97.62 372 PHE A O 1
ATOM 3020 N N . GLU A 1 373 ? 8.140 3.265 33.273 1.00 96.75 373 GLU A N 1
ATOM 3021 C CA . GLU A 1 373 ? 8.030 4.262 34.340 1.00 96.75 373 GLU A CA 1
ATOM 3022 C C . GLU A 1 373 ? 6.796 3.927 35.187 1.00 96.75 373 GLU A C 1
ATOM 3024 O O . GLU A 1 373 ? 5.690 3.760 34.663 1.00 96.75 373 GLU A O 1
ATOM 3029 N N . GLU A 1 374 ? 6.996 3.798 36.496 1.00 94.38 374 GLU A N 1
ATOM 3030 C CA . GLU A 1 374 ? 5.944 3.525 37.471 1.00 94.38 374 GLU A CA 1
ATOM 3031 C C . GLU A 1 374 ? 5.732 4.763 38.335 1.00 94.38 374 GLU A C 1
ATOM 3033 O O . GLU A 1 374 ? 6.674 5.270 38.939 1.00 94.38 374 GLU A O 1
ATOM 3038 N N . GLY A 1 375 ? 4.492 5.246 38.398 1.00 89.50 375 GLY A N 1
ATOM 3039 C CA . GLY A 1 375 ? 4.150 6.394 39.231 1.00 89.50 375 GLY A CA 1
ATOM 3040 C C . GLY A 1 375 ? 4.509 7.754 38.627 1.00 89.50 375 GLY A C 1
ATOM 3041 O O . GLY A 1 375 ? 4.842 8.680 39.361 1.00 89.50 375 GLY A O 1
ATOM 3042 N N . ALA A 1 376 ? 4.463 7.890 37.299 1.00 94.06 376 ALA A N 1
ATOM 3043 C CA . ALA A 1 376 ? 4.758 9.147 36.621 1.00 94.06 376 ALA A CA 1
ATOM 3044 C C . ALA A 1 376 ? 3.608 10.151 36.817 1.00 94.06 376 ALA A C 1
ATOM 3046 O O . ALA A 1 376 ? 2.515 9.970 36.275 1.00 94.06 376 ALA A O 1
ATOM 3047 N N . TYR A 1 377 ? 3.863 11.223 37.570 1.00 96.75 377 TYR A N 1
ATOM 3048 C CA . TYR A 1 377 ? 2.932 12.339 37.764 1.00 96.75 377 TYR A CA 1
ATOM 3049 C C . TYR A 1 377 ? 3.179 13.412 36.700 1.00 96.75 377 TYR A C 1
ATOM 3051 O O . TYR A 1 377 ? 4.203 14.095 36.718 1.00 96.75 377 TYR A O 1
ATOM 3059 N N . LEU A 1 378 ? 2.242 13.567 35.767 1.00 97.19 378 LEU A N 1
ATOM 3060 C CA . LEU A 1 378 ? 2.352 14.489 34.636 1.00 97.19 378 LEU A CA 1
ATOM 3061 C C . LEU A 1 378 ? 1.219 15.516 34.677 1.00 97.19 378 LEU A C 1
ATOM 3063 O O . LEU A 1 378 ? 0.070 15.164 34.936 1.00 97.19 378 LEU A O 1
ATOM 3067 N N . LYS A 1 379 ? 1.523 16.780 34.361 1.00 97.75 379 LYS A N 1
ATOM 3068 C CA . LYS A 1 379 ? 0.487 17.770 34.021 1.00 97.75 379 LYS A CA 1
ATOM 3069 C C . LYS A 1 379 ? -0.249 17.343 32.751 1.00 97.75 379 LYS A C 1
ATOM 3071 O O . LYS A 1 379 ? 0.386 16.754 31.869 1.00 97.75 379 LYS A O 1
ATOM 3076 N N . ARG A 1 380 ? -1.536 17.674 32.624 1.00 96.25 380 ARG A N 1
ATOM 3077 C CA . ARG A 1 380 ? -2.378 17.240 31.498 1.00 96.25 380 ARG A CA 1
ATOM 3078 C C . ARG A 1 380 ? -1.780 17.616 30.139 1.00 96.25 380 ARG A C 1
ATOM 3080 O O . ARG A 1 380 ? -1.645 16.737 29.295 1.00 96.25 380 ARG A O 1
ATOM 3087 N N . ASP A 1 381 ? -1.294 18.847 29.978 1.00 96.75 381 ASP A N 1
ATOM 3088 C CA . ASP A 1 381 ? -0.624 19.317 28.750 1.00 96.75 381 ASP A CA 1
ATOM 3089 C C . ASP A 1 381 ? 0.586 18.447 28.354 1.00 96.75 381 ASP A C 1
ATOM 3091 O O . ASP A 1 381 ? 0.797 18.120 27.184 1.00 96.75 381 ASP A O 1
ATOM 3095 N N . LEU A 1 382 ? 1.393 18.044 29.342 1.00 96.25 382 LEU A N 1
ATOM 3096 C CA . LEU A 1 382 ? 2.586 17.223 29.128 1.00 96.25 382 LEU A CA 1
ATOM 3097 C C . LEU A 1 382 ? 2.215 15.763 28.834 1.00 96.25 382 LEU A C 1
ATOM 3099 O O . LEU A 1 382 ? 2.864 15.120 28.008 1.00 96.25 382 LEU A O 1
ATOM 3103 N N . ALA A 1 383 ? 1.161 15.250 29.474 1.00 95.81 383 ALA A N 1
ATOM 3104 C CA . ALA A 1 383 ? 0.611 13.930 29.191 1.00 95.81 383 ALA A CA 1
ATOM 3105 C C . ALA A 1 383 ? 0.016 13.862 27.774 1.00 95.81 383 ALA A C 1
ATOM 3107 O O . ALA A 1 383 ? 0.317 12.925 27.038 1.00 95.81 383 ALA A O 1
ATOM 3108 N N . GLU A 1 384 ? -0.754 14.868 27.350 1.00 95.00 384 GLU A N 1
ATOM 3109 C CA . GLU A 1 384 ? -1.317 14.955 25.997 1.00 95.00 384 GLU A CA 1
ATOM 3110 C C . GLU A 1 384 ? -0.222 15.115 24.932 1.00 95.00 384 GLU A C 1
ATOM 3112 O O . GLU A 1 384 ? -0.260 14.444 23.902 1.00 95.00 384 GLU A O 1
ATOM 3117 N N . SER A 1 385 ? 0.815 15.914 25.197 1.00 94.25 385 SER A N 1
ATOM 3118 C CA . SER A 1 385 ? 1.982 16.033 24.310 1.00 94.25 385 SER A CA 1
ATOM 3119 C C . SER A 1 385 ? 2.748 14.705 24.155 1.00 94.25 385 SER A C 1
ATOM 3121 O O . SER A 1 385 ? 3.147 14.333 23.049 1.00 94.25 385 SER A O 1
ATOM 3123 N N . LYS A 1 386 ? 2.911 13.940 25.247 1.00 94.25 386 LYS A N 1
ATOM 3124 C CA . LYS A 1 386 ? 3.660 12.667 25.269 1.00 94.25 386 LYS A CA 1
ATOM 3125 C C . LYS A 1 386 ? 2.854 11.469 24.742 1.00 94.25 386 LYS A C 1
ATOM 3127 O O . LYS A 1 386 ? 3.440 10.563 24.148 1.00 94.25 386 LYS A O 1
ATOM 3132 N N . PHE A 1 387 ? 1.535 11.451 24.950 1.00 93.88 387 PHE A N 1
ATOM 3133 C CA . PHE A 1 387 ? 0.669 10.279 24.738 1.00 93.88 387 PHE A CA 1
ATOM 3134 C C . PHE A 1 387 ? -0.559 10.533 23.843 1.00 93.88 387 PHE A C 1
ATOM 3136 O O . PHE A 1 387 ? -1.356 9.622 23.616 1.00 93.88 387 PHE A O 1
ATOM 3143 N N . SER A 1 388 ? -0.706 11.740 23.289 1.00 91.06 388 SER A N 1
ATOM 3144 C CA . SER A 1 388 ? -1.906 12.209 22.583 1.00 91.06 388 SER A CA 1
ATOM 3145 C C . SER A 1 388 ? -3.167 12.245 23.465 1.00 91.06 388 SER A C 1
ATOM 3147 O O . SER A 1 388 ? -3.170 11.832 24.623 1.00 91.06 388 SER A O 1
ATOM 3149 N N . GLN A 1 389 ? -4.278 12.724 22.901 1.00 92.81 389 GLN A N 1
ATOM 3150 C CA . GLN A 1 389 ? -5.559 12.927 23.599 1.00 92.81 389 GLN A CA 1
ATOM 3151 C C . GLN A 1 389 ? -6.179 11.636 24.161 1.00 92.81 389 GLN A C 1
ATOM 3153 O O . GLN A 1 389 ? -7.051 11.696 25.028 1.00 92.81 389 GLN A O 1
ATOM 3158 N N . ALA A 1 390 ? -5.683 10.469 23.734 1.00 92.38 390 ALA A N 1
ATOM 3159 C CA . ALA A 1 390 ? -6.073 9.161 24.251 1.00 92.38 390 ALA A CA 1
ATOM 3160 C C . ALA A 1 390 ? -5.934 9.044 25.784 1.00 92.38 390 ALA A C 1
ATOM 3162 O O . ALA A 1 390 ? -6.740 8.353 26.411 1.00 92.38 390 ALA A O 1
ATOM 3163 N N . ILE A 1 391 ? -4.963 9.737 26.401 1.00 95.19 391 ILE A N 1
ATOM 3164 C CA . ILE A 1 391 ? -4.769 9.690 27.860 1.00 95.19 391 ILE A CA 1
ATOM 3165 C C . ILE A 1 391 ? -5.882 10.405 28.640 1.00 95.19 391 ILE A C 1
ATOM 3167 O O . ILE A 1 391 ? -6.265 9.955 29.721 1.00 95.19 391 ILE A O 1
ATOM 3171 N N . ASN A 1 392 ? -6.459 11.469 28.074 1.00 94.12 392 ASN A N 1
ATOM 3172 C CA . ASN A 1 392 ? -7.560 12.207 28.696 1.00 94.12 392 ASN A CA 1
ATOM 3173 C C . ASN A 1 392 ? -8.852 11.375 28.687 1.00 94.12 392 ASN A C 1
ATOM 3175 O O . ASN A 1 392 ? -9.613 11.406 29.649 1.00 94.12 392 ASN A O 1
ATOM 3179 N N . SER A 1 393 ? -9.069 10.582 27.630 1.00 95.44 393 SER A N 1
ATOM 3180 C CA . SER A 1 393 ? -10.204 9.655 27.516 1.00 95.44 393 SER A CA 1
ATOM 3181 C C . SER A 1 393 ? -10.071 8.363 28.334 1.00 95.44 393 SER A C 1
ATOM 3183 O O . SER A 1 393 ? -11.028 7.594 28.391 1.00 95.44 393 SER A O 1
ATOM 3185 N N . LEU A 1 394 ? -8.912 8.090 28.945 1.00 97.00 394 LEU A N 1
ATOM 3186 C CA . LEU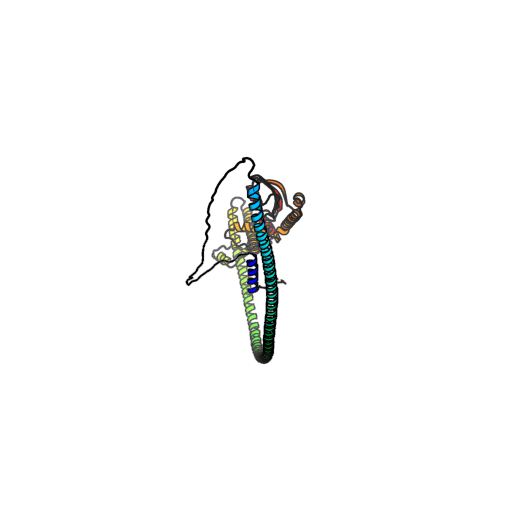 A 1 394 ? -8.681 6.859 29.704 1.00 97.00 394 LEU A CA 1
ATOM 3187 C C . LEU A 1 394 ? -9.320 6.960 31.109 1.00 97.00 394 LEU A C 1
ATOM 3189 O O . LEU A 1 394 ? -9.047 7.927 31.831 1.00 97.00 394 LEU A O 1
ATOM 3193 N N . PRO A 1 395 ? -10.155 5.993 31.538 1.00 97.44 395 PRO A N 1
ATOM 3194 C CA . PRO A 1 395 ? -10.647 5.931 32.914 1.00 97.44 395 PRO A CA 1
ATOM 3195 C C . PRO A 1 395 ? -9.554 5.532 33.915 1.00 97.44 395 PRO A C 1
ATOM 3197 O O . PRO A 1 395 ? -8.550 4.918 33.555 1.00 97.44 395 PRO A O 1
ATOM 3200 N N . ILE A 1 396 ? -9.769 5.851 35.193 1.00 97.75 396 ILE A N 1
ATOM 3201 C CA . ILE A 1 396 ? -8.885 5.407 36.280 1.00 97.75 396 ILE A CA 1
ATOM 3202 C C . ILE A 1 396 ? -9.014 3.883 36.452 1.00 97.75 396 ILE A C 1
ATOM 3204 O O . ILE A 1 396 ? -10.121 3.345 36.425 1.00 97.75 396 ILE A O 1
ATOM 3208 N N . GLY A 1 397 ? -7.884 3.193 36.614 1.00 96.50 397 GLY A N 1
ATOM 3209 C CA . GLY A 1 397 ? -7.807 1.732 36.711 1.00 96.50 397 GLY A CA 1
ATOM 3210 C C . GLY A 1 397 ? -7.981 1.003 35.375 1.00 96.50 397 GLY A C 1
ATOM 3211 O O . GLY A 1 397 ? -8.238 -0.199 35.371 1.00 96.50 397 GLY A O 1
ATOM 3212 N N . GLN A 1 398 ? -7.883 1.707 34.239 1.00 96.56 398 GLN A N 1
ATOM 3213 C CA . GLN A 1 398 ? -7.922 1.093 32.911 1.00 96.56 398 GLN A CA 1
ATOM 3214 C C . GLN A 1 398 ? -6.587 1.201 32.175 1.00 96.56 398 GLN A C 1
ATOM 3216 O O . GLN A 1 398 ? -5.848 2.180 32.293 1.00 96.56 398 GLN A O 1
ATOM 3221 N N . ILE A 1 399 ? -6.323 0.165 31.379 1.00 97.19 399 ILE A N 1
ATOM 3222 C CA . ILE A 1 399 ? -5.144 0.014 30.531 1.00 97.19 399 ILE A CA 1
ATOM 3223 C C . ILE A 1 399 ? -5.510 0.458 29.113 1.00 97.19 399 ILE A C 1
ATOM 3225 O O . ILE A 1 399 ? -6.509 0.005 28.550 1.00 97.19 399 ILE A O 1
ATOM 3229 N N . SER A 1 400 ? -4.702 1.337 28.525 1.00 96.81 400 SER A N 1
ATOM 3230 C CA . SER A 1 400 ? -4.880 1.799 27.153 1.00 96.81 400 SER A CA 1
ATOM 3231 C C . SER A 1 400 ? -4.628 0.676 26.143 1.00 96.81 400 SER A C 1
ATOM 3233 O O . SER A 1 400 ? -3.782 -0.197 26.344 1.00 96.81 400 SER A O 1
ATOM 3235 N N . SER A 1 401 ? -5.272 0.760 24.979 1.00 95.44 401 SER A N 1
ATOM 3236 C CA . SER A 1 401 ? -4.725 0.137 23.769 1.00 95.44 401 SER A CA 1
ATOM 3237 C C . SER A 1 401 ? -3.361 0.756 23.421 1.00 95.44 401 SER A C 1
ATOM 3239 O O . SER A 1 401 ? -2.997 1.815 23.946 1.00 95.44 401 SER A O 1
ATOM 3241 N N . LYS A 1 402 ? -2.590 0.117 22.530 1.00 96.25 402 LYS A N 1
ATOM 3242 C CA . LYS A 1 402 ? -1.314 0.675 22.051 1.00 96.25 402 LYS A CA 1
ATOM 3243 C C . LYS A 1 402 ? -1.462 2.103 21.489 1.00 96.25 402 LYS A C 1
ATOM 3245 O O . LYS A 1 402 ? -2.073 2.330 20.444 1.00 96.25 402 LYS A O 1
ATOM 3250 N N . ILE A 1 403 ? -0.850 3.068 22.169 1.00 96.38 403 ILE A N 1
ATOM 3251 C CA . ILE A 1 403 ? -0.748 4.472 21.761 1.00 96.38 403 ILE A CA 1
ATOM 3252 C C . ILE A 1 403 ? 0.481 4.622 20.861 1.00 96.38 403 ILE A C 1
ATOM 3254 O O . ILE A 1 403 ? 1.579 4.217 21.235 1.00 96.38 403 ILE A O 1
ATOM 3258 N N . VAL A 1 404 ? 0.300 5.193 19.668 1.00 95.75 404 VAL A N 1
ATOM 3259 C CA . VAL A 1 404 ? 1.346 5.311 18.636 1.00 95.75 404 VAL A CA 1
ATOM 3260 C C . VAL A 1 404 ? 1.913 6.729 18.618 1.00 95.75 404 VAL A C 1
ATOM 3262 O O . VAL A 1 404 ? 1.178 7.683 18.358 1.00 95.75 404 VAL A O 1
ATOM 3265 N N . THR A 1 405 ? 3.220 6.864 18.833 1.00 94.69 405 THR A N 1
ATOM 3266 C CA . THR A 1 405 ? 3.958 8.138 18.772 1.00 94.69 405 THR A CA 1
ATOM 3267 C C . THR A 1 405 ? 4.991 8.120 17.642 1.00 94.69 405 THR A C 1
ATOM 3269 O O . THR A 1 405 ? 5.117 7.140 16.914 1.00 94.69 405 THR A O 1
ATOM 3272 N N . ALA A 1 406 ? 5.762 9.202 17.484 1.00 92.06 406 ALA A N 1
ATOM 3273 C CA . ALA A 1 406 ? 6.852 9.273 16.506 1.00 92.06 406 ALA A CA 1
ATOM 3274 C C . ALA A 1 406 ? 8.089 8.415 16.868 1.00 92.06 406 ALA A C 1
ATOM 3276 O O . ALA A 1 406 ? 8.973 8.253 16.031 1.00 92.06 406 ALA A O 1
ATOM 3277 N N . SER A 1 407 ? 8.167 7.882 18.094 1.00 94.62 407 SER A N 1
ATOM 3278 C CA . SER A 1 407 ? 9.288 7.068 18.596 1.00 94.62 407 SER A CA 1
ATOM 3279 C C . SER A 1 407 ? 8.930 5.595 18.828 1.00 94.62 407 SER A C 1
ATOM 3281 O O . SER A 1 407 ? 9.825 4.756 18.955 1.00 94.62 407 SER A O 1
ATOM 3283 N N . GLY A 1 408 ? 7.639 5.257 18.889 1.00 96.94 408 GLY A N 1
ATOM 3284 C CA . GLY A 1 408 ? 7.181 3.889 19.085 1.00 96.94 408 GLY A CA 1
ATOM 3285 C C . GLY A 1 408 ? 5.790 3.784 19.684 1.00 96.94 408 GLY A C 1
ATOM 3286 O O . GLY A 1 408 ? 4.871 4.502 19.291 1.00 96.94 408 GLY A O 1
ATOM 3287 N N . PHE A 1 409 ? 5.649 2.845 20.613 1.00 97.94 409 PHE A N 1
ATOM 3288 C CA . PHE A 1 409 ? 4.378 2.457 21.202 1.00 97.94 409 PHE A CA 1
ATOM 3289 C C . PHE A 1 409 ? 4.405 2.631 22.716 1.00 97.94 409 PHE A C 1
ATOM 3291 O O . PHE A 1 409 ? 5.372 2.237 23.367 1.00 97.94 409 PHE A O 1
ATOM 3298 N N . TYR A 1 410 ? 3.315 3.147 23.272 1.00 97.88 410 TYR A N 1
ATOM 3299 C CA . TYR A 1 410 ? 3.066 3.176 24.708 1.00 97.88 410 TYR A CA 1
ATOM 3300 C C . TYR A 1 410 ? 1.838 2.331 25.046 1.00 97.88 410 TYR A C 1
ATOM 3302 O O . TYR A 1 410 ? 0.830 2.382 24.341 1.00 97.88 410 TYR A O 1
ATOM 3310 N N . ILE A 1 411 ? 1.914 1.581 26.141 1.00 97.88 411 ILE A N 1
ATOM 3311 C CA . ILE A 1 411 ? 0.751 1.001 26.823 1.00 97.88 411 ILE A CA 1
ATOM 3312 C C . ILE A 1 411 ? 0.743 1.588 28.231 1.00 97.88 411 ILE A C 1
ATOM 3314 O O . ILE A 1 411 ? 1.767 1.546 28.918 1.00 97.88 411 ILE A O 1
ATOM 3318 N N . ILE A 1 412 ? -0.382 2.188 28.617 1.00 97.75 412 ILE A N 1
ATOM 3319 C CA . ILE A 1 412 ? -0.482 3.082 29.774 1.00 97.75 412 ILE A CA 1
ATOM 3320 C C . ILE A 1 412 ? -1.625 2.632 30.677 1.00 97.75 412 ILE A C 1
ATOM 3322 O O . ILE A 1 412 ? -2.724 2.382 30.197 1.00 97.75 412 ILE A O 1
ATOM 3326 N N . GLU A 1 413 ? -1.386 2.590 31.981 1.00 97.50 413 GLU A N 1
ATOM 3327 C CA . GLU A 1 413 ? -2.425 2.525 33.006 1.00 97.50 413 GLU A CA 1
ATOM 3328 C C . GLU A 1 413 ? -2.500 3.877 33.720 1.00 97.50 413 GLU A C 1
ATOM 3330 O O . GLU A 1 413 ? -1.494 4.384 34.222 1.00 97.50 413 GLU A O 1
ATOM 3335 N N . LYS A 1 414 ? -3.694 4.466 33.785 1.00 97.38 414 LYS A N 1
ATOM 3336 C CA . LYS A 1 414 ? -3.961 5.679 34.568 1.00 97.38 414 LYS A CA 1
ATOM 3337 C C . LYS A 1 414 ? -4.519 5.262 35.923 1.00 97.38 414 LYS A C 1
ATOM 3339 O O . LYS A 1 414 ? -5.618 4.722 35.985 1.00 97.38 414 LYS A O 1
ATOM 3344 N N . TYR A 1 415 ? -3.780 5.502 37.003 1.00 96.56 415 TYR A N 1
ATOM 3345 C CA . TYR A 1 415 ? -4.140 5.005 38.340 1.00 96.56 415 TYR A CA 1
ATOM 3346 C C . TYR A 1 415 ? -4.606 6.108 39.305 1.00 96.56 415 TYR A C 1
ATOM 3348 O O . TYR A 1 415 ? -5.203 5.801 40.333 1.00 96.56 415 TYR A O 1
ATOM 3356 N N . SER A 1 416 ? -4.376 7.386 38.984 1.00 97.12 416 SER A N 1
ATOM 3357 C CA . SER A 1 416 ? -4.959 8.521 39.711 1.00 97.12 416 SER A CA 1
ATOM 3358 C C . SER A 1 416 ? -5.053 9.767 38.822 1.00 97.12 416 SER A C 1
ATOM 3360 O O . SER A 1 416 ? -4.335 9.898 37.829 1.00 97.12 416 SER A O 1
ATOM 3362 N N . GLU A 1 417 ? -5.944 10.688 39.175 1.00 97.31 417 GLU A N 1
ATOM 3363 C CA . GLU A 1 417 ? -6.094 12.002 38.548 1.00 97.31 417 GLU A CA 1
ATOM 3364 C C . GLU A 1 417 ? -6.535 13.013 39.614 1.00 97.31 417 GLU A C 1
ATOM 3366 O O . GLU A 1 417 ? -7.487 12.765 40.352 1.00 97.31 417 GLU A O 1
ATOM 3371 N N . SER A 1 418 ? -5.832 14.142 39.716 1.00 97.12 418 SER A N 1
ATOM 3372 C CA . SER A 1 418 ? -6.111 15.195 40.695 1.00 97.12 418 SER A CA 1
ATOM 3373 C C . SER A 1 418 ? -5.927 16.572 40.057 1.00 97.12 418 SER A C 1
ATOM 3375 O O . SER A 1 418 ? -4.806 17.037 39.835 1.00 97.12 418 SER A O 1
ATOM 3377 N N . GLY A 1 419 ? -7.048 17.213 39.713 1.00 95.56 419 GLY A N 1
ATOM 3378 C CA . GLY A 1 419 ? -7.083 18.517 39.048 1.00 95.56 419 GLY A CA 1
ATOM 3379 C C . GLY A 1 419 ? -6.437 18.492 37.659 1.00 95.56 419 GLY A C 1
ATOM 3380 O O . GLY A 1 419 ? -7.065 18.088 36.679 1.00 95.56 419 GLY A O 1
ATOM 3381 N N . ASP A 1 420 ? -5.187 18.945 37.581 1.00 96.94 420 ASP A N 1
ATOM 3382 C CA . ASP A 1 420 ? -4.365 18.956 36.362 1.00 96.94 420 ASP A CA 1
ATOM 3383 C C . ASP A 1 420 ? -3.298 17.846 36.317 1.00 96.94 420 ASP A C 1
ATOM 3385 O O . ASP A 1 420 ? -2.690 17.604 35.277 1.00 96.94 420 ASP A O 1
ATOM 3389 N N . VAL A 1 421 ? -3.069 17.140 37.427 1.00 97.69 421 VAL A N 1
ATOM 3390 C CA . VAL A 1 421 ? -2.050 16.086 37.500 1.00 97.69 421 VAL A CA 1
ATOM 3391 C C . VAL A 1 421 ? -2.685 14.725 37.235 1.00 97.69 421 VAL A C 1
ATOM 3393 O O . VAL A 1 421 ? -3.544 14.269 37.991 1.00 97.69 421 VAL A O 1
ATOM 3396 N N . ILE A 1 422 ? -2.225 14.054 36.181 1.00 97.69 422 ILE A N 1
ATOM 3397 C CA . ILE A 1 422 ? -2.567 12.670 35.848 1.00 97.69 422 ILE A CA 1
ATOM 3398 C C . ILE A 1 422 ? -1.403 11.778 36.290 1.00 97.69 422 ILE A C 1
ATOM 3400 O O . ILE A 1 422 ? -0.246 12.050 35.966 1.00 97.69 422 ILE A O 1
ATOM 3404 N N . ALA A 1 423 ? -1.708 10.713 37.026 1.00 97.62 423 ALA A N 1
ATOM 3405 C CA . ALA A 1 423 ? -0.726 9.758 37.520 1.00 97.62 423 ALA A CA 1
ATOM 3406 C C . ALA A 1 423 ? -0.823 8.443 36.733 1.00 97.62 423 ALA A C 1
ATOM 3408 O O . ALA A 1 423 ? -1.885 7.808 36.687 1.00 97.62 423 ALA A O 1
ATOM 3409 N N . VAL A 1 424 ? 0.280 8.048 36.091 1.00 97.69 424 VAL A N 1
ATOM 3410 C CA . VAL A 1 424 ? 0.308 6.918 35.151 1.00 97.69 424 VAL A CA 1
ATOM 3411 C C . VAL A 1 424 ? 1.438 5.925 35.431 1.00 97.69 424 VAL A C 1
ATOM 3413 O O . VAL A 1 424 ? 2.521 6.294 35.887 1.00 97.69 424 VAL A O 1
ATOM 3416 N N . LYS A 1 425 ? 1.205 4.655 35.098 1.00 97.50 425 LYS A N 1
ATOM 3417 C CA . LYS A 1 425 ? 2.261 3.674 34.810 1.00 97.50 425 LYS A CA 1
ATOM 3418 C C . LYS A 1 425 ? 2.313 3.472 33.300 1.00 97.50 425 LYS A C 1
ATOM 3420 O O . LYS A 1 425 ? 1.260 3.446 32.663 1.00 97.50 425 LYS A O 1
ATOM 3425 N N . TYR A 1 426 ? 3.490 3.303 32.703 1.00 97.56 426 TYR A N 1
ATOM 3426 C CA . TYR A 1 426 ? 3.562 2.946 31.283 1.00 97.56 426 TYR A CA 1
ATOM 3427 C C . TYR A 1 426 ? 4.742 2.049 30.924 1.00 97.56 426 TYR A C 1
ATOM 3429 O O . TYR A 1 426 ? 5.818 2.119 31.518 1.00 97.56 426 TYR A O 1
ATOM 3437 N N . ILE A 1 427 ? 4.541 1.248 29.877 1.00 98.31 427 ILE A N 1
ATOM 3438 C CA . ILE A 1 427 ? 5.595 0.524 29.163 1.00 98.31 427 ILE A CA 1
ATOM 3439 C C . ILE A 1 427 ? 5.757 1.170 27.786 1.00 98.31 427 ILE A C 1
ATOM 3441 O O . ILE A 1 427 ? 4.779 1.359 27.061 1.00 98.31 427 ILE A O 1
ATOM 3445 N N . PHE A 1 428 ? 6.996 1.501 27.431 1.00 98.06 428 PHE A N 1
ATOM 3446 C CA . PHE A 1 428 ? 7.388 1.978 26.110 1.00 98.06 428 PHE A CA 1
ATOM 3447 C C . PHE A 1 428 ? 8.060 0.854 25.319 1.00 98.06 428 PHE A C 1
ATOM 3449 O O . PHE A 1 428 ? 8.951 0.174 25.830 1.00 98.06 428 PHE A O 1
ATOM 3456 N N . VAL A 1 429 ? 7.677 0.695 24.054 1.00 98.50 429 VAL A N 1
ATOM 3457 C CA . VAL A 1 429 ? 8.359 -0.163 23.079 1.00 98.50 429 VAL A CA 1
ATOM 3458 C C . VAL A 1 429 ? 8.821 0.722 21.927 1.00 98.50 429 VAL A C 1
ATOM 3460 O O . VAL A 1 429 ? 7.997 1.287 21.204 1.00 98.50 429 VAL A O 1
ATOM 3463 N N . LYS A 1 430 ? 10.137 0.842 21.737 1.00 98.38 430 LYS A N 1
ATOM 3464 C CA . LYS A 1 430 ? 10.729 1.620 20.649 1.00 98.38 430 LYS A CA 1
ATOM 3465 C C . LYS A 1 430 ? 10.350 0.987 19.311 1.00 98.38 430 LYS A C 1
ATOM 3467 O O . LYS A 1 430 ? 10.555 -0.209 19.093 1.00 98.38 430 LYS A O 1
ATOM 3472 N N . ALA A 1 431 ? 9.836 1.797 18.393 1.00 98.25 431 ALA A N 1
ATOM 3473 C CA . ALA A 1 431 ? 9.713 1.411 16.995 1.00 98.25 431 ALA A CA 1
ATOM 3474 C C . ALA A 1 431 ? 10.947 1.863 16.213 1.00 98.25 431 ALA A C 1
ATOM 3476 O O . ALA A 1 431 ? 11.628 2.828 16.562 1.00 98.25 431 ALA A O 1
ATOM 3477 N N . LYS A 1 432 ? 11.198 1.176 15.106 1.00 98.25 432 LYS A N 1
ATOM 3478 C CA . LYS A 1 432 ? 12.072 1.647 14.042 1.00 98.25 432 LYS A CA 1
ATOM 3479 C C . LYS A 1 432 ? 11.366 2.800 13.332 1.00 98.25 432 LYS A C 1
ATOM 3481 O O . LYS A 1 432 ? 10.313 2.600 12.721 1.00 98.25 432 LYS A O 1
ATOM 3486 N N . THR A 1 433 ? 11.914 4.003 13.468 1.00 97.88 433 THR A N 1
ATOM 3487 C CA . THR A 1 433 ? 11.339 5.227 12.899 1.00 97.88 433 THR A CA 1
ATOM 3488 C C . THR A 1 433 ? 11.557 5.298 11.383 1.00 97.88 433 THR A C 1
ATOM 3490 O O . THR A 1 433 ? 12.298 4.502 10.801 1.00 97.88 433 THR A O 1
ATOM 3493 N N . LEU A 1 434 ? 10.936 6.283 10.724 1.00 96.56 434 LEU A N 1
ATOM 3494 C CA . LEU A 1 434 ? 11.194 6.569 9.308 1.00 96.56 434 LEU A CA 1
ATOM 3495 C C . LEU A 1 434 ? 12.676 6.869 9.045 1.00 96.56 434 LEU A C 1
ATOM 3497 O O . LEU A 1 434 ? 13.229 6.353 8.079 1.00 96.56 434 LEU A O 1
ATOM 3501 N N . ASP A 1 435 ? 13.324 7.657 9.903 1.00 96.19 435 ASP A N 1
ATOM 3502 C CA . ASP A 1 435 ? 14.713 8.067 9.691 1.00 96.19 435 ASP A CA 1
ATOM 3503 C C . ASP A 1 435 ? 15.703 6.923 10.039 1.00 96.19 435 ASP A C 1
ATOM 3505 O O . ASP A 1 435 ? 16.696 6.745 9.327 1.00 96.19 435 ASP A O 1
ATOM 3509 N N . ASP A 1 436 ? 15.381 6.045 11.009 1.00 97.25 436 ASP A N 1
ATOM 3510 C CA . ASP A 1 436 ? 16.095 4.762 11.213 1.00 97.25 436 ASP A CA 1
ATOM 3511 C C . ASP A 1 436 ? 15.983 3.858 9.965 1.00 97.25 436 ASP A C 1
ATOM 3513 O O . ASP A 1 436 ? 16.966 3.272 9.506 1.00 97.25 436 ASP A O 1
ATOM 3517 N N . TYR A 1 437 ? 14.773 3.733 9.401 1.00 97.12 437 TYR A N 1
ATOM 3518 C CA . TYR A 1 437 ? 14.506 2.900 8.224 1.00 97.12 437 TYR A CA 1
ATOM 3519 C C . TYR A 1 437 ? 15.227 3.420 6.975 1.00 97.12 437 TYR A C 1
ATOM 3521 O O . TYR A 1 437 ? 15.844 2.630 6.258 1.00 97.12 437 TYR A O 1
ATOM 3529 N N . LEU A 1 438 ? 15.181 4.733 6.726 1.00 96.06 438 LEU A N 1
ATOM 3530 C CA . LEU A 1 438 ? 15.912 5.383 5.637 1.00 96.06 438 LEU A CA 1
ATOM 3531 C C . LEU A 1 438 ? 17.419 5.122 5.765 1.00 96.06 438 LEU A C 1
ATOM 3533 O O . LEU A 1 438 ? 18.031 4.642 4.813 1.00 96.06 438 LEU A O 1
ATOM 3537 N N . THR A 1 439 ? 17.988 5.319 6.958 1.00 95.88 439 THR A N 1
ATOM 3538 C CA . THR A 1 439 ? 19.414 5.074 7.233 1.00 95.88 439 THR A CA 1
ATOM 3539 C C . THR A 1 439 ? 19.805 3.613 6.980 1.00 95.88 439 THR A C 1
ATOM 3541 O O . THR A 1 439 ? 20.785 3.345 6.286 1.00 95.88 439 THR A O 1
ATOM 3544 N N . GLU A 1 440 ? 19.017 2.644 7.461 1.00 96.31 440 GLU A N 1
ATOM 3545 C CA . GLU A 1 440 ? 19.263 1.223 7.182 1.00 96.31 440 GLU A CA 1
ATOM 3546 C C . GLU A 1 440 ? 19.199 0.916 5.678 1.00 96.31 440 GLU A C 1
ATOM 3548 O O . GLU A 1 440 ? 20.063 0.205 5.157 1.00 96.31 440 GLU A O 1
ATOM 3553 N N . LYS A 1 441 ? 18.190 1.427 4.958 1.00 96.12 441 LYS A N 1
ATOM 3554 C CA . LYS A 1 441 ? 18.048 1.142 3.523 1.00 96.12 441 LYS A CA 1
ATOM 3555 C C . LYS A 1 441 ? 19.127 1.819 2.688 1.00 96.12 441 LYS A C 1
ATOM 3557 O O . LYS A 1 441 ? 19.601 1.182 1.754 1.00 96.12 441 LYS A O 1
ATOM 3562 N N . GLN A 1 442 ? 19.565 3.020 3.062 1.00 94.75 442 GLN A N 1
ATOM 3563 C CA . GLN A 1 442 ? 20.708 3.713 2.468 1.00 94.75 442 GLN A CA 1
ATOM 3564 C C . GLN A 1 442 ? 22.013 2.920 2.660 1.00 94.75 442 GLN A C 1
ATOM 3566 O O . GLN A 1 442 ? 22.754 2.725 1.702 1.00 94.75 442 GLN A O 1
ATOM 3571 N N . ASN A 1 443 ? 22.270 2.396 3.863 1.00 94.62 443 ASN A N 1
ATOM 3572 C CA . ASN A 1 443 ? 23.489 1.628 4.157 1.00 94.62 443 ASN A CA 1
ATOM 3573 C C . ASN A 1 443 ? 23.529 0.253 3.459 1.00 94.62 443 ASN A C 1
ATOM 3575 O O . ASN A 1 443 ? 24.605 -0.280 3.208 1.00 94.62 443 ASN A O 1
ATOM 3579 N N . ASN A 1 444 ? 22.368 -0.317 3.123 1.00 95.31 444 ASN A N 1
ATOM 3580 C CA . ASN A 1 444 ? 22.242 -1.571 2.368 1.00 95.31 444 ASN A CA 1
ATOM 3581 C C . ASN A 1 444 ? 22.067 -1.355 0.847 1.00 95.31 444 ASN A C 1
ATOM 3583 O O . ASN A 1 444 ? 21.757 -2.301 0.114 1.00 95.31 444 ASN A O 1
ATOM 3587 N N . LEU A 1 445 ? 22.202 -0.119 0.358 1.00 94.81 445 LEU A N 1
ATOM 3588 C CA . LEU A 1 445 ? 21.888 0.243 -1.021 1.00 94.81 445 LEU A CA 1
ATOM 3589 C C . LEU A 1 445 ? 23.087 0.012 -1.946 1.00 94.81 445 LEU A C 1
ATOM 3591 O O . LEU A 1 445 ? 24.184 0.508 -1.699 1.00 94.81 445 LEU A O 1
ATOM 3595 N N . LYS A 1 446 ? 22.871 -0.682 -3.068 1.00 95.88 446 LYS A N 1
ATOM 3596 C CA . LYS A 1 446 ? 23.865 -0.731 -4.148 1.00 95.88 446 LYS A CA 1
ATOM 3597 C C . LYS A 1 446 ? 23.620 0.455 -5.076 1.00 95.88 446 LYS A C 1
ATOM 3599 O O . LYS A 1 446 ? 22.620 0.468 -5.792 1.00 95.88 446 LYS A O 1
ATOM 3604 N N . VAL A 1 447 ? 24.516 1.438 -5.019 1.00 95.81 447 VAL A N 1
ATOM 3605 C CA . VAL A 1 447 ? 24.521 2.633 -5.874 1.00 95.81 447 VAL A CA 1
ATOM 3606 C C . VAL A 1 447 ? 25.536 2.436 -6.994 1.00 95.81 447 VAL A C 1
ATOM 3608 O O . VAL A 1 447 ? 26.683 2.082 -6.735 1.00 95.81 447 VAL A O 1
ATOM 3611 N N . PHE A 1 448 ? 25.122 2.703 -8.227 1.00 96.56 448 PHE A N 1
ATOM 3612 C CA . PHE A 1 448 ? 26.007 2.904 -9.366 1.00 96.56 448 PHE A CA 1
ATOM 3613 C C . PHE A 1 448 ? 25.840 4.355 -9.827 1.00 96.56 448 PHE A C 1
ATOM 3615 O O . PHE A 1 448 ? 24.762 4.733 -10.293 1.00 96.56 448 PHE A O 1
ATOM 3622 N N . SER A 1 449 ? 26.871 5.177 -9.622 1.00 95.81 449 SER A N 1
ATOM 3623 C CA . SER A 1 449 ? 26.880 6.569 -10.082 1.00 95.81 449 SER A CA 1
ATOM 3624 C C . SER A 1 449 ? 27.352 6.642 -11.529 1.00 95.81 449 SER A C 1
ATOM 3626 O O . SER A 1 449 ? 28.236 5.891 -11.935 1.00 95.81 449 SER A O 1
ATOM 3628 N N . LEU A 1 450 ? 26.752 7.550 -12.295 1.00 95.56 450 LEU A N 1
ATOM 3629 C CA . LEU A 1 450 ? 27.187 7.935 -13.639 1.00 95.56 450 LEU A CA 1
ATOM 3630 C C . LEU A 1 450 ? 27.760 9.365 -13.677 1.00 95.56 450 LEU A C 1
ATOM 3632 O O . LEU A 1 450 ? 28.220 9.799 -14.728 1.00 95.56 450 LEU A O 1
ATOM 3636 N N . VAL A 1 451 ? 27.718 10.103 -12.556 1.00 93.56 451 VAL A N 1
ATOM 3637 C CA . VAL A 1 451 ? 28.081 11.538 -12.454 1.00 93.56 451 VAL A CA 1
ATOM 3638 C C . VAL A 1 451 ? 29.378 11.762 -11.647 1.00 93.56 451 VAL A C 1
ATOM 3640 O O . VAL A 1 451 ? 29.828 12.900 -11.472 1.00 93.56 451 VAL A O 1
ATOM 3643 N N . ASP A 1 452 ? 29.977 10.678 -11.154 1.00 84.94 452 ASP A N 1
ATOM 3644 C CA . ASP A 1 452 ? 31.255 10.630 -10.436 1.00 84.94 452 ASP A CA 1
ATOM 3645 C C . ASP A 1 452 ? 32.321 9.914 -11.274 1.00 84.94 452 ASP A C 1
ATOM 3647 O O . ASP A 1 452 ? 33.422 10.499 -11.372 1.00 84.94 452 ASP A O 1
#

Foldseek 3Di:
DDDDPPPDDDDDVVVVVVVVVVVVVVVPDDDDDDDDDDDDDDDDDDDDDDDDDDDDDDDDDDDDDDDDDDDDDPPPVVVVVVVVVVVVVVVVVVVVVVVVVVVVVVVVVVVVVVVVVVVVVVVVVVVVVVVVVVVVVVVVVVVVVVVVVVVVVVVVVVVVVVVVVVVVVVVVVVVVVVVVVVVVVVVVVVVVVVVVCVVVVVVVVVVVVVVVVVVVVVVVVVVVVVVVVLVVVLLVCLVVVDDDPVVVVVCVPPFRAQKQWPLGGQGPVLLVVQLVVLCVVQVPPDDPVVSNVVSNVRSVLVRLLVSVLVVLCVVVVPDPPPDPVVSQVVSQQVLQVDCVQFVLLVVLLVVLVVVVVVVDDPVVSLVSFPDWDAFDKDFQVRCCVVQNPQLVVDDAQDWDRWGQDSFHTKIKHFHDDDDRITTIIIGHHGGCTSVNVSVVCVVVMDMDGPND

Mean predicted aligned error: 18.31 Å

Solvent-accessible surface area (backbone atoms only — not comparable to full-atom values): 26411 Å² total; per-residue (Å²): 133,88,81,80,89,84,74,82,76,81,76,53,70,69,58,57,48,50,55,50,48,55,54,49,68,73,69,65,76,78,86,80,83,86,81,88,84,84,88,83,87,90,89,82,90,82,90,87,88,80,85,90,87,86,88,88,87,81,92,85,93,83,82,88,82,88,82,90,80,82,86,92,68,69,81,68,56,52,61,59,50,53,55,54,48,54,54,47,49,54,60,49,49,54,48,54,50,52,54,48,54,52,49,51,51,56,50,53,52,53,49,55,51,50,53,52,49,55,52,53,50,53,51,52,50,52,52,56,50,51,54,48,54,53,50,52,54,54,50,54,49,52,48,53,52,51,50,56,51,51,50,52,54,50,54,51,54,48,52,58,50,50,55,58,44,55,54,50,50,52,55,50,51,52,54,44,54,52,48,48,55,52,48,52,53,49,49,54,52,48,54,54,52,52,51,59,46,49,54,55,49,52,52,49,50,54,54,46,54,56,53,51,52,54,53,49,51,53,52,52,51,52,51,52,50,52,50,52,50,52,53,53,50,43,51,50,40,56,75,69,63,62,86,44,82,66,54,54,63,44,38,79,79,46,77,38,70,28,36,44,38,90,88,47,70,39,39,40,66,66,47,50,58,38,35,54,51,40,46,70,72,54,75,84,82,58,61,73,70,63,38,53,54,50,26,51,50,51,31,51,51,50,53,53,48,48,54,54,48,52,50,50,37,60,73,72,63,56,76,88,58,96,48,73,66,63,51,52,56,54,48,34,53,47,40,47,69,31,64,88,74,19,41,70,42,53,53,34,52,50,53,44,54,55,42,46,76,69,71,48,56,65,84,77,47,40,85,61,34,77,40,70,48,80,73,46,76,32,49,51,72,59,43,34,73,73,55,38,68,63,60,75,74,52,53,73,80,36,71,50,70,82,37,80,54,89,58,26,36,35,39,40,35,33,71,48,73,58,98,56,37,39,28,28,33,39,36,30,32,64,37,55,32,48,68,56,48,45,51,54,52,57,77,72,52,61,76,46,72,65,82,122

Sequence (452 aa):
MPKSLDGIKKLKPEDLQKSRQIILDFIGEKKAGGKVGDESLAPIRGGGAKKLDGITINKSKIKENAKSIQQDRAEKEEQAAREDWQKRIKAEEEKKEQERLDKIKKEEERLKIKEALTKQEAERKKIIEQEKQYKEQQDQEKERRRQAEQDKIKAEKLKIAEEKKLLKEALLIERRAEKEKRKLARAKKIKKYRKNIKIKLSAFLNLSRIFCKRTAAVLAYLLVLLLAFYIALSFIIIGFKIDNKLTRKIADYITIPALITNYGIVDYYDYQDKLAAAARQNYQTVSAADAAVKIKQQACQWAINNLIYQKLVAKYRLELAASASGNKYNLAKQVILDDEINQVSLARVQKIEDLLKAGKDFSEVKKFGDGFEEGAYLKRDLAESKFSQAINSLPIGQISSKIVTASGFYIIEKYSESGDVIAVKYIFVKAKTLDDYLTEKQNNLKVFSLVD

Organism: NCBI:txid1974559

Secondary structure (DSSP, 8-state):
------------HHHHHHHHHHHHHHHT-------------------------------------------S-HHHHHHHHHHHHHHHHHHHHHHHHHHHHHHHHHHHHHHHHHHHHHHHHHHHHHHHHHHHHHHHHHHHHHHHHHHHHHHHHHHHHHHHHHHHHHHHHHHHHHHHHHHHHHHHHHHHHHHHHHHHHHHHHHHHHHHHHHHHHHHHHHHHHHHHHHHHHHHHHHHHHHHTT---HHHHHHHTTS--EEEEESS-EEEHHHHHHHHHHHHHHSTTSS-HHHHHHHHHHHHHHHHHHHHHHHHHHHHHT----S-HHHHHHHHHHHHHH-HHHHHHHHHHHHHHHHHHHTT--HHHHGGGSSEEEEEEEEEHHHHHHHH-GGGTTPPTTEEPP-EE-SSEEEEEEEEEEETTEEEEEEEEEE---HHHHHHHHHHT--EEES--